Protein AF-A0A9Q8SRH5-F1 (afdb_monomer_lite)

InterPro domains:
  IPR001283 Cysteine-rich secretory protein-related [PR00837] (64-82)
  IPR001283 Cysteine-rich secretory protein-related [PR00837] (109-122)
  IPR001283 Cysteine-rich secretory protein-related [PR00837] (131-147)
  IPR001283 Cysteine-rich secretory protein-related [PR00837] (158-171)
  IPR001283 Cysteine-rich secretory protein-related [PTHR10334] (46-178)
  IPR014044 CAP domain [PF00188] (49-163)
  IPR014044 CAP domain [SM00198] (43-171)
  IPR018244 Allergen V5/Tpx-1-related, conserved site [PS01009] (132-142)
  IPR035940 CAP superfamily [G3DSA:3.40.33.10] (38-181)
  IPR035940 CAP superfamily [SSF55797] (42-172)

Sequence (448 aa):
MYLTKALALALLHTLVSAQTVVTTITEAPPSPTAEPQWTSDNTFTSAVLNSTNFYRGEHNASSVAWNETLADFATDYLDDMSGDSCDFEHSGGPYGENLAKGYPNTTASVEAWGEERDDYNFKKGEFDEETGHFTQLVWKDTTDVGCGRKLCGDGQWYLVCEYWPRGNVVGQFTEEVQSQESLDPRFYKFRGGRENRDKDGQAMVRVEELFTSMFRCEQSGITYAAGSWGYTVLRTAYSEESNTLWPIAMDKLNRWVTQYFIHANRLVMNKPDGEVNEELARRFILEVVEDKESEKLKVPDLSIASQETVQTLTQVFEEWRRGAIGDISSGLGESPRFCDFLVIDEASVRSLAALPDDLPSTELVPRAERRARNHIWAGVHVWLVDSLAVRRFSGTEDEDNYDGWMRLSPHDLADAWFEKVERSSSENWTFERVDIPEGSGEKWYTQR

Secondary structure (DSSP, 8-state):
----PPPPPPPPPPPPP--------PPPPPPGGG-HHHH-HHHHHHHHHHHHHHHHHTTTPPPPEE-HHHHHHHHHHHHHS-STT--------SSEEEEEES-SSHHHHHHHHHHGGGT--TTT----TTTHHHHHHT-TT--EEEEEEEE-TTS-EEEEEEEES----TTTHHHHS------S-S-------TT---HHHHHHHHHHHHHHHHHHHHHHT--TTTT-EEEEEEE---SHHHHHHHHHHHHHHHHHHHHHHHHHHHTSS----THHHHHHHHTEEEEEE--SS-GGG--S-STT--HHHHHHHHHHHHHHHHHHH----TT----GGGTEEEEE-HHHHHHHHTS-SSPP-SS---HHHHHHHHHHTTT--EEEEEHHHHHHTTT---TTB--SEEEE-GGGHHHHHHHHHHS---TT--PBP----TT------B--

Structure (mmCIF, N/CA/C/O backbone):
data_AF-A0A9Q8SRH5-F1
#
_entry.id   AF-A0A9Q8SRH5-F1
#
loop_
_atom_site.group_PDB
_atom_site.id
_atom_site.type_symbol
_atom_site.label_atom_id
_atom_site.label_alt_id
_atom_site.label_comp_id
_atom_site.label_asym_id
_atom_site.label_entity_id
_atom_site.label_seq_id
_atom_site.pdbx_PDB_ins_code
_atom_site.Cartn_x
_atom_site.Cartn_y
_atom_site.Cartn_z
_atom_site.occupancy
_atom_site.B_iso_or_equiv
_atom_site.auth_seq_id
_atom_site.auth_comp_id
_atom_site.auth_asym_id
_atom_site.auth_atom_id
_atom_site.pdbx_PDB_model_num
ATOM 1 N N . MET A 1 1 ? 29.645 70.908 50.706 1.00 42.78 1 MET A N 1
ATOM 2 C CA . MET A 1 1 ? 28.946 69.626 50.924 1.00 42.78 1 MET A CA 1
ATOM 3 C C . MET A 1 1 ? 28.305 69.217 49.603 1.00 42.78 1 MET A C 1
ATOM 5 O O . MET A 1 1 ? 27.217 69.679 49.314 1.00 42.78 1 MET A O 1
ATOM 9 N N . TYR A 1 2 ? 29.017 68.454 48.770 1.00 31.41 2 TYR A N 1
ATOM 10 C CA . TYR A 1 2 ? 28.480 67.799 47.570 1.00 31.41 2 TYR A CA 1
ATOM 11 C C . TYR A 1 2 ? 29.246 66.483 47.380 1.00 31.41 2 TYR A C 1
ATOM 13 O O . TYR A 1 2 ? 30.469 66.492 47.261 1.00 31.41 2 TYR A O 1
ATOM 21 N N . LEU A 1 3 ? 28.517 65.367 47.460 1.00 39.50 3 LEU A N 1
ATOM 22 C CA . LEU A 1 3 ? 28.977 64.011 47.156 1.00 39.50 3 LEU A CA 1
ATOM 23 C C . LEU A 1 3 ? 29.041 63.820 45.636 1.00 39.50 3 LEU A C 1
ATOM 25 O O . LEU A 1 3 ? 28.074 64.150 44.954 1.00 39.50 3 LEU A O 1
ATOM 29 N N . THR A 1 4 ? 30.068 63.132 45.135 1.00 38.59 4 THR A N 1
ATOM 30 C CA . THR A 1 4 ? 29.994 62.422 43.846 1.00 38.59 4 THR A CA 1
ATOM 31 C C . THR A 1 4 ? 30.608 61.030 43.960 1.00 38.59 4 THR A C 1
ATOM 33 O O . THR A 1 4 ? 31.703 60.853 44.490 1.00 38.59 4 THR A O 1
ATOM 36 N N . LYS A 1 5 ? 29.819 60.051 43.503 1.00 41.06 5 LYS A N 1
ATOM 37 C CA . LYS A 1 5 ? 29.994 58.595 43.567 1.00 41.06 5 LYS A CA 1
ATOM 38 C C . LYS A 1 5 ? 31.047 58.094 42.566 1.00 41.06 5 LYS A C 1
ATOM 40 O O . LYS A 1 5 ? 31.138 58.621 41.463 1.00 41.06 5 LYS A O 1
ATOM 45 N N . ALA A 1 6 ? 31.758 57.026 42.929 1.00 39.56 6 ALA A N 1
ATOM 46 C CA . ALA A 1 6 ? 32.606 56.241 42.032 1.00 39.56 6 ALA A CA 1
ATOM 47 C C . ALA A 1 6 ? 31.776 55.179 41.277 1.00 39.56 6 ALA A C 1
ATOM 49 O O . ALA A 1 6 ? 30.932 54.516 41.881 1.00 39.56 6 ALA A O 1
ATOM 50 N N . LEU A 1 7 ? 32.015 55.033 39.967 1.00 35.78 7 LEU A N 1
ATOM 51 C CA . LEU A 1 7 ? 31.472 53.968 39.112 1.00 35.78 7 LEU A CA 1
ATOM 52 C C . LEU A 1 7 ? 32.347 52.707 39.201 1.00 35.78 7 LEU A C 1
ATOM 54 O O . LEU A 1 7 ? 33.570 52.801 39.124 1.00 35.78 7 LEU A O 1
ATOM 58 N N . ALA A 1 8 ? 31.712 51.535 39.282 1.00 37.56 8 ALA A N 1
ATOM 59 C CA . ALA A 1 8 ? 32.344 50.230 39.095 1.00 37.56 8 ALA A CA 1
ATOM 60 C C . ALA A 1 8 ? 32.084 49.721 37.665 1.00 37.56 8 ALA A C 1
ATOM 62 O O . ALA A 1 8 ? 30.958 49.795 37.173 1.00 37.56 8 ALA A O 1
ATOM 63 N N . LEU A 1 9 ? 33.133 49.220 37.010 1.00 32.47 9 LEU A N 1
ATOM 64 C CA . L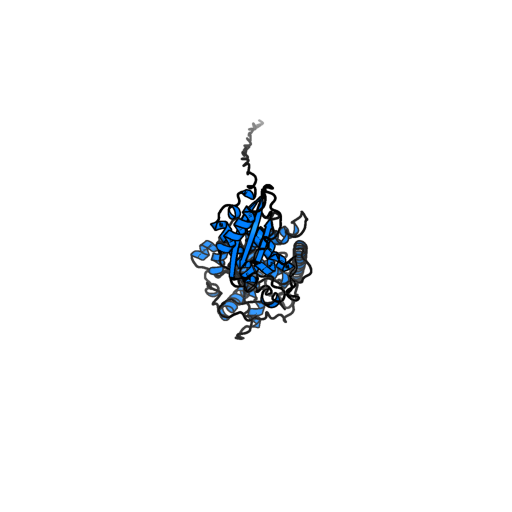EU A 1 9 ? 33.134 48.686 35.647 1.00 32.47 9 LEU A CA 1
ATOM 65 C C . LEU A 1 9 ? 33.028 47.150 35.718 1.00 32.47 9 LEU A C 1
ATOM 67 O O . LEU A 1 9 ? 33.870 46.517 36.351 1.00 32.47 9 LEU A O 1
ATOM 71 N N . ALA A 1 10 ? 32.015 46.547 35.090 1.00 40.72 10 ALA A N 1
ATOM 72 C CA . ALA A 1 10 ? 31.871 45.092 34.987 1.00 40.72 10 ALA A CA 1
ATOM 73 C C . ALA A 1 10 ? 32.310 44.612 33.591 1.00 40.72 10 ALA A C 1
ATOM 75 O O . ALA A 1 10 ? 31.791 45.087 32.583 1.00 40.72 10 ALA A O 1
ATOM 76 N N . LEU A 1 11 ? 33.269 43.682 33.536 1.00 38.81 11 LEU A N 1
ATOM 77 C CA . LEU A 1 11 ? 33.739 43.014 32.315 1.00 38.81 11 LEU A CA 1
ATOM 78 C C . LEU A 1 11 ? 32.911 41.744 32.053 1.00 38.81 11 LEU A C 1
ATOM 80 O O . LEU A 1 11 ? 32.975 40.801 32.842 1.00 38.81 11 LEU A O 1
ATOM 84 N N . LEU A 1 12 ? 32.183 41.692 30.932 1.00 36.84 12 LEU A N 1
ATOM 85 C CA . LEU A 1 12 ? 31.609 40.453 30.391 1.00 36.84 12 LEU A CA 1
ATOM 86 C C . LEU A 1 12 ? 32.680 39.693 29.590 1.00 36.84 12 LEU A C 1
ATOM 88 O O . LEU A 1 12 ? 33.263 40.254 28.666 1.00 36.84 12 LEU A O 1
ATOM 92 N N . HIS A 1 13 ? 32.900 38.416 29.910 1.00 38.00 13 HIS A N 1
ATOM 93 C CA . HIS A 1 13 ? 33.661 37.485 29.071 1.00 38.00 13 HIS A CA 1
ATOM 94 C C . HIS A 1 13 ? 32.686 36.638 28.245 1.00 38.00 13 HIS A C 1
ATOM 96 O O . HIS A 1 13 ? 31.801 35.993 28.805 1.00 38.00 13 HIS A O 1
ATOM 102 N N . THR A 1 14 ? 32.851 36.628 26.924 1.00 37.84 14 THR A N 1
ATOM 103 C CA . THR A 1 14 ? 32.147 35.723 26.008 1.00 37.84 14 THR A CA 1
ATOM 104 C C . THR A 1 14 ? 32.954 34.434 25.833 1.00 37.84 14 THR A C 1
ATOM 106 O O . THR A 1 14 ? 34.143 34.471 25.523 1.00 37.84 14 THR A O 1
ATOM 109 N N . LEU A 1 15 ? 32.314 33.282 26.044 1.00 43.84 15 LEU A N 1
ATOM 110 C CA . LEU A 1 15 ? 32.884 31.959 25.769 1.00 43.84 15 LEU A CA 1
ATOM 111 C C . LEU A 1 15 ? 32.513 31.541 24.340 1.00 43.84 15 LEU A C 1
ATOM 113 O O . LEU A 1 15 ? 31.333 31.464 24.007 1.00 43.84 15 LEU A O 1
ATOM 117 N N . VAL A 1 16 ? 33.518 31.265 23.508 1.00 37.03 16 VAL A N 1
ATOM 118 C CA . VAL A 1 16 ? 33.356 30.682 22.167 1.00 37.03 16 VAL A CA 1
ATOM 119 C C . VAL A 1 16 ? 33.608 29.178 22.272 1.00 37.03 16 VAL A C 1
ATOM 121 O O . VAL A 1 16 ? 34.681 28.765 22.707 1.00 37.03 16 VAL A O 1
ATOM 124 N N . SER A 1 17 ? 32.622 28.363 21.890 1.00 45.66 17 SER A N 1
ATOM 125 C CA . SER A 1 17 ? 32.752 26.903 21.793 1.00 45.66 17 SER A CA 1
ATOM 126 C C . SER A 1 17 ? 33.163 26.524 20.370 1.00 45.66 17 SER A C 1
ATOM 128 O O . SER A 1 17 ? 32.468 26.871 19.417 1.00 45.66 17 SER A O 1
ATOM 130 N N . ALA A 1 18 ? 34.299 25.842 20.218 1.00 42.09 18 ALA A N 1
ATOM 131 C CA . ALA A 1 18 ? 34.768 25.326 18.935 1.00 42.09 18 ALA A CA 1
ATOM 132 C C . ALA A 1 18 ? 34.256 23.890 18.737 1.00 42.09 18 ALA A C 1
ATOM 134 O O . ALA A 1 18 ? 34.630 22.992 19.490 1.00 42.09 18 ALA A O 1
ATOM 135 N N . GLN A 1 19 ? 33.411 23.665 17.726 1.00 38.25 19 GLN A N 1
ATOM 136 C CA . GLN A 1 19 ? 32.994 22.322 17.311 1.00 38.25 19 GLN A CA 1
ATOM 137 C C . GLN A 1 19 ? 34.000 21.732 16.317 1.00 38.25 19 GLN A C 1
ATOM 139 O O . GLN A 1 19 ? 34.409 22.384 15.357 1.00 38.25 19 GLN A O 1
ATOM 144 N N . THR A 1 20 ? 34.404 20.488 16.560 1.00 36.38 20 THR A N 1
ATOM 145 C CA . THR A 1 20 ? 35.293 19.707 15.693 1.00 36.38 20 THR A CA 1
ATOM 146 C C . THR A 1 20 ? 34.445 18.936 14.682 1.00 36.38 20 THR A C 1
ATOM 148 O O . THR A 1 20 ? 33.595 18.141 15.075 1.00 36.38 20 THR A O 1
ATOM 151 N N . VAL A 1 21 ? 34.658 19.168 13.385 1.00 35.50 21 VAL A N 1
ATOM 152 C CA . VAL A 1 21 ? 33.982 18.435 12.302 1.00 35.50 21 VAL A CA 1
ATOM 153 C C . VAL A 1 21 ? 34.790 17.176 11.989 1.00 35.50 21 VAL A C 1
ATOM 155 O O . VAL A 1 21 ? 35.919 17.265 11.508 1.00 35.50 21 VAL A O 1
ATOM 158 N N . VAL A 1 22 ? 34.227 16.002 12.273 1.00 37.75 22 VAL A N 1
ATOM 159 C CA . VAL A 1 22 ? 34.786 14.709 11.849 1.00 37.75 22 VAL A CA 1
ATOM 160 C C . VAL A 1 22 ? 34.276 14.429 10.438 1.00 37.75 22 VAL A C 1
ATOM 162 O O . VAL A 1 22 ? 33.074 14.318 10.226 1.00 37.75 22 VAL A O 1
ATOM 165 N N . THR A 1 23 ? 35.187 14.360 9.466 1.00 26.42 23 THR A N 1
ATOM 166 C CA . THR A 1 23 ? 34.861 14.019 8.072 1.00 26.42 23 THR A CA 1
ATOM 167 C C . THR A 1 23 ? 35.094 12.525 7.876 1.00 26.42 23 THR A C 1
ATOM 169 O O . THR A 1 23 ? 36.238 12.080 7.805 1.00 26.42 23 THR A O 1
ATOM 172 N N . THR A 1 24 ? 34.025 11.737 7.835 1.00 31.31 24 THR A N 1
ATOM 173 C CA . THR A 1 24 ? 34.069 10.324 7.441 1.00 31.31 24 THR A CA 1
ATOM 174 C C . THR A 1 24 ? 34.113 10.244 5.917 1.00 31.31 24 THR A C 1
ATOM 176 O O . THR A 1 24 ? 33.169 10.647 5.240 1.00 31.31 24 THR A O 1
ATOM 179 N N . ILE A 1 25 ? 35.222 9.749 5.363 1.00 30.30 25 ILE A N 1
ATOM 180 C CA . ILE A 1 25 ? 35.342 9.451 3.932 1.00 30.30 25 ILE A CA 1
ATOM 181 C C . ILE A 1 25 ? 34.614 8.122 3.705 1.00 30.30 25 ILE A C 1
ATOM 183 O O . ILE A 1 25 ? 35.079 7.083 4.165 1.00 30.30 25 ILE A O 1
ATOM 187 N N . THR A 1 26 ? 33.450 8.170 3.059 1.00 30.59 26 THR A N 1
ATOM 188 C CA . THR A 1 26 ? 32.709 6.969 2.645 1.00 30.59 26 THR A CA 1
ATOM 189 C C . THR A 1 26 ? 33.308 6.493 1.325 1.00 30.59 26 THR A C 1
ATOM 191 O O . THR A 1 26 ? 33.350 7.259 0.362 1.00 30.59 26 THR A O 1
ATOM 194 N N . GLU A 1 27 ? 33.842 5.272 1.299 1.00 28.08 27 GLU A N 1
ATOM 195 C CA . GLU A 1 27 ? 34.335 4.635 0.074 1.00 28.08 27 GLU A CA 1
ATOM 196 C C . GLU A 1 27 ? 33.179 4.419 -0.915 1.00 28.08 27 GLU A C 1
ATOM 198 O O . GLU A 1 27 ? 32.042 4.174 -0.510 1.00 28.08 27 GLU A O 1
ATOM 203 N N . ALA A 1 28 ? 33.464 4.545 -2.214 1.00 26.17 28 ALA A N 1
ATOM 204 C CA . ALA A 1 28 ? 32.481 4.305 -3.266 1.00 26.17 28 ALA A CA 1
ATOM 205 C C . ALA A 1 28 ? 31.938 2.862 -3.182 1.00 26.17 28 ALA A C 1
ATOM 207 O O . ALA A 1 28 ? 32.700 1.958 -2.828 1.00 26.17 28 ALA A O 1
ATOM 208 N N . PRO A 1 29 ? 30.651 2.627 -3.509 1.00 39.91 29 PRO A N 1
ATOM 209 C CA . PRO A 1 29 ? 30.081 1.285 -3.501 1.00 39.91 29 PRO A CA 1
ATOM 210 C C . PRO A 1 29 ? 30.919 0.338 -4.377 1.00 39.91 29 PRO A C 1
ATOM 212 O O . PRO A 1 29 ? 31.427 0.767 -5.421 1.00 39.91 29 PRO A O 1
ATOM 215 N N . PRO A 1 30 ? 31.098 -0.933 -3.967 1.00 41.53 30 PRO A N 1
ATOM 216 C CA . PRO A 1 30 ? 31.862 -1.892 -4.751 1.00 41.53 30 PRO A CA 1
ATOM 217 C C . PRO A 1 30 ? 31.260 -2.016 -6.155 1.00 41.53 30 PRO A C 1
ATOM 219 O O . PRO A 1 30 ? 30.043 -1.966 -6.333 1.00 41.53 30 PRO A O 1
ATOM 222 N N . SER A 1 31 ? 32.121 -2.169 -7.164 1.00 50.31 31 SER A N 1
ATOM 223 C CA . SER A 1 31 ? 31.678 -2.516 -8.519 1.00 50.31 31 SER A CA 1
ATOM 224 C C . SER A 1 31 ? 30.793 -3.778 -8.477 1.00 50.31 31 SER A C 1
ATOM 226 O O . SER A 1 31 ? 31.054 -4.652 -7.644 1.00 50.31 31 SER A O 1
ATOM 228 N N . PRO A 1 32 ? 29.789 -3.925 -9.370 1.00 59.56 32 PRO A N 1
ATOM 229 C CA . PRO A 1 32 ? 28.832 -5.051 -9.363 1.00 59.56 32 PRO A CA 1
ATOM 230 C C . PRO A 1 32 ? 29.498 -6.439 -9.453 1.00 59.56 32 PRO A C 1
ATOM 232 O O . PRO A 1 32 ? 28.884 -7.472 -9.208 1.00 59.56 32 PRO A O 1
ATOM 235 N N . THR A 1 33 ? 30.790 -6.468 -9.758 1.00 62.97 33 THR A N 1
ATOM 236 C CA . THR A 1 33 ? 31.689 -7.618 -9.808 1.00 62.97 33 THR A CA 1
ATOM 237 C C . THR A 1 33 ? 31.716 -8.473 -8.533 1.00 62.97 33 THR A C 1
ATOM 239 O O . THR A 1 33 ? 31.900 -9.680 -8.636 1.00 62.97 33 THR A O 1
ATOM 242 N N . ALA A 1 34 ? 31.546 -7.881 -7.343 1.00 70.56 34 ALA A N 1
ATOM 243 C CA . ALA A 1 34 ? 31.665 -8.587 -6.056 1.00 70.56 34 ALA A CA 1
ATOM 244 C C . ALA A 1 34 ? 30.318 -8.907 -5.382 1.00 70.56 34 ALA A C 1
ATOM 246 O O . ALA A 1 34 ? 30.295 -9.354 -4.236 1.00 70.56 34 ALA A O 1
ATOM 247 N N . GLU A 1 35 ? 29.199 -8.657 -6.062 1.00 74.31 35 GLU A N 1
ATOM 248 C CA . GLU A 1 35 ? 27.880 -8.785 -5.450 1.00 74.31 35 GLU A CA 1
ATOM 249 C C . GLU A 1 35 ? 27.579 -10.246 -5.050 1.00 74.31 35 GLU A C 1
ATOM 251 O O . GLU A 1 35 ? 27.802 -11.161 -5.855 1.00 74.31 35 GLU A O 1
ATOM 256 N N . PRO A 1 36 ? 27.072 -10.525 -3.829 1.00 68.38 36 PRO A N 1
ATOM 257 C CA . PRO A 1 36 ? 26.853 -11.893 -3.360 1.00 68.38 36 PRO A CA 1
ATOM 258 C C . PRO A 1 36 ? 25.921 -12.722 -4.243 1.00 68.38 36 PRO A C 1
ATOM 260 O O . PRO A 1 36 ? 26.124 -13.928 -4.357 1.00 68.38 36 PRO A O 1
ATOM 263 N N . GLN A 1 37 ? 24.938 -12.102 -4.905 1.00 74.94 37 GLN A N 1
ATOM 264 C CA . GLN A 1 37 ? 24.061 -12.809 -5.846 1.00 74.94 37 GLN A CA 1
ATOM 265 C C . GLN A 1 37 ? 24.801 -13.345 -7.081 1.00 74.94 37 GLN A C 1
ATOM 267 O O . GLN A 1 37 ? 24.303 -14.268 -7.718 1.00 74.94 37 GLN A O 1
ATOM 272 N N . TRP A 1 38 ? 25.977 -12.798 -7.402 1.00 86.62 38 TRP A N 1
ATOM 273 C CA . TRP A 1 38 ? 26.833 -13.274 -8.486 1.00 86.62 38 TRP A CA 1
ATOM 274 C C . TRP A 1 38 ? 27.998 -14.145 -8.016 1.00 86.62 38 TRP A C 1
ATOM 276 O O . TRP A 1 38 ? 28.565 -14.898 -8.799 1.00 86.62 38 TRP A O 1
ATOM 286 N N . THR A 1 39 ? 28.392 -14.069 -6.749 1.00 87.69 39 THR A N 1
ATOM 287 C CA . THR A 1 39 ? 29.620 -14.729 -6.267 1.00 87.69 39 THR A CA 1
ATOM 288 C C . THR A 1 39 ? 29.361 -15.931 -5.359 1.00 87.69 39 THR A C 1
ATOM 290 O O . THR A 1 39 ? 30.250 -16.761 -5.196 1.00 87.69 39 THR A O 1
ATOM 293 N N . SER A 1 40 ? 28.151 -16.075 -4.810 1.00 87.31 40 SER A N 1
ATOM 294 C CA . SER A 1 40 ? 27.741 -17.195 -3.951 1.00 87.31 40 SER A CA 1
ATOM 295 C C . SER A 1 40 ? 26.682 -18.050 -4.642 1.00 87.31 40 SER A C 1
ATOM 297 O O . SER A 1 40 ? 25.615 -17.542 -4.978 1.00 87.31 40 SER A O 1
ATOM 299 N N . ASP A 1 41 ? 26.936 -19.353 -4.791 1.00 85.56 41 ASP A N 1
ATOM 300 C CA . ASP A 1 41 ? 26.020 -20.275 -5.483 1.00 85.56 41 ASP A CA 1
ATOM 301 C C . ASP A 1 41 ? 24.648 -20.350 -4.816 1.00 85.56 41 ASP A C 1
ATOM 303 O O . ASP A 1 41 ? 23.630 -20.202 -5.479 1.00 85.56 41 ASP A O 1
ATOM 307 N N . ASN A 1 42 ? 24.598 -20.472 -3.488 1.00 74.12 42 ASN A N 1
ATOM 308 C CA . ASN A 1 42 ? 23.325 -20.523 -2.766 1.00 74.12 42 ASN A CA 1
ATOM 309 C C . ASN A 1 42 ? 22.528 -19.216 -2.936 1.00 74.12 42 ASN A C 1
ATOM 311 O O . ASN A 1 42 ? 21.322 -19.232 -3.191 1.00 74.12 42 ASN A O 1
ATOM 315 N N . THR A 1 43 ? 23.213 -18.072 -2.842 1.00 64.81 43 THR A N 1
ATOM 316 C CA . THR A 1 43 ? 22.577 -16.758 -2.998 1.00 64.81 43 THR A CA 1
ATOM 317 C C . THR A 1 43 ? 22.084 -16.553 -4.429 1.00 64.81 43 THR A C 1
ATOM 319 O O . THR A 1 43 ? 20.990 -16.032 -4.623 1.00 64.81 43 THR A O 1
ATOM 322 N N . PHE A 1 44 ? 22.856 -16.998 -5.420 1.00 85.00 44 PHE A N 1
ATOM 323 C CA . PHE A 1 44 ? 22.480 -16.983 -6.827 1.00 85.00 44 PHE A CA 1
ATOM 324 C C . PHE A 1 44 ? 21.247 -17.843 -7.105 1.00 85.00 44 PHE A C 1
ATOM 326 O O . PHE A 1 44 ? 20.246 -17.328 -7.600 1.00 85.00 44 PHE A O 1
ATOM 333 N N . THR A 1 45 ? 21.293 -19.126 -6.739 1.00 82.50 45 THR A N 1
ATOM 334 C CA . THR A 1 45 ? 20.193 -20.076 -6.944 1.00 82.50 45 THR A CA 1
ATOM 335 C C . THR A 1 45 ? 18.919 -19.579 -6.269 1.00 82.50 45 THR A C 1
ATOM 337 O O . THR A 1 45 ? 17.857 -19.550 -6.888 1.00 82.50 45 THR A O 1
ATOM 340 N N . SER A 1 46 ? 19.025 -19.099 -5.025 1.00 57.75 46 SER A N 1
ATOM 341 C CA . SER A 1 46 ? 17.892 -18.512 -4.306 1.00 57.75 46 SER A CA 1
ATOM 342 C C . SER A 1 46 ? 17.353 -17.260 -5.004 1.00 57.75 46 SER A C 1
ATOM 344 O O . SER A 1 46 ? 16.141 -17.098 -5.101 1.00 57.75 46 SER A O 1
ATOM 346 N N . ALA A 1 47 ? 18.219 -16.379 -5.519 1.00 56.06 47 ALA A N 1
ATOM 347 C CA . ALA A 1 47 ? 17.800 -15.172 -6.233 1.00 56.06 47 ALA A CA 1
ATOM 348 C C . ALA A 1 47 ? 17.055 -15.500 -7.536 1.00 56.06 47 ALA A C 1
ATOM 350 O O . ALA A 1 47 ? 16.007 -14.903 -7.790 1.00 56.06 47 ALA A O 1
ATOM 351 N N . VAL A 1 48 ? 17.539 -16.470 -8.322 1.00 77.31 48 VAL A N 1
ATOM 352 C CA . VAL A 1 48 ? 16.850 -16.947 -9.532 1.00 77.31 48 VAL A CA 1
ATOM 353 C C . VAL A 1 48 ? 15.487 -17.529 -9.179 1.00 77.31 48 VAL A C 1
ATOM 355 O O . VAL A 1 48 ? 14.481 -17.086 -9.733 1.00 77.31 48 VAL A O 1
ATOM 358 N N . LEU A 1 49 ? 15.441 -18.503 -8.263 1.00 71.38 49 LEU A N 1
ATOM 359 C CA . LEU A 1 49 ? 14.204 -19.199 -7.907 1.00 71.38 49 LEU A CA 1
ATOM 360 C C . LEU A 1 49 ? 13.172 -18.243 -7.320 1.00 71.38 49 LEU A C 1
ATOM 362 O O . LEU A 1 49 ? 12.020 -18.272 -7.738 1.00 71.38 49 LEU A O 1
ATOM 366 N N . ASN A 1 50 ? 13.571 -17.383 -6.380 1.00 52.47 50 ASN A N 1
ATOM 367 C CA . ASN A 1 50 ? 12.648 -16.452 -5.733 1.00 52.47 50 ASN A CA 1
ATOM 368 C C . ASN A 1 50 ? 12.084 -15.445 -6.738 1.00 52.47 50 ASN A C 1
ATOM 370 O O . ASN A 1 50 ? 10.874 -15.238 -6.767 1.00 52.47 50 ASN A O 1
ATOM 374 N N . SER A 1 51 ? 12.935 -14.854 -7.584 1.00 56.53 51 SER A N 1
ATOM 375 C CA . SER A 1 51 ? 12.494 -13.858 -8.570 1.00 56.53 51 SER A CA 1
ATOM 376 C C . SER A 1 51 ? 11.627 -14.504 -9.654 1.00 56.53 51 SER A C 1
ATOM 378 O O . SER A 1 51 ? 10.571 -13.983 -9.989 1.00 56.53 51 SER A O 1
ATOM 380 N N . THR A 1 52 ? 12.015 -15.682 -10.151 1.00 75.31 52 THR A N 1
ATOM 381 C CA . THR A 1 52 ? 11.233 -16.436 -11.142 1.00 75.31 52 THR A CA 1
ATOM 382 C C . THR A 1 52 ? 9.876 -16.842 -10.573 1.00 75.31 52 THR A C 1
ATOM 384 O O . THR A 1 52 ? 8.845 -16.570 -11.181 1.00 75.31 52 THR A O 1
ATOM 387 N N . ASN A 1 53 ? 9.851 -17.442 -9.380 1.00 73.69 53 ASN A N 1
ATOM 388 C CA . ASN A 1 53 ? 8.616 -17.921 -8.759 1.00 73.69 53 ASN A CA 1
ATOM 389 C C . ASN A 1 53 ? 7.692 -16.785 -8.305 1.00 73.69 53 ASN A C 1
ATOM 391 O O . ASN A 1 53 ? 6.482 -16.989 -8.267 1.00 73.69 53 ASN A O 1
ATOM 395 N N . PHE A 1 54 ? 8.228 -15.591 -8.032 1.00 70.50 54 PHE A N 1
ATOM 396 C CA . PHE A 1 54 ? 7.427 -14.384 -7.837 1.00 70.50 54 PHE A CA 1
ATOM 397 C C . PHE A 1 54 ? 6.590 -14.068 -9.088 1.00 70.50 54 PHE A C 1
ATOM 399 O O . PHE A 1 54 ? 5.363 -14.065 -9.007 1.00 70.50 54 PHE A O 1
ATOM 406 N N . TYR A 1 55 ? 7.225 -13.907 -10.258 1.00 71.44 55 TYR A N 1
ATOM 407 C CA . TYR A 1 55 ? 6.503 -13.627 -11.508 1.00 71.44 55 TYR A CA 1
ATOM 408 C C . TYR A 1 55 ? 5.603 -14.792 -11.931 1.00 71.44 55 TYR A C 1
ATOM 410 O O . TYR A 1 55 ? 4.489 -14.574 -12.392 1.00 71.44 55 TYR A O 1
ATOM 418 N N . ARG A 1 56 ? 6.037 -16.043 -11.754 1.00 84.25 56 ARG A N 1
ATOM 419 C CA . ARG A 1 56 ? 5.197 -17.211 -12.066 1.00 84.25 56 ARG A CA 1
ATOM 420 C C . ARG A 1 56 ? 3.934 -17.246 -11.221 1.00 84.25 56 ARG A C 1
ATOM 422 O O . ARG A 1 56 ? 2.845 -17.437 -11.759 1.00 84.25 56 ARG A O 1
ATOM 429 N N . GLY A 1 57 ? 4.073 -16.994 -9.922 1.00 61.34 57 GLY A N 1
ATOM 430 C CA . GLY A 1 57 ? 2.938 -16.901 -9.022 1.00 61.34 57 GLY A CA 1
ATOM 431 C C . GLY A 1 57 ? 1.961 -15.812 -9.467 1.00 61.34 57 GLY A C 1
ATOM 432 O O . GLY A 1 57 ? 0.766 -16.077 -9.564 1.00 61.34 57 GLY A O 1
ATOM 433 N N . GLU A 1 58 ? 2.466 -14.619 -9.798 1.00 67.75 58 GLU A N 1
ATOM 434 C CA . GLU A 1 58 ? 1.658 -13.508 -10.316 1.00 67.75 58 GLU A CA 1
ATOM 435 C C . GLU A 1 58 ? 0.918 -13.845 -11.618 1.00 67.75 58 GLU A C 1
ATOM 437 O O . GLU A 1 58 ? 0.081 -13.070 -12.044 1.00 67.75 58 GLU A O 1
ATOM 442 N N . HIS A 1 59 ? 1.203 -14.962 -12.281 1.00 79.31 59 HIS A N 1
ATOM 443 C CA . HIS A 1 59 ? 0.614 -15.339 -13.565 1.00 79.31 59 HIS A CA 1
ATOM 444 C C . HIS A 1 59 ? 0.013 -16.755 -13.538 1.00 79.31 59 HIS A C 1
ATOM 446 O O . HIS A 1 59 ? -0.089 -17.410 -14.574 1.00 79.31 59 HIS A O 1
ATOM 452 N N . ASN A 1 60 ? -0.396 -17.231 -12.351 1.00 79.75 60 ASN A N 1
ATOM 453 C CA . ASN A 1 60 ? -1.021 -18.546 -12.139 1.00 79.75 60 ASN A CA 1
ATOM 454 C C . ASN A 1 60 ? -0.201 -19.731 -12.689 1.00 79.75 60 ASN A C 1
ATOM 456 O O . ASN A 1 60 ? -0.734 -20.774 -13.089 1.00 79.75 60 ASN A O 1
ATOM 460 N N . ALA A 1 61 ? 1.116 -19.560 -12.735 1.00 85.12 61 ALA A N 1
ATOM 461 C CA . ALA A 1 61 ? 2.059 -20.598 -13.087 1.00 85.12 61 ALA A CA 1
ATOM 462 C C . ALA A 1 61 ? 2.635 -21.197 -11.798 1.00 85.12 61 ALA A C 1
ATOM 464 O O . ALA A 1 61 ? 2.988 -20.489 -10.854 1.00 85.12 61 ALA A O 1
ATOM 465 N N . SER A 1 62 ? 2.721 -22.527 -11.740 1.00 83.44 62 SER A N 1
ATOM 466 C CA . SER A 1 62 ? 3.274 -23.214 -10.565 1.00 83.44 62 SER A CA 1
ATOM 467 C C . SER A 1 62 ? 4.759 -22.901 -10.409 1.00 83.44 62 SER A C 1
ATOM 469 O O . SER A 1 62 ? 5.464 -22.764 -11.409 1.00 83.44 62 SER A O 1
ATOM 471 N N . SER A 1 63 ? 5.252 -22.818 -9.172 1.00 81.56 63 SER A N 1
ATOM 472 C CA . SER A 1 63 ? 6.677 -22.602 -8.908 1.00 81.56 63 SER A CA 1
ATOM 473 C C . SER A 1 63 ? 7.546 -23.649 -9.608 1.00 81.56 63 SER A C 1
ATOM 475 O O . SER A 1 63 ? 7.250 -24.842 -9.543 1.00 81.56 63 SER A O 1
ATOM 477 N N . VAL A 1 64 ? 8.635 -23.201 -10.230 1.00 86.00 64 VAL A N 1
ATOM 478 C CA . VAL A 1 64 ? 9.667 -24.082 -10.786 1.00 86.00 64 VAL A CA 1
ATOM 479 C C . VAL A 1 64 ? 10.635 -24.535 -9.699 1.00 86.00 64 VAL A C 1
ATOM 481 O O . VAL A 1 64 ? 10.890 -23.816 -8.723 1.00 86.00 64 VAL A O 1
ATOM 484 N N . ALA A 1 65 ? 11.190 -25.728 -9.886 1.00 88.81 65 ALA A N 1
ATOM 485 C CA . ALA A 1 65 ? 12.276 -26.264 -9.080 1.00 88.81 65 ALA A CA 1
ATOM 486 C C . ALA A 1 65 ? 13.634 -26.004 -9.744 1.00 88.81 65 ALA A C 1
ATOM 488 O O . ALA A 1 65 ? 13.735 -25.900 -10.966 1.00 88.81 65 ALA A O 1
ATOM 489 N N . TRP A 1 66 ? 14.689 -25.920 -8.929 1.00 96.25 66 TRP A N 1
ATOM 490 C CA . TRP A 1 66 ? 16.050 -25.886 -9.456 1.00 96.25 66 TRP A CA 1
ATOM 491 C C . TRP A 1 66 ? 16.437 -27.250 -10.011 1.00 96.25 66 TRP A C 1
ATOM 493 O O . TRP A 1 66 ? 16.225 -28.270 -9.349 1.00 96.25 66 TRP A O 1
ATOM 503 N N . ASN A 1 67 ? 17.045 -27.256 -11.190 1.00 98.31 67 ASN A N 1
ATOM 504 C CA . ASN A 1 67 ? 17.487 -28.464 -11.858 1.00 98.31 67 ASN A CA 1
ATOM 505 C C . ASN A 1 67 ? 18.968 -28.360 -12.230 1.00 98.31 67 ASN A C 1
ATOM 507 O O . ASN A 1 67 ? 19.351 -27.567 -13.089 1.00 98.31 67 ASN A O 1
ATOM 511 N N . GLU A 1 68 ? 19.795 -29.196 -11.601 1.00 97.94 68 GLU A N 1
ATOM 512 C CA . GLU A 1 68 ? 21.247 -29.161 -11.811 1.00 97.94 68 GLU A CA 1
ATOM 513 C C . GLU A 1 68 ? 21.639 -29.514 -13.248 1.00 97.94 68 GLU A C 1
ATOM 515 O O . GLU A 1 68 ? 22.577 -28.942 -13.775 1.00 97.94 68 GLU A O 1
ATOM 520 N N . THR A 1 69 ? 20.887 -30.378 -13.943 1.00 98.38 69 THR A N 1
ATOM 521 C CA . THR A 1 69 ? 21.186 -30.703 -15.350 1.00 98.38 69 THR A CA 1
ATOM 522 C C . THR A 1 69 ? 20.998 -29.497 -16.274 1.00 98.38 69 THR A C 1
ATOM 524 O O . THR A 1 69 ? 21.741 -29.345 -17.241 1.00 98.38 69 THR A O 1
ATOM 527 N N . LEU A 1 70 ? 20.023 -28.632 -15.981 1.00 98.69 70 LEU A N 1
ATOM 528 C CA . LEU A 1 70 ? 19.824 -27.375 -16.707 1.00 98.69 70 LEU A CA 1
ATOM 529 C C . LEU A 1 70 ? 20.910 -26.346 -16.352 1.00 98.69 70 LEU A C 1
ATOM 531 O O . LEU A 1 70 ? 21.413 -25.655 -17.233 1.00 98.69 70 LEU A O 1
ATOM 535 N N . ALA A 1 71 ? 21.305 -26.273 -15.078 1.00 98.50 71 ALA A N 1
ATOM 536 C CA . ALA A 1 71 ? 22.356 -25.368 -14.614 1.00 98.50 71 ALA A CA 1
ATOM 537 C C . ALA A 1 71 ? 23.741 -25.736 -15.172 1.00 98.50 71 ALA A C 1
ATOM 539 O O . ALA A 1 71 ? 24.487 -24.848 -15.591 1.00 98.50 71 ALA A O 1
ATOM 540 N N . ASP A 1 72 ? 24.055 -27.033 -15.227 1.00 98.19 72 ASP A N 1
ATOM 541 C CA . ASP A 1 72 ? 25.272 -27.562 -15.844 1.00 98.19 72 ASP A CA 1
ATOM 542 C C . ASP A 1 72 ? 25.312 -27.189 -17.331 1.00 98.19 72 ASP A C 1
ATOM 544 O O . ASP A 1 72 ? 26.305 -26.641 -17.794 1.00 98.19 72 ASP A O 1
ATOM 548 N N . PHE A 1 73 ? 24.205 -27.372 -18.063 1.00 98.31 73 PHE A N 1
ATOM 549 C CA . PHE A 1 73 ? 24.129 -26.990 -19.477 1.00 98.31 73 PHE A CA 1
ATOM 550 C C . PHE A 1 73 ? 24.346 -25.483 -19.695 1.00 98.31 73 PHE A C 1
ATOM 552 O O . PHE A 1 73 ? 25.129 -25.092 -20.559 1.00 98.31 73 PHE A O 1
ATOM 559 N N . ALA A 1 74 ? 23.696 -24.635 -18.892 1.00 97.94 74 ALA A N 1
ATOM 560 C CA . ALA A 1 74 ? 23.871 -23.183 -18.962 1.00 97.94 74 ALA A CA 1
ATOM 561 C C . ALA A 1 74 ? 25.318 -22.755 -18.652 1.00 97.94 74 ALA A C 1
ATOM 563 O O . ALA A 1 74 ? 25.833 -21.795 -19.228 1.00 97.94 74 ALA A O 1
ATOM 564 N N . THR A 1 75 ? 25.978 -23.461 -17.730 1.00 96.56 75 THR A N 1
ATOM 565 C CA . THR A 1 75 ? 27.379 -23.219 -17.360 1.00 96.56 75 THR A CA 1
ATOM 566 C C . THR A 1 75 ? 28.328 -23.671 -18.465 1.00 96.56 75 THR A C 1
ATOM 568 O O . THR A 1 75 ? 29.181 -22.885 -18.869 1.00 96.56 75 THR A O 1
ATOM 571 N N . ASP A 1 76 ? 28.129 -24.870 -19.017 1.00 95.69 76 ASP A N 1
ATOM 572 C CA . ASP A 1 76 ? 28.898 -25.388 -20.153 1.00 95.69 76 ASP A CA 1
ATOM 573 C C . ASP A 1 76 ? 28.802 -24.433 -21.353 1.00 95.69 76 ASP A C 1
ATOM 575 O O . ASP A 1 76 ? 29.811 -24.104 -21.976 1.00 95.69 76 ASP A O 1
ATOM 579 N N . TYR A 1 77 ? 27.605 -23.902 -21.630 1.00 94.88 77 TYR A N 1
ATOM 580 C CA . TYR A 1 77 ? 27.407 -22.908 -22.683 1.00 94.88 77 TYR A CA 1
ATOM 581 C C . TYR A 1 77 ? 28.241 -21.635 -22.459 1.00 94.88 77 TYR A C 1
ATOM 583 O O . TYR A 1 77 ? 28.884 -21.131 -23.383 1.00 94.88 77 TYR A O 1
ATOM 591 N N . LEU A 1 78 ? 28.274 -21.123 -21.226 1.00 93.75 78 LEU A N 1
ATOM 592 C CA . LEU A 1 78 ? 29.068 -19.947 -20.857 1.00 93.75 78 LEU A CA 1
ATOM 593 C C . LEU A 1 78 ? 30.583 -20.209 -20.885 1.00 93.75 78 LEU A C 1
ATOM 595 O O . LEU A 1 78 ? 31.362 -19.299 -21.204 1.00 93.75 78 LEU A O 1
ATOM 599 N N . ASP A 1 79 ? 31.009 -21.425 -20.554 1.00 90.50 79 ASP A N 1
ATOM 600 C CA . ASP A 1 79 ? 32.411 -21.844 -20.582 1.00 90.50 79 ASP A CA 1
ATOM 601 C C . ASP A 1 79 ? 32.922 -22.037 -22.019 1.00 90.50 79 ASP A C 1
ATOM 603 O O . ASP A 1 79 ? 34.064 -21.668 -22.315 1.00 90.50 79 ASP A O 1
ATOM 607 N N . ASP A 1 80 ? 32.061 -22.505 -22.928 1.00 86.50 80 ASP A N 1
ATOM 608 C CA . ASP A 1 80 ? 32.363 -22.691 -24.352 1.00 86.50 80 ASP A CA 1
ATOM 609 C C . ASP A 1 80 ? 32.404 -21.374 -25.154 1.00 86.50 80 ASP A C 1
ATOM 611 O O . ASP A 1 80 ? 32.981 -21.331 -26.249 1.00 86.50 80 ASP A O 1
ATOM 615 N N . MET A 1 81 ? 31.855 -20.271 -24.622 1.00 82.75 81 MET A N 1
ATOM 616 C CA . MET A 1 81 ? 31.975 -18.950 -25.253 1.00 82.75 81 MET A CA 1
ATOM 617 C C . MET A 1 81 ? 33.449 -18.556 -25.409 1.00 82.75 81 MET A C 1
ATOM 619 O O . MET A 1 81 ? 34.201 -18.441 -24.434 1.00 82.75 81 MET A O 1
ATOM 623 N N . SER A 1 82 ? 33.866 -18.312 -26.656 1.00 60.97 82 SER A N 1
ATOM 624 C CA . SER A 1 82 ? 35.260 -18.038 -27.000 1.00 60.97 82 SER A CA 1
ATOM 625 C C . SER A 1 82 ? 35.734 -16.690 -26.448 1.00 60.97 82 SER A C 1
ATOM 627 O O . SER A 1 82 ? 35.618 -15.653 -27.100 1.00 60.97 82 SER A O 1
ATOM 629 N N . GLY A 1 83 ? 36.335 -16.721 -25.261 1.00 61.00 83 GLY A N 1
ATOM 630 C CA . GLY A 1 83 ? 36.922 -15.555 -24.610 1.00 61.00 83 GLY A CA 1
ATOM 631 C C . GLY A 1 83 ? 35.918 -14.701 -23.834 1.00 61.00 83 GLY A C 1
ATOM 632 O O . GLY A 1 83 ? 34.819 -15.121 -23.485 1.00 61.00 83 GLY A O 1
ATOM 633 N N . ASP A 1 84 ? 36.351 -13.485 -23.529 1.00 65.44 84 ASP A N 1
ATOM 634 C CA . ASP A 1 84 ? 35.680 -12.545 -22.632 1.00 65.44 84 ASP A CA 1
ATOM 635 C C . ASP A 1 84 ? 34.546 -11.727 -23.294 1.00 65.44 84 ASP A C 1
ATOM 637 O O . ASP A 1 84 ? 34.020 -10.806 -22.662 1.00 65.44 84 ASP A O 1
ATOM 641 N N . SER A 1 85 ? 34.196 -12.006 -24.562 1.00 71.25 85 SER A N 1
ATOM 642 C CA . SER A 1 85 ? 33.254 -11.189 -25.350 1.00 71.25 85 SER A CA 1
ATOM 643 C C . SER A 1 85 ? 31.821 -11.263 -24.829 1.00 71.25 85 SER A C 1
ATOM 645 O O . SER A 1 85 ? 31.134 -10.237 -24.812 1.00 71.25 85 SER A O 1
ATOM 647 N N . CYS A 1 86 ? 31.401 -12.436 -24.329 1.00 84.88 86 CYS A N 1
ATOM 648 C CA . CYS A 1 86 ? 30.040 -12.674 -23.846 1.00 84.88 86 CYS A CA 1
ATOM 649 C C . CYS A 1 86 ? 29.003 -12.140 -24.840 1.00 84.88 86 CYS A C 1
ATOM 651 O O . CYS A 1 86 ? 28.249 -11.207 -24.534 1.00 84.88 86 CYS A O 1
ATOM 653 N N . ASP A 1 87 ? 29.064 -12.665 -26.062 1.00 87.62 87 ASP A N 1
ATOM 654 C CA . ASP A 1 87 ? 28.162 -12.272 -27.133 1.00 87.62 87 ASP A CA 1
ATOM 655 C C . ASP A 1 87 ? 26.730 -12.703 -26.782 1.00 87.62 87 ASP A C 1
ATOM 657 O O . ASP A 1 87 ? 26.494 -13.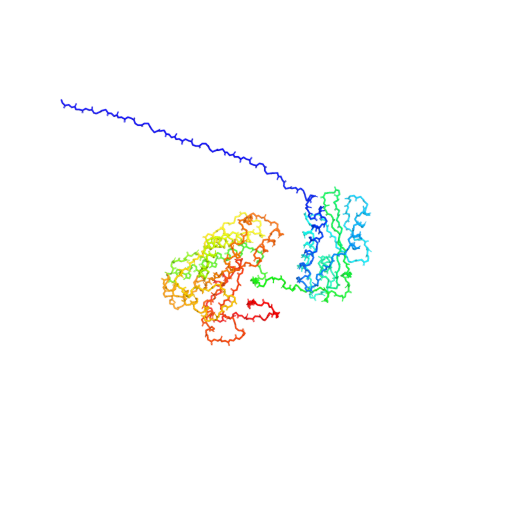783 -26.236 1.00 87.62 87 ASP A O 1
ATOM 661 N N . PHE A 1 88 ? 25.773 -11.809 -27.034 1.00 89.31 88 PHE A N 1
ATOM 662 C CA . PHE A 1 88 ? 24.377 -12.003 -26.652 1.00 89.31 88 PHE A CA 1
ATOM 663 C C . PHE A 1 88 ? 23.657 -12.866 -27.696 1.00 89.31 88 PHE A C 1
ATOM 665 O O . PHE A 1 88 ? 22.973 -12.353 -28.580 1.00 89.31 88 PHE A O 1
ATOM 672 N N . GLU A 1 89 ? 23.895 -14.173 -27.635 1.00 91.88 89 GLU A N 1
ATOM 673 C CA . GLU A 1 89 ? 23.365 -15.181 -28.554 1.00 91.88 89 GLU A CA 1
ATOM 674 C C . GLU A 1 89 ? 22.793 -16.363 -27.763 1.00 91.88 89 GLU A C 1
ATOM 676 O O . GLU A 1 89 ? 23.238 -16.637 -26.653 1.00 91.88 89 GLU A O 1
ATOM 681 N N . HIS A 1 90 ? 21.785 -17.032 -28.325 1.00 94.31 90 HIS A N 1
ATOM 682 C CA . HIS A 1 90 ? 21.179 -18.224 -27.736 1.00 94.31 90 HIS A CA 1
ATOM 683 C C . HIS A 1 90 ? 22.029 -19.479 -27.987 1.00 94.31 90 HIS A C 1
ATOM 685 O O . HIS A 1 90 ? 22.624 -19.620 -29.057 1.00 94.31 90 HIS A O 1
ATOM 691 N N . SER A 1 91 ? 22.031 -20.444 -27.061 1.00 93.88 91 SER A N 1
ATOM 692 C CA . SER A 1 91 ? 22.824 -21.681 -27.187 1.00 93.88 91 SER A CA 1
ATOM 693 C C . SER A 1 91 ? 22.377 -22.603 -28.324 1.00 93.88 91 SER A C 1
ATOM 695 O O . SER A 1 91 ? 23.132 -23.468 -28.777 1.00 93.88 91 SER A O 1
ATOM 697 N N . GLY A 1 92 ? 21.129 -22.457 -28.783 1.00 94.06 92 GLY A N 1
ATOM 698 C CA . GLY A 1 92 ? 20.498 -23.388 -29.723 1.00 94.06 92 GLY A CA 1
ATOM 699 C C . GLY A 1 92 ? 20.187 -24.758 -29.105 1.00 94.06 92 GLY A C 1
ATOM 700 O O . GLY A 1 92 ? 19.874 -25.703 -29.836 1.00 94.06 92 GLY A O 1
ATOM 701 N N . GLY A 1 93 ? 20.274 -24.869 -27.775 1.00 93.69 93 GLY A N 1
ATOM 702 C CA . GLY A 1 93 ? 19.988 -26.074 -27.012 1.00 93.69 93 GLY A CA 1
ATOM 703 C C . GLY A 1 93 ? 18.525 -26.543 -27.079 1.00 93.69 93 GLY A C 1
ATOM 704 O O . GLY A 1 93 ? 17.642 -25.879 -27.642 1.00 93.69 93 GLY A O 1
ATOM 705 N N . PRO A 1 94 ? 18.235 -27.731 -26.513 1.00 95.88 94 PRO A N 1
ATOM 706 C CA . PRO A 1 94 ? 16.890 -28.305 -26.523 1.00 95.88 94 PRO A CA 1
ATOM 707 C C . PRO A 1 94 ? 15.926 -27.653 -25.512 1.00 95.88 94 PRO A C 1
ATOM 709 O O . PRO A 1 94 ? 14.723 -27.919 -25.581 1.00 95.88 94 PRO A O 1
ATOM 712 N N . TYR A 1 95 ? 16.428 -26.834 -24.587 1.00 98.19 95 TYR A N 1
ATOM 713 C CA . TYR A 1 95 ? 15.674 -26.218 -23.491 1.00 98.19 95 TYR A CA 1
ATOM 714 C C . TYR A 1 95 ? 15.122 -24.836 -23.875 1.00 98.19 95 TYR A C 1
ATOM 716 O O . TYR A 1 95 ? 15.429 -24.296 -24.938 1.00 98.19 95 TYR A O 1
ATOM 724 N N . GLY A 1 96 ? 14.213 -24.287 -23.074 1.00 98.12 96 GLY A N 1
ATOM 725 C CA . GLY A 1 96 ? 13.844 -22.871 -23.183 1.00 98.12 96 GLY A CA 1
ATOM 726 C C . GLY A 1 96 ? 14.950 -22.013 -22.585 1.00 98.12 96 GLY A C 1
ATOM 727 O O . GLY A 1 96 ? 15.548 -22.466 -21.624 1.00 98.12 96 GLY A O 1
ATOM 728 N N . GLU A 1 97 ? 15.214 -20.810 -23.094 1.00 98.44 97 GLU A N 1
ATOM 729 C CA . GLU A 1 97 ? 16.414 -20.060 -22.695 1.00 98.44 97 GLU A CA 1
ATOM 730 C C . GLU A 1 97 ? 16.142 -18.558 -22.560 1.00 98.44 97 GLU A C 1
ATOM 732 O O . GLU A 1 97 ? 15.553 -17.955 -23.457 1.00 98.44 97 GLU A O 1
ATOM 737 N N . ASN A 1 98 ? 16.623 -17.958 -21.467 1.00 98.44 98 ASN A N 1
ATOM 738 C CA . ASN A 1 98 ? 16.683 -16.509 -21.278 1.00 98.44 98 ASN A CA 1
ATOM 739 C C . ASN A 1 98 ? 18.124 -16.046 -21.022 1.00 98.44 98 ASN A C 1
ATOM 741 O O . ASN A 1 98 ? 18.883 -16.707 -20.308 1.00 98.44 98 ASN A O 1
ATOM 745 N N . LEU A 1 99 ? 18.466 -14.868 -21.550 1.00 97.56 99 LEU A N 1
ATOM 746 C CA . LEU A 1 99 ? 19.805 -14.277 -21.514 1.00 97.56 99 LEU A CA 1
ATOM 747 C C . LEU A 1 99 ? 19.753 -12.868 -20.906 1.00 97.56 99 LEU A C 1
ATOM 749 O O . LEU A 1 99 ? 18.833 -12.099 -21.178 1.00 97.56 99 LEU A O 1
ATOM 753 N N . ALA A 1 100 ? 20.725 -12.498 -20.071 1.00 92.06 100 ALA A N 1
ATOM 754 C CA . ALA A 1 100 ? 20.809 -11.150 -19.498 1.00 92.06 100 ALA A CA 1
ATOM 755 C C . ALA A 1 100 ? 22.257 -10.732 -19.249 1.00 92.06 100 ALA A C 1
ATOM 757 O O . ALA A 1 100 ? 23.013 -11.466 -18.621 1.00 92.06 100 ALA A O 1
ATOM 758 N N . LYS A 1 101 ? 22.643 -9.523 -19.672 1.00 91.06 101 LYS A N 1
ATOM 759 C CA . LYS A 1 101 ? 24.002 -8.995 -19.480 1.00 91.06 101 LYS A CA 1
ATOM 760 C C . LYS A 1 101 ? 23.982 -7.586 -18.897 1.00 91.06 101 LYS A C 1
ATOM 762 O O . LYS A 1 101 ? 23.201 -6.740 -19.321 1.00 91.06 101 LYS A O 1
ATOM 767 N N . GLY A 1 102 ? 24.877 -7.314 -17.948 1.00 79.56 102 GLY A N 1
ATOM 768 C CA . GLY A 1 102 ? 25.132 -5.952 -17.459 1.00 79.56 102 GLY A CA 1
ATOM 769 C C . GLY A 1 102 ? 24.230 -5.463 -16.329 1.00 79.56 102 GLY A C 1
ATOM 770 O O . GLY A 1 102 ? 24.302 -4.288 -15.966 1.00 79.56 102 GLY A O 1
ATOM 771 N N . TYR A 1 103 ? 23.425 -6.343 -15.738 1.00 75.44 103 TYR A N 1
ATOM 772 C CA . TYR A 1 103 ? 22.606 -6.017 -14.574 1.00 75.44 103 TYR A CA 1
ATOM 773 C C . TYR A 1 103 ? 23.426 -6.047 -13.275 1.00 75.44 103 TYR A C 1
ATOM 775 O O . TYR A 1 103 ? 24.384 -6.815 -13.153 1.00 75.44 103 TYR A O 1
ATOM 783 N N . PRO A 1 104 ? 23.060 -5.224 -12.274 1.00 62.69 104 PRO A N 1
ATOM 784 C CA . PRO A 1 104 ? 23.825 -5.113 -11.034 1.00 62.69 104 PRO A CA 1
ATOM 785 C C . PRO A 1 104 ? 23.798 -6.393 -10.189 1.00 62.69 104 PRO A C 1
ATOM 787 O O . PRO A 1 104 ? 24.749 -6.644 -9.457 1.00 62.69 104 PRO A O 1
ATOM 790 N N . ASN A 1 105 ? 22.739 -7.202 -10.294 1.00 71.00 105 ASN A N 1
ATOM 791 C CA . ASN A 1 105 ? 22.563 -8.462 -9.574 1.00 71.00 105 ASN A CA 1
ATOM 792 C C . ASN A 1 105 ? 21.616 -9.419 -10.329 1.00 71.00 105 ASN A C 1
ATOM 794 O O . ASN A 1 105 ? 20.961 -9.036 -11.306 1.00 71.00 105 ASN A O 1
ATOM 798 N N . THR A 1 106 ? 21.565 -10.672 -9.878 1.00 75.88 106 THR A N 1
ATOM 799 C CA . THR A 1 106 ? 20.748 -11.745 -10.462 1.00 75.88 106 THR A CA 1
ATOM 800 C C . THR A 1 106 ? 19.263 -11.403 -10.439 1.00 75.88 106 THR A C 1
ATOM 802 O O . THR A 1 106 ? 18.583 -11.560 -11.450 1.00 75.88 106 THR A O 1
ATOM 805 N N . THR A 1 107 ? 18.764 -10.863 -9.322 1.00 62.41 107 THR A N 1
ATOM 806 C CA . THR A 1 107 ? 17.369 -10.422 -9.187 1.00 62.41 107 THR A CA 1
ATOM 807 C C . THR A 1 107 ? 17.004 -9.391 -10.253 1.00 62.41 107 THR A C 1
ATOM 809 O O . THR A 1 107 ? 16.013 -9.575 -10.948 1.00 62.41 107 THR A O 1
ATOM 812 N N . ALA A 1 108 ? 17.825 -8.358 -10.461 1.00 53.38 108 ALA A N 1
ATOM 813 C CA . ALA A 1 108 ? 17.578 -7.317 -11.459 1.00 53.38 108 ALA A CA 1
ATOM 814 C C . ALA A 1 108 ? 17.553 -7.861 -12.898 1.00 53.38 108 ALA A C 1
ATOM 816 O O . ALA A 1 108 ? 16.859 -7.304 -13.745 1.00 53.38 108 ALA A O 1
ATOM 817 N N . SER A 1 109 ? 18.285 -8.946 -13.165 1.00 75.25 109 SER A N 1
ATOM 818 C CA . SER A 1 109 ? 18.276 -9.626 -14.467 1.00 75.25 109 SER A CA 1
ATOM 819 C C . SER A 1 109 ? 16.938 -10.325 -14.713 1.00 75.25 109 SER A C 1
ATOM 821 O O . SER A 1 109 ? 16.291 -10.088 -15.728 1.00 75.25 109 SER A O 1
ATOM 823 N N . VAL A 1 110 ? 16.484 -11.128 -13.745 1.00 70.38 110 VAL A N 1
ATOM 824 C CA . VAL A 1 110 ? 15.197 -11.840 -13.828 1.00 70.38 110 VAL A CA 1
ATOM 825 C C . VAL A 1 110 ? 14.018 -10.865 -13.794 1.00 70.38 110 VAL A C 1
ATOM 827 O O . VAL A 1 110 ? 13.020 -11.073 -14.479 1.00 70.38 110 VAL A O 1
ATOM 830 N N . GLU A 1 111 ? 14.130 -9.768 -13.041 1.00 63.72 111 GLU A N 1
ATOM 831 C CA . GLU A 1 111 ? 13.143 -8.690 -13.058 1.00 63.72 111 GLU A CA 1
ATOM 832 C C . GLU A 1 111 ? 13.049 -8.026 -14.427 1.00 63.72 111 GLU A C 1
ATOM 834 O O . GLU A 1 111 ? 11.940 -7.759 -14.870 1.00 63.72 111 GLU A O 1
ATOM 839 N N . ALA A 1 112 ? 14.167 -7.774 -15.110 1.00 60.19 112 ALA A N 1
ATOM 840 C CA . ALA A 1 112 ? 14.123 -7.185 -16.443 1.00 60.19 112 ALA A CA 1
ATOM 841 C C . ALA A 1 112 ? 13.346 -8.065 -17.432 1.00 60.19 112 ALA A C 1
ATOM 843 O O . ALA A 1 112 ? 12.522 -7.534 -18.168 1.00 60.19 112 ALA A O 1
ATOM 844 N N . TRP A 1 113 ? 13.533 -9.389 -17.376 1.00 88.19 113 TRP A N 1
ATOM 845 C CA . TRP A 1 113 ? 12.724 -10.339 -18.144 1.00 88.19 113 TRP A CA 1
ATOM 846 C C . TRP A 1 113 ? 11.249 -10.293 -17.748 1.00 88.19 113 TRP A C 1
ATOM 848 O O . TRP A 1 113 ? 10.383 -10.195 -18.605 1.00 88.19 113 TRP A O 1
ATOM 858 N N . GLY A 1 114 ? 10.942 -10.343 -16.448 1.00 65.31 114 GLY A N 1
ATOM 859 C CA . GLY A 1 114 ? 9.559 -10.333 -15.963 1.00 65.31 114 GLY A CA 1
ATOM 860 C C . GLY A 1 114 ? 8.801 -9.037 -16.277 1.00 65.31 114 GLY A C 1
ATOM 861 O O . GLY A 1 114 ? 7.577 -9.044 -16.395 1.00 65.31 114 GLY A O 1
ATOM 862 N N . GLU A 1 115 ? 9.512 -7.922 -16.439 1.00 68.25 115 GLU A N 1
ATOM 863 C CA . GLU A 1 115 ? 8.934 -6.610 -16.731 1.00 68.25 115 GLU A CA 1
ATOM 864 C C . GLU A 1 115 ? 8.468 -6.419 -18.170 1.00 68.25 115 GLU A C 1
ATOM 866 O O . GLU A 1 115 ? 7.638 -5.541 -18.405 1.00 68.25 115 GLU A O 1
ATOM 871 N N . GLU A 1 116 ? 8.880 -7.278 -19.103 1.00 76.31 116 GLU A N 1
ATOM 872 C CA . GLU A 1 116 ? 8.342 -7.277 -20.471 1.00 76.31 116 GLU A CA 1
ATOM 873 C C . GLU A 1 116 ? 6.826 -7.571 -20.504 1.00 76.31 116 GLU A C 1
ATOM 875 O O . GLU A 1 116 ? 6.149 -7.323 -21.503 1.00 76.31 116 GLU A O 1
ATOM 880 N N . ARG A 1 117 ? 6.240 -8.028 -19.386 1.00 79.62 117 ARG A N 1
ATOM 881 C CA . ARG A 1 117 ? 4.782 -8.125 -19.199 1.00 79.62 117 ARG A CA 1
ATOM 882 C C . ARG A 1 117 ? 4.033 -6.823 -19.486 1.00 79.62 117 ARG A C 1
ATOM 884 O O . ARG A 1 117 ? 2.858 -6.884 -19.844 1.00 79.62 117 ARG A O 1
ATOM 891 N N . ASP A 1 118 ? 4.679 -5.669 -19.279 1.00 68.75 118 ASP A N 1
ATOM 892 C CA . ASP A 1 118 ? 4.078 -4.349 -19.503 1.00 68.75 118 ASP A CA 1
ATOM 893 C C . ASP A 1 118 ? 3.796 -4.124 -21.005 1.00 68.75 118 ASP A C 1
ATOM 895 O O . ASP A 1 118 ? 2.858 -3.398 -21.353 1.00 68.75 118 ASP A O 1
ATOM 899 N N . ASP A 1 119 ? 4.547 -4.808 -21.875 1.00 73.75 119 ASP A N 1
ATOM 900 C CA . ASP A 1 119 ? 4.449 -4.735 -23.334 1.00 73.75 119 ASP A CA 1
ATOM 901 C C . ASP A 1 119 ? 3.712 -5.951 -23.943 1.00 73.75 119 ASP A C 1
ATOM 903 O O . ASP A 1 119 ? 3.228 -5.896 -25.079 1.00 73.75 119 ASP A O 1
ATOM 907 N N . TYR A 1 120 ? 3.519 -7.034 -23.176 1.00 80.75 120 TYR A N 1
ATOM 908 C CA . TYR A 1 120 ? 2.836 -8.241 -23.649 1.00 80.75 120 TYR A CA 1
ATOM 909 C C . TYR A 1 120 ? 1.332 -8.047 -23.889 1.00 80.75 120 TYR A C 1
ATOM 911 O O . TYR A 1 120 ? 0.543 -7.689 -23.008 1.00 80.75 120 TYR A O 1
ATOM 919 N N . ASN A 1 121 ? 0.877 -8.387 -25.097 1.00 84.00 121 ASN A N 1
ATOM 920 C CA . ASN A 1 121 ? -0.539 -8.346 -25.443 1.00 84.00 121 ASN A CA 1
ATOM 921 C C . ASN A 1 121 ? -1.242 -9.679 -25.140 1.00 84.00 121 ASN A C 1
ATOM 923 O O . ASN A 1 121 ? -1.460 -10.504 -26.031 1.00 84.00 121 ASN A O 1
ATOM 927 N N . PHE A 1 122 ? -1.711 -9.832 -23.899 1.00 84.69 122 PHE A N 1
ATOM 928 C CA . PHE A 1 122 ? -2.454 -11.013 -23.425 1.00 84.69 122 PHE A CA 1
ATOM 929 C C . PHE A 1 122 ? -3.697 -11.368 -24.256 1.00 84.69 122 PHE A C 1
ATOM 931 O O . PHE A 1 122 ? -4.123 -12.518 -24.273 1.00 84.69 122 PHE A O 1
ATOM 938 N N . LYS A 1 123 ? -4.304 -10.399 -24.957 1.00 83.94 123 LYS A N 1
ATOM 939 C CA . LYS A 1 123 ? -5.456 -10.676 -25.834 1.00 83.94 123 LYS A CA 1
ATOM 940 C C . LYS A 1 123 ? -5.042 -11.311 -27.156 1.00 83.94 123 LYS A C 1
ATOM 942 O O . LYS A 1 123 ? -5.855 -11.999 -27.765 1.00 83.94 123 LYS A O 1
ATOM 947 N N . LYS A 1 124 ? -3.832 -11.003 -27.627 1.00 88.62 124 LYS A N 1
ATOM 948 C CA . LYS A 1 124 ? -3.287 -11.521 -28.883 1.00 88.62 124 LYS A CA 1
ATOM 949 C C . LYS A 1 124 ? -2.674 -12.902 -28.671 1.00 88.62 124 LYS A C 1
ATOM 951 O O . LYS A 1 124 ? -2.916 -13.773 -29.495 1.00 88.62 124 LYS A O 1
ATOM 956 N N . GLY A 1 125 ? -1.973 -13.098 -27.550 1.00 89.12 125 GLY A N 1
ATOM 957 C CA . GLY A 1 125 ? -1.472 -14.408 -27.133 1.00 89.12 125 GLY A CA 1
ATOM 958 C C . GLY A 1 125 ? -0.515 -15.014 -28.157 1.00 89.12 125 GLY A C 1
ATOM 959 O O . GLY A 1 125 ? -0.773 -16.093 -28.680 1.00 89.12 125 GLY A O 1
ATOM 960 N N . GLU A 1 126 ? 0.559 -14.306 -28.489 1.00 90.81 126 GLU A N 1
ATOM 961 C CA . GLU A 1 126 ? 1.539 -14.731 -29.492 1.00 90.81 126 GLU A CA 1
ATOM 962 C C . GLU A 1 126 ? 2.963 -14.392 -29.052 1.00 90.81 126 GLU A C 1
ATOM 964 O O . GLU A 1 126 ? 3.152 -13.702 -28.054 1.00 90.81 126 GLU A O 1
ATOM 969 N N . PHE A 1 127 ? 3.947 -14.886 -29.800 1.00 93.56 127 PHE A N 1
ATOM 970 C CA . PHE A 1 127 ? 5.349 -14.553 -29.587 1.00 93.56 127 PHE A CA 1
ATOM 971 C C . PHE A 1 127 ? 5.673 -13.148 -30.108 1.00 93.56 127 PHE A C 1
ATOM 973 O O . PHE A 1 127 ? 5.261 -12.797 -31.215 1.00 93.56 127 PHE A O 1
ATOM 980 N N . ASP A 1 128 ? 6.483 -12.414 -29.351 1.00 90.12 128 ASP A N 1
ATOM 981 C CA . ASP A 1 128 ? 7.162 -11.193 -29.781 1.00 90.12 128 ASP A CA 1
ATOM 982 C C . ASP A 1 128 ? 8.584 -11.198 -29.196 1.00 90.12 128 ASP A C 1
ATOM 984 O O . ASP A 1 128 ? 8.768 -11.611 -28.049 1.00 90.12 128 ASP A O 1
ATOM 988 N N . GLU A 1 129 ? 9.579 -10.759 -29.971 1.00 88.62 129 GLU A N 1
ATOM 989 C CA . GLU A 1 129 ? 10.979 -10.704 -29.525 1.00 88.62 129 GLU A CA 1
ATOM 990 C C . GLU A 1 129 ? 11.158 -9.785 -28.305 1.00 88.62 129 GLU A C 1
ATOM 992 O O . GLU A 1 129 ? 12.017 -10.054 -27.471 1.00 88.62 129 GLU A O 1
ATOM 997 N N . GLU A 1 130 ? 10.317 -8.756 -28.151 1.00 83.44 130 GLU A N 1
ATOM 998 C CA . GLU A 1 130 ? 10.350 -7.824 -27.015 1.00 83.44 130 GLU A CA 1
ATOM 999 C C . GLU A 1 130 ? 9.763 -8.420 -25.722 1.00 83.44 130 GLU A C 1
ATOM 1001 O O . GLU A 1 130 ? 9.925 -7.835 -24.655 1.00 83.44 130 GLU A O 1
ATOM 1006 N N . THR A 1 131 ? 9.068 -9.563 -25.799 1.00 90.19 131 THR A N 1
ATOM 1007 C CA . THR A 1 131 ? 8.358 -10.180 -24.654 1.00 90.19 131 THR A CA 1
ATOM 1008 C C . THR A 1 131 ? 8.662 -11.666 -24.462 1.00 90.19 131 THR A C 1
ATOM 1010 O O . THR A 1 131 ? 8.030 -12.366 -23.656 1.00 90.19 131 THR A O 1
ATOM 1013 N N . GLY A 1 132 ? 9.627 -12.170 -25.233 1.00 91.62 132 GLY A N 1
ATOM 1014 C CA . GLY A 1 132 ? 10.034 -13.568 -25.241 1.00 91.62 132 GLY A CA 1
ATOM 1015 C C . GLY A 1 132 ? 10.577 -14.031 -23.892 1.00 91.62 132 GLY A C 1
ATOM 1016 O O . GLY A 1 132 ? 10.331 -15.177 -23.504 1.00 91.62 132 GLY A O 1
ATOM 1017 N N . HIS A 1 133 ? 11.249 -13.153 -23.141 1.00 97.06 133 HIS A N 1
ATOM 1018 C CA . HIS A 1 133 ? 11.807 -13.535 -21.852 1.00 97.06 133 HIS A CA 1
ATOM 1019 C C . HIS A 1 133 ? 10.722 -13.651 -20.787 1.00 97.06 133 HIS A C 1
ATOM 1021 O O . HIS A 1 133 ? 10.711 -14.633 -20.037 1.00 97.06 133 HIS A O 1
ATOM 1027 N N . PHE A 1 134 ? 9.784 -12.697 -20.743 1.00 95.62 134 PHE A N 1
ATOM 1028 C CA . PHE A 1 134 ? 8.625 -12.764 -19.848 1.00 95.62 134 PHE A CA 1
ATOM 1029 C C . PHE A 1 134 ? 7.803 -14.029 -20.096 1.00 95.62 134 PHE A C 1
ATOM 1031 O O . PHE A 1 134 ? 7.519 -14.780 -19.163 1.00 95.62 134 PHE A O 1
ATOM 1038 N N . THR A 1 135 ? 7.447 -14.287 -21.355 1.00 97.25 135 THR A N 1
ATOM 1039 C CA . THR A 1 135 ? 6.596 -15.426 -21.726 1.00 97.25 135 THR A CA 1
ATOM 1040 C C . THR A 1 135 ? 7.237 -16.770 -21.379 1.00 97.25 135 THR A C 1
ATOM 1042 O O . THR A 1 135 ? 6.546 -17.641 -20.853 1.00 97.25 135 THR A O 1
ATOM 1045 N N . GLN A 1 136 ? 8.556 -16.923 -21.544 1.00 98.44 136 GLN A N 1
ATOM 1046 C CA . GLN A 1 136 ? 9.287 -18.102 -21.066 1.00 98.44 136 GLN A CA 1
ATOM 1047 C C . GLN A 1 136 ? 9.281 -18.202 -19.532 1.00 98.44 136 GLN A C 1
ATOM 1049 O O . GLN A 1 136 ? 9.076 -19.288 -18.981 1.00 98.44 136 GLN A O 1
ATOM 1054 N N . LEU A 1 137 ? 9.491 -17.082 -18.834 1.00 94.44 137 LEU A N 1
ATOM 1055 C CA . LEU A 1 137 ? 9.565 -17.038 -17.372 1.00 94.44 137 LEU A CA 1
ATOM 1056 C C . LEU A 1 137 ? 8.263 -17.539 -16.726 1.00 94.44 137 LEU A C 1
ATOM 1058 O O . LEU A 1 137 ? 8.301 -18.354 -15.799 1.00 94.44 137 LEU A O 1
ATOM 1062 N N . VAL A 1 138 ? 7.114 -17.089 -17.244 1.00 96.31 138 VAL A N 1
ATOM 1063 C CA . VAL A 1 138 ? 5.781 -17.417 -16.706 1.00 96.31 138 VAL A CA 1
ATOM 1064 C C . VAL A 1 138 ? 5.077 -18.574 -17.413 1.00 96.31 138 VAL A C 1
ATOM 1066 O O . VAL A 1 138 ? 3.920 -18.848 -17.112 1.00 96.31 138 VAL A O 1
ATOM 1069 N N . TRP A 1 139 ? 5.766 -19.281 -18.310 1.00 98.31 139 TRP A N 1
ATOM 1070 C CA . TRP A 1 139 ? 5.190 -20.393 -19.065 1.00 98.31 139 TRP A CA 1
ATOM 1071 C C . TRP A 1 139 ? 4.675 -21.496 -18.134 1.00 98.31 139 TRP A C 1
ATOM 1073 O O . TRP A 1 139 ? 5.453 -22.084 -17.372 1.00 98.31 139 TRP A O 1
ATOM 1083 N N . LYS A 1 140 ? 3.368 -21.756 -18.156 1.00 95.94 140 LYS A N 1
ATOM 1084 C CA . LYS A 1 140 ? 2.677 -22.554 -17.137 1.00 95.94 140 LYS A CA 1
ATOM 1085 C C . LYS A 1 140 ? 3.213 -23.977 -17.014 1.00 95.94 140 LYS A C 1
ATOM 1087 O O . LYS A 1 140 ? 3.468 -24.417 -15.892 1.00 95.94 140 LYS A O 1
ATOM 1092 N N . ASP A 1 141 ? 3.443 -24.642 -18.138 1.00 96.81 141 ASP A N 1
ATOM 1093 C CA . ASP A 1 141 ? 3.903 -26.030 -18.180 1.00 96.81 141 ASP A CA 1
ATOM 1094 C C . ASP A 1 141 ? 5.389 -26.211 -17.839 1.00 96.81 141 ASP A C 1
ATOM 1096 O O . ASP A 1 141 ? 5.815 -27.334 -17.572 1.00 96.81 141 ASP A O 1
ATOM 1100 N N . THR A 1 142 ? 6.188 -25.139 -17.799 1.00 98.38 142 THR A N 1
ATOM 1101 C CA . THR A 1 142 ? 7.589 -25.206 -17.354 1.00 98.38 142 THR A CA 1
ATOM 1102 C C . THR A 1 142 ? 7.647 -25.597 -15.876 1.00 98.38 142 THR A C 1
ATOM 1104 O O . THR A 1 142 ? 7.037 -24.934 -15.039 1.00 98.38 142 THR A O 1
ATOM 1107 N N . THR A 1 143 ? 8.411 -26.630 -15.526 1.00 96.38 143 THR A N 1
ATOM 1108 C CA . THR A 1 143 ? 8.520 -27.151 -14.149 1.00 96.38 143 THR A CA 1
ATOM 1109 C C . THR A 1 143 ? 9.893 -26.952 -13.524 1.00 96.38 143 THR A C 1
ATOM 1111 O O . THR A 1 143 ? 10.016 -26.918 -12.299 1.00 96.38 143 THR A O 1
ATOM 1114 N N . ASP A 1 144 ? 10.919 -26.781 -14.346 1.00 97.81 144 ASP A N 1
ATOM 1115 C CA . ASP A 1 144 ? 12.313 -26.780 -13.934 1.00 97.81 144 ASP A CA 1
ATOM 1116 C C . ASP A 1 144 ? 13.048 -25.576 -14.525 1.00 97.81 144 ASP A C 1
ATOM 1118 O O . ASP A 1 144 ? 12.822 -25.200 -15.679 1.00 97.81 144 ASP A O 1
ATOM 1122 N N . VAL A 1 145 ? 13.955 -25.000 -13.737 1.00 98.69 145 VAL A N 1
ATOM 1123 C CA . VAL A 1 145 ? 14.904 -23.975 -14.182 1.00 98.69 145 VAL A CA 1
ATOM 1124 C C . VAL A 1 145 ? 16.305 -24.294 -13.666 1.00 98.69 145 VAL A C 1
ATOM 1126 O O . VAL A 1 145 ? 16.470 -24.757 -12.538 1.00 98.69 145 VAL A O 1
ATOM 1129 N N . GLY A 1 146 ? 17.329 -24.024 -14.464 1.00 98.44 146 GLY A N 1
ATOM 1130 C CA . GLY A 1 146 ? 18.721 -24.031 -14.019 1.00 98.44 146 GLY A CA 1
ATOM 1131 C C . GLY A 1 146 ? 19.505 -22.968 -14.771 1.00 98.44 146 GLY A C 1
ATOM 1132 O O . GLY A 1 146 ? 19.265 -22.749 -15.951 1.00 98.44 146 GLY A O 1
ATOM 1133 N N . CYS A 1 147 ? 20.398 -22.262 -14.083 1.00 98.62 147 CYS A N 1
ATOM 1134 C CA . CYS A 1 147 ? 21.079 -21.104 -14.655 1.00 98.62 147 CYS A CA 1
ATOM 1135 C C . CYS A 1 147 ? 22.587 -21.145 -14.427 1.00 98.62 147 CYS A C 1
ATOM 1137 O O . CYS A 1 147 ? 23.051 -21.617 -13.390 1.00 98.62 147 CYS A O 1
ATOM 1139 N N . GLY A 1 148 ? 23.325 -20.558 -15.364 1.00 97.75 148 GLY A N 1
ATOM 1140 C CA . GLY A 1 148 ? 24.756 -20.298 -15.296 1.00 97.75 148 GLY A CA 1
ATOM 1141 C C . GLY A 1 148 ? 25.036 -18.796 -15.287 1.00 97.75 148 GLY A C 1
ATOM 1142 O O . GLY A 1 148 ? 24.213 -17.983 -15.715 1.00 97.75 148 GLY A O 1
ATOM 1143 N N . ARG A 1 149 ? 26.209 -18.404 -14.782 1.00 95.81 149 ARG A N 1
ATOM 1144 C CA . ARG A 1 149 ? 26.646 -17.002 -14.762 1.00 95.81 149 ARG A CA 1
ATOM 1145 C C . ARG A 1 149 ? 28.145 -16.871 -15.002 1.00 95.81 149 ARG A C 1
ATOM 1147 O O . ARG A 1 149 ? 28.922 -17.655 -14.466 1.00 95.81 149 ARG A O 1
ATOM 1154 N N . LYS A 1 150 ? 28.558 -15.841 -15.738 1.00 93.31 150 LYS A N 1
ATOM 1155 C CA . LYS A 1 150 ? 29.970 -15.545 -16.024 1.00 93.31 150 LYS A CA 1
ATOM 1156 C C . LYS A 1 150 ? 30.236 -14.052 -15.928 1.00 93.31 150 LYS A C 1
ATOM 1158 O O . LYS A 1 150 ? 29.423 -13.244 -16.370 1.00 93.31 150 LYS A O 1
ATOM 1163 N N . LEU A 1 151 ? 31.382 -13.682 -15.366 1.00 91.81 151 LEU A N 1
ATOM 1164 C CA . LEU A 1 151 ? 31.882 -12.315 -15.446 1.00 91.81 151 LEU A CA 1
ATOM 1165 C C . LEU A 1 151 ? 32.661 -12.149 -16.753 1.00 91.81 151 LEU A C 1
ATOM 1167 O O . LEU A 1 151 ? 33.662 -12.828 -16.970 1.00 91.81 151 LEU A O 1
ATOM 1171 N N . CYS A 1 152 ? 32.203 -11.242 -17.602 1.00 90.12 152 CYS A N 1
ATOM 1172 C CA . CYS A 1 152 ? 32.795 -10.952 -18.901 1.00 90.12 152 CYS A CA 1
ATOM 1173 C C . CYS A 1 152 ? 33.987 -9.999 -18.762 1.00 90.12 152 CYS A C 1
ATOM 1175 O O . CYS A 1 152 ? 34.123 -9.299 -17.754 1.00 90.12 152 CYS A O 1
ATOM 1177 N N . GLY A 1 153 ? 34.858 -9.918 -19.771 1.00 86.56 153 GLY A N 1
ATOM 1178 C CA . GLY A 1 153 ? 36.064 -9.075 -19.675 1.00 86.56 153 GLY A CA 1
ATOM 1179 C C . GLY A 1 153 ? 35.791 -7.574 -19.749 1.00 86.56 153 GLY A C 1
ATOM 1180 O O . GLY A 1 153 ? 36.671 -6.779 -19.428 1.00 86.56 153 GLY A O 1
ATOM 1181 N N . ASP A 1 154 ? 34.571 -7.174 -20.113 1.00 85.69 154 ASP A N 1
ATOM 1182 C CA . ASP A 1 154 ? 34.067 -5.804 -19.953 1.00 85.69 154 ASP A CA 1
ATOM 1183 C C . ASP A 1 154 ? 33.602 -5.494 -18.512 1.00 85.69 154 ASP A C 1
ATOM 1185 O O . ASP A 1 154 ? 33.183 -4.374 -18.219 1.00 85.69 154 ASP A O 1
ATOM 1189 N N . GLY A 1 155 ? 33.715 -6.462 -17.595 1.00 85.56 155 GLY A N 1
ATOM 1190 C CA . GLY A 1 155 ? 33.348 -6.332 -16.187 1.00 85.56 155 GLY A CA 1
ATOM 1191 C C . GLY A 1 155 ? 31.851 -6.478 -15.915 1.00 85.56 155 GLY A C 1
ATOM 1192 O O . GLY A 1 155 ? 31.418 -6.218 -14.789 1.00 85.56 155 GLY A O 1
ATOM 1193 N N . GLN A 1 156 ? 31.062 -6.878 -16.915 1.00 86.94 156 GLN A N 1
ATOM 1194 C CA . GLN A 1 156 ? 29.631 -7.124 -16.779 1.00 86.94 156 GLN A CA 1
ATOM 1195 C C . GLN A 1 156 ? 29.349 -8.604 -16.522 1.00 86.94 156 GLN A C 1
ATOM 1197 O O . GLN A 1 156 ? 29.985 -9.484 -17.095 1.00 86.94 156 GLN A O 1
ATOM 1202 N N . TRP A 1 157 ? 28.368 -8.885 -15.668 1.00 90.50 157 TRP A N 1
ATOM 1203 C CA . TRP A 1 157 ? 27.870 -10.244 -15.486 1.00 90.50 157 TRP A CA 1
ATOM 1204 C C . TRP A 1 157 ? 26.933 -10.629 -16.625 1.00 90.50 157 TRP A C 1
ATOM 1206 O O . TRP A 1 157 ? 26.096 -9.820 -17.033 1.00 90.50 157 TRP A O 1
ATOM 1216 N N . TYR A 1 158 ? 27.083 -11.861 -17.103 1.00 94.94 158 TYR A N 1
ATOM 1217 C CA . TYR A 1 158 ? 26.210 -12.523 -18.062 1.00 94.94 158 TYR A CA 1
ATOM 1218 C C . TYR A 1 158 ? 25.521 -13.701 -17.370 1.00 94.94 158 TYR A C 1
ATOM 1220 O O . TYR A 1 158 ? 26.192 -14.563 -16.806 1.00 94.94 158 TYR A O 1
ATOM 1228 N N . LEU A 1 159 ? 24.191 -13.696 -17.382 1.00 96.56 159 LEU A N 1
ATOM 1229 C CA . LEU A 1 159 ? 23.298 -14.723 -16.867 1.00 96.56 159 LEU A CA 1
ATOM 1230 C C . LEU A 1 159 ? 22.622 -15.460 -18.028 1.00 96.56 159 LEU A C 1
ATOM 1232 O O . LEU A 1 159 ? 22.051 -14.817 -18.911 1.00 96.56 159 LEU A O 1
ATOM 1236 N N . VAL A 1 160 ? 22.640 -16.790 -17.965 1.00 98.31 160 VAL A N 1
ATOM 1237 C CA . VAL A 1 160 ? 21.904 -17.693 -18.861 1.00 98.31 160 VAL A CA 1
ATOM 1238 C C . VAL A 1 160 ? 21.024 -18.583 -18.000 1.00 98.31 160 VAL A C 1
ATOM 1240 O O . VAL A 1 160 ? 21.520 -19.182 -17.048 1.00 98.31 160 VAL A O 1
ATOM 1243 N N . CYS A 1 161 ? 19.733 -18.662 -18.307 1.00 98.62 161 CYS A N 1
ATOM 1244 C CA . CYS A 1 161 ? 18.784 -19.528 -17.614 1.00 98.62 161 CYS A CA 1
ATOM 1245 C C . CYS A 1 161 ? 18.081 -20.455 -18.596 1.00 98.62 161 CYS A C 1
ATOM 1247 O O . CYS A 1 161 ? 17.500 -19.986 -19.570 1.00 98.62 161 CYS A O 1
ATOM 1249 N N . GLU A 1 162 ? 18.090 -21.745 -18.278 1.00 98.75 162 GLU A N 1
ATOM 1250 C CA . GLU A 1 162 ? 17.497 -22.825 -19.056 1.00 98.75 162 GLU A CA 1
ATOM 1251 C C . GLU A 1 162 ? 16.233 -23.345 -18.369 1.00 98.75 162 GLU A C 1
ATOM 1253 O O . GLU A 1 162 ? 16.196 -23.496 -17.146 1.00 98.75 162 GLU A O 1
ATOM 1258 N N . TYR A 1 163 ? 15.205 -23.650 -19.157 1.00 98.69 163 TYR A N 1
ATOM 1259 C CA . TYR A 1 163 ? 13.858 -23.985 -18.700 1.00 98.69 163 TYR A CA 1
ATOM 1260 C C . TYR A 1 163 ? 13.364 -25.294 -19.318 1.00 98.69 163 TYR A C 1
ATOM 1262 O O . TYR A 1 163 ? 13.503 -25.524 -20.527 1.00 98.69 163 TYR A O 1
ATOM 1270 N N . TRP A 1 164 ? 12.730 -26.139 -18.502 1.00 97.81 164 TRP A N 1
ATOM 1271 C CA . TRP A 1 164 ? 12.138 -27.392 -18.965 1.00 97.81 164 TRP A CA 1
ATOM 1272 C C . TRP A 1 164 ? 10.763 -27.681 -18.341 1.00 97.81 164 TRP A C 1
ATOM 1274 O O . TRP A 1 164 ? 10.608 -27.523 -17.130 1.00 97.81 164 TRP A O 1
ATOM 1284 N N . PRO A 1 165 ? 9.783 -28.185 -19.119 1.00 98.25 165 PRO A N 1
ATOM 1285 C CA . PRO A 1 165 ? 9.689 -28.130 -20.584 1.00 98.25 165 PRO A CA 1
ATOM 1286 C C . PRO A 1 165 ? 9.901 -26.717 -21.148 1.00 98.25 165 PRO A C 1
ATOM 1288 O O . PRO A 1 165 ? 9.735 -25.732 -20.436 1.00 98.25 165 PRO A O 1
ATOM 1291 N N . ARG A 1 166 ? 10.326 -26.605 -22.414 1.00 97.81 166 ARG A N 1
ATOM 1292 C CA . ARG A 1 166 ? 10.598 -25.290 -23.012 1.00 97.81 166 ARG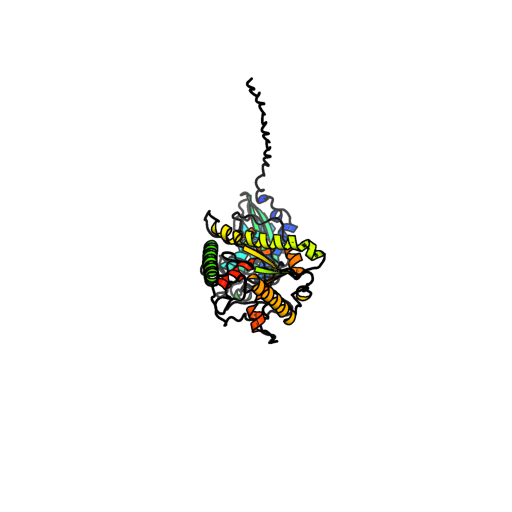 A CA 1
ATOM 1293 C C . ARG A 1 166 ? 9.309 -24.505 -23.245 1.00 97.81 166 ARG A C 1
ATOM 1295 O O . ARG A 1 166 ? 8.313 -25.081 -23.681 1.00 97.81 166 ARG A O 1
ATOM 1302 N N . GLY A 1 167 ? 9.371 -23.198 -23.020 1.00 97.62 167 GLY A N 1
ATOM 1303 C CA . GLY A 1 167 ? 8.282 -22.281 -23.314 1.00 97.62 167 GLY A CA 1
ATOM 1304 C C . GLY A 1 167 ? 8.318 -21.763 -24.748 1.00 97.62 167 GLY A C 1
ATOM 1305 O O . GLY A 1 167 ? 9.025 -22.288 -25.613 1.00 97.62 167 GLY A O 1
ATOM 1306 N N . ASN A 1 168 ? 7.535 -20.716 -24.999 1.00 97.56 168 ASN A N 1
ATOM 1307 C CA . ASN A 1 168 ? 7.457 -19.999 -26.275 1.00 97.56 168 ASN A CA 1
ATOM 1308 C C . ASN A 1 168 ? 7.108 -20.889 -27.478 1.00 97.56 168 ASN A C 1
ATOM 1310 O O . ASN A 1 168 ? 7.496 -20.627 -28.619 1.00 97.56 168 ASN A O 1
ATOM 1314 N N . VAL A 1 169 ? 6.325 -21.943 -27.237 1.00 96.31 169 VAL A N 1
ATOM 1315 C CA . VAL A 1 169 ? 5.829 -22.826 -28.292 1.00 96.31 169 VAL A CA 1
ATOM 1316 C C . VAL A 1 169 ? 4.712 -22.119 -29.058 1.00 96.31 169 VAL A C 1
ATOM 1318 O O . VAL A 1 169 ? 3.636 -21.824 -28.529 1.00 96.31 169 VAL A O 1
ATOM 1321 N N . VAL A 1 170 ? 4.964 -21.851 -30.341 1.00 94.38 170 VAL A N 1
ATOM 1322 C CA . VAL A 1 170 ? 4.004 -21.193 -31.238 1.00 94.38 170 VAL A CA 1
ATOM 1323 C C . VAL A 1 170 ? 2.664 -21.931 -31.225 1.00 94.38 170 VAL A C 1
ATOM 1325 O O . VAL A 1 170 ? 2.589 -23.120 -31.531 1.00 94.38 170 VAL A O 1
ATOM 1328 N N . GLY A 1 171 ? 1.601 -21.194 -30.896 1.00 92.38 171 GLY A N 1
ATOM 1329 C CA . GLY A 1 171 ? 0.231 -21.704 -30.811 1.00 92.38 171 GLY A CA 1
ATOM 1330 C C . GLY A 1 171 ? -0.250 -22.081 -29.406 1.00 92.38 171 GLY A C 1
ATOM 1331 O O . GLY A 1 171 ? -1.422 -22.415 -29.282 1.00 92.38 171 GLY A O 1
ATOM 1332 N N . GLN A 1 172 ? 0.596 -22.005 -28.371 1.00 95.50 172 GLN A N 1
ATOM 1333 C CA . GLN A 1 172 ? 0.226 -22.375 -26.989 1.00 95.50 172 GLN A CA 1
ATOM 1334 C C . GLN A 1 172 ? 0.149 -21.188 -26.010 1.00 95.50 172 GLN A C 1
ATOM 1336 O O . GLN A 1 172 ? -0.385 -21.317 -24.916 1.00 95.50 172 GLN A O 1
ATOM 1341 N N . PHE A 1 173 ? 0.606 -20.000 -26.413 1.00 95.94 173 PHE A N 1
ATOM 1342 C CA . PHE A 1 173 ? 0.712 -18.810 -25.554 1.00 95.94 173 PHE A CA 1
ATOM 1343 C C . PHE A 1 173 ? -0.559 -18.455 -24.768 1.00 95.94 173 PHE A C 1
ATOM 1345 O O . PHE A 1 173 ? -0.463 -18.087 -23.606 1.00 95.94 173 PHE A O 1
ATOM 1352 N N . THR A 1 174 ? -1.752 -18.561 -25.362 1.00 91.31 174 THR A N 1
ATOM 1353 C CA . THR A 1 174 ? -3.007 -18.216 -24.665 1.00 91.31 174 THR A CA 1
ATOM 1354 C C . THR A 1 174 ? -3.298 -19.123 -23.464 1.00 91.31 174 THR A C 1
ATOM 1356 O O . THR A 1 174 ? -3.926 -18.680 -22.505 1.00 91.31 174 THR A O 1
ATOM 1359 N N . GLU A 1 175 ? -2.870 -20.385 -23.511 1.00 91.62 175 GLU A N 1
ATOM 1360 C CA . GLU A 1 175 ? -3.073 -21.356 -22.427 1.00 91.62 175 GLU A CA 1
ATOM 1361 C C . GLU A 1 175 ? -1.942 -21.277 -21.388 1.00 91.62 175 GLU A C 1
ATOM 1363 O O . GLU A 1 175 ? -2.180 -21.453 -20.189 1.00 91.62 175 GLU A O 1
ATOM 1368 N N . GLU A 1 176 ? -0.741 -20.936 -21.858 1.00 95.75 176 GLU A N 1
ATOM 1369 C CA . GLU A 1 176 ? 0.517 -21.019 -21.115 1.00 95.75 176 GLU A CA 1
ATOM 1370 C C . GLU A 1 176 ? 0.953 -19.706 -20.458 1.00 95.75 176 GLU A C 1
ATOM 1372 O O . GLU A 1 176 ? 1.690 -19.731 -19.476 1.00 95.75 176 GLU A O 1
ATOM 1377 N N . VAL A 1 177 ? 0.499 -18.561 -20.973 1.00 94.75 177 VAL A N 1
ATOM 1378 C CA . VAL A 1 177 ? 0.842 -17.222 -20.475 1.00 94.75 177 VAL A CA 1
ATOM 1379 C C . VAL A 1 177 ? -0.440 -16.522 -20.053 1.00 94.75 177 VAL A C 1
ATOM 1381 O O . VAL A 1 177 ? -1.129 -15.873 -20.845 1.00 94.75 177 VAL A O 1
ATOM 1384 N N . GLN A 1 178 ? -0.777 -16.660 -18.775 1.00 84.25 178 GLN A N 1
ATOM 1385 C CA . GLN A 1 178 ? -1.980 -16.038 -18.235 1.00 84.25 178 GLN A CA 1
ATOM 1386 C C . GLN A 1 178 ? -1.723 -14.563 -17.922 1.00 84.25 178 GLN A C 1
ATOM 1388 O O . GLN A 1 178 ? -0.606 -14.155 -17.601 1.00 84.25 178 GLN A O 1
ATOM 1393 N N . SER A 1 179 ? -2.764 -13.734 -18.024 1.00 78.56 179 SER A N 1
ATOM 1394 C CA . SER A 1 179 ? -2.705 -12.376 -17.477 1.00 78.56 179 SER A CA 1
ATOM 1395 C C . SER A 1 179 ? -2.401 -12.431 -15.990 1.00 78.56 179 SER A C 1
ATOM 1397 O O . SER A 1 179 ? -2.785 -13.401 -15.343 1.00 78.56 179 SER A O 1
ATOM 1399 N N . GLN A 1 180 ? -1.775 -11.379 -15.466 1.00 61.34 180 GLN A N 1
ATOM 1400 C CA . GLN A 1 180 ? -1.419 -11.304 -14.056 1.00 61.34 180 GLN A CA 1
ATOM 1401 C C . GLN A 1 180 ? -2.631 -11.657 -13.171 1.00 61.34 180 GLN A C 1
ATOM 1403 O O . GLN A 1 180 ? -3.615 -10.913 -13.141 1.00 61.34 180 GLN A O 1
ATOM 1408 N N . GLU A 1 181 ? -2.575 -12.796 -12.484 1.00 50.81 181 GLU A N 1
ATOM 1409 C CA . GLU A 1 181 ? -3.390 -13.033 -11.305 1.00 50.81 181 GLU A CA 1
ATOM 1410 C C . GLU A 1 181 ? -2.770 -12.201 -10.192 1.00 50.81 181 GLU A C 1
ATOM 1412 O O . GLU A 1 181 ? -1.576 -12.284 -9.917 1.00 50.81 181 GLU A O 1
ATOM 1417 N N . SER A 1 182 ? -3.557 -11.327 -9.576 1.00 39.59 182 SER A N 1
ATOM 1418 C CA . SER A 1 182 ? -3.053 -10.477 -8.507 1.00 39.59 182 SER A CA 1
ATOM 1419 C C . SER A 1 182 ? -2.595 -11.340 -7.321 1.00 39.59 182 SER A C 1
ATOM 1421 O O . SER A 1 182 ? -3.387 -11.615 -6.422 1.00 39.59 182 SER A O 1
ATOM 1423 N N . LEU A 1 183 ? -1.316 -11.725 -7.276 1.00 36.72 183 LEU A N 1
ATOM 1424 C CA . LEU A 1 183 ? -0.636 -12.150 -6.049 1.00 36.72 183 LEU A CA 1
ATOM 1425 C C . LEU A 1 183 ? -0.189 -10.938 -5.225 1.00 36.72 183 LEU A C 1
ATOM 1427 O O . LEU A 1 183 ? 0.860 -10.944 -4.584 1.00 36.72 183 LEU A O 1
ATOM 1431 N N . ASP A 1 184 ? -1.017 -9.897 -5.219 1.00 32.81 184 ASP A N 1
ATOM 1432 C CA . ASP A 1 184 ? -0.966 -8.916 -4.154 1.00 32.81 184 ASP A CA 1
ATOM 1433 C C . ASP A 1 184 ? -1.418 -9.652 -2.878 1.00 32.81 184 ASP A C 1
ATOM 1435 O O . ASP A 1 184 ? -2.517 -10.231 -2.868 1.00 32.81 184 ASP A O 1
ATOM 1439 N N . PRO A 1 185 ? -0.637 -9.659 -1.776 1.00 29.53 185 PRO A N 1
ATOM 1440 C CA . PRO A 1 185 ? -1.266 -9.825 -0.481 1.00 29.53 185 PRO A CA 1
ATOM 1441 C C . PRO A 1 185 ? -2.383 -8.798 -0.416 1.00 29.53 185 PRO A C 1
ATOM 1443 O O . PRO A 1 185 ? -2.274 -7.682 -0.915 1.00 29.53 185 PRO A O 1
ATOM 1446 N N . ARG A 1 186 ? -3.487 -9.250 0.140 1.00 31.50 186 ARG A N 1
ATOM 1447 C CA . ARG A 1 186 ? -4.829 -8.793 -0.129 1.00 31.50 186 ARG A CA 1
ATOM 1448 C C . ARG A 1 186 ? -5.150 -7.406 0.462 1.00 31.50 186 ARG A C 1
ATOM 1450 O O . ARG A 1 186 ? -6.026 -7.259 1.305 1.00 31.50 186 ARG A O 1
ATOM 1457 N N . PHE A 1 187 ? -4.414 -6.400 -0.001 1.00 27.89 187 PHE A N 1
ATOM 1458 C CA . PHE A 1 187 ? -4.429 -5.000 0.401 1.00 27.89 187 PHE A CA 1
ATOM 1459 C C . PHE A 1 187 ? -4.614 -4.118 -0.840 1.00 27.89 187 PHE A C 1
ATOM 1461 O O . PHE A 1 187 ? -4.121 -4.412 -1.926 1.00 27.89 187 PHE A O 1
ATOM 1468 N N . TYR A 1 188 ? -5.409 -3.064 -0.688 1.00 32.31 188 TYR A N 1
ATOM 1469 C CA . TYR A 1 188 ? -5.985 -2.307 -1.794 1.00 32.31 188 TYR A CA 1
ATOM 1470 C C . TYR A 1 188 ? -4.979 -1.497 -2.606 1.00 32.31 188 TYR A C 1
ATOM 1472 O O . TYR A 1 188 ? -4.127 -0.819 -2.057 1.00 32.31 188 TYR A O 1
ATOM 1480 N N . LYS A 1 189 ? -5.186 -1.450 -3.925 1.00 29.70 189 LYS A N 1
ATOM 1481 C CA . LYS A 1 189 ? -4.593 -0.450 -4.816 1.00 29.70 189 LYS A CA 1
ATOM 1482 C C . LYS A 1 189 ? -5.704 0.368 -5.465 1.00 29.70 189 LYS A C 1
ATOM 1484 O O . LYS A 1 189 ? -6.551 -0.175 -6.175 1.00 29.70 189 LYS A O 1
ATOM 1489 N N . PHE A 1 190 ? -5.686 1.679 -5.246 1.00 34.41 190 PHE A N 1
ATOM 1490 C CA . PHE A 1 190 ? -6.551 2.632 -5.940 1.00 34.41 190 PHE A CA 1
ATOM 1491 C C . PHE A 1 190 ? -6.293 2.599 -7.460 1.00 34.41 190 PHE A C 1
ATOM 1493 O O . PHE A 1 190 ? -5.142 2.610 -7.908 1.00 34.41 190 PHE A O 1
ATOM 1500 N N . ARG A 1 191 ? -7.358 2.570 -8.278 1.00 32.12 191 ARG A N 1
ATOM 1501 C CA . ARG A 1 191 ? -7.283 2.605 -9.751 1.00 32.12 191 ARG A CA 1
ATOM 1502 C C . ARG A 1 191 ? -7.822 3.933 -10.296 1.00 32.12 191 ARG A C 1
ATOM 1504 O O . ARG A 1 191 ? -8.785 3.961 -11.052 1.00 32.12 191 ARG A O 1
ATOM 1511 N N . GLY A 1 192 ? -7.155 5.033 -9.950 1.00 36.16 192 GLY A N 1
ATOM 1512 C CA . GLY A 1 192 ? -7.350 6.331 -10.604 1.00 36.16 192 GLY A CA 1
ATOM 1513 C C . GLY A 1 192 ? -6.980 6.292 -12.092 1.00 36.16 192 GLY A C 1
ATOM 1514 O O . GLY A 1 192 ? -6.063 5.577 -12.500 1.00 36.16 192 GLY A O 1
ATOM 1515 N N . GLY A 1 193 ? -7.733 7.032 -12.909 1.00 34.09 193 GLY A N 1
ATOM 1516 C CA . GLY A 1 193 ? -7.735 6.987 -14.372 1.00 34.09 193 GLY A CA 1
ATOM 1517 C C . GLY A 1 193 ? -6.361 7.030 -15.054 1.00 34.09 193 GLY A C 1
ATOM 1518 O O . GLY A 1 193 ? -5.412 7.666 -14.605 1.00 34.09 193 GLY A O 1
ATOM 1519 N N . ARG A 1 194 ? -6.293 6.356 -16.205 1.00 34.16 194 ARG A N 1
ATOM 1520 C CA . ARG A 1 194 ? -5.129 6.110 -17.077 1.00 34.16 194 ARG A CA 1
ATOM 1521 C C . ARG A 1 194 ? -4.368 7.344 -17.612 1.00 34.16 194 ARG A C 1
ATOM 1523 O O . ARG A 1 194 ? -3.585 7.174 -18.542 1.00 34.16 194 ARG A O 1
ATOM 1530 N N . GLU A 1 195 ? -4.542 8.554 -17.084 1.00 39.69 195 GLU A N 1
ATOM 1531 C CA . GLU A 1 195 ? -4.092 9.767 -17.788 1.00 39.69 195 GLU A CA 1
ATOM 1532 C C . GLU A 1 195 ? -2.931 10.550 -17.162 1.00 39.69 195 GLU A C 1
ATOM 1534 O O . GLU A 1 195 ? -2.256 11.247 -17.910 1.00 39.69 195 GLU A O 1
ATOM 1539 N N . ASN A 1 196 ? -2.569 10.378 -15.884 1.00 40.56 196 ASN A N 1
ATOM 1540 C CA . ASN A 1 196 ? -1.394 11.073 -15.329 1.00 40.56 196 ASN A CA 1
ATOM 1541 C C . ASN A 1 196 ? -0.379 10.111 -14.713 1.00 40.56 196 ASN A C 1
ATOM 1543 O O . ASN A 1 196 ? -0.439 9.764 -13.534 1.00 40.56 196 ASN A O 1
ATOM 1547 N N . ARG A 1 197 ? 0.609 9.724 -15.532 1.00 45.22 197 ARG A N 1
ATOM 1548 C CA . ARG A 1 197 ? 1.823 9.033 -15.066 1.00 45.22 197 ARG A CA 1
ATOM 1549 C C . ARG A 1 197 ? 2.729 9.950 -14.230 1.00 45.22 197 ARG A C 1
ATOM 1551 O O . ARG A 1 197 ? 3.641 9.440 -13.597 1.00 45.22 197 ARG A O 1
ATOM 1558 N N . ASP A 1 198 ? 2.487 11.263 -14.207 1.00 53.50 198 ASP A N 1
ATOM 1559 C CA . ASP A 1 198 ? 3.227 12.229 -13.388 1.00 53.50 198 ASP A CA 1
ATOM 1560 C C . ASP A 1 198 ? 2.637 12.324 -11.972 1.00 53.50 198 ASP A C 1
ATOM 1562 O O . ASP A 1 198 ? 1.499 12.759 -11.781 1.00 53.50 198 ASP A O 1
ATOM 1566 N N . LYS A 1 199 ? 3.424 11.925 -10.972 1.00 51.28 199 LYS A N 1
ATOM 1567 C CA . LYS A 1 199 ? 3.013 11.954 -9.570 1.00 51.28 199 LYS A CA 1
ATOM 1568 C C . LYS A 1 199 ? 3.169 13.329 -8.899 1.00 51.28 199 LYS A C 1
ATOM 1570 O O . LYS A 1 199 ? 2.502 13.570 -7.896 1.00 51.28 199 LYS A O 1
ATOM 1575 N N . ASP A 1 200 ? 3.936 14.259 -9.471 1.00 49.12 200 ASP A N 1
ATOM 1576 C CA . ASP A 1 200 ? 3.905 15.669 -9.049 1.00 49.12 200 ASP A CA 1
ATOM 1577 C C . ASP A 1 200 ? 2.638 16.359 -9.564 1.00 49.12 200 ASP A C 1
ATOM 1579 O O . ASP A 1 200 ? 2.023 17.145 -8.845 1.00 49.12 200 ASP A O 1
ATOM 1583 N N . GLY A 1 201 ? 2.178 16.002 -10.768 1.00 51.78 201 GLY A N 1
ATOM 1584 C CA . GLY A 1 201 ? 0.840 16.353 -11.246 1.00 51.78 201 GLY A CA 1
ATOM 1585 C C . GLY A 1 201 ? -0.253 15.885 -10.278 1.00 51.78 201 GLY A C 1
ATOM 1586 O O . GLY A 1 201 ? -1.148 16.656 -9.945 1.00 51.78 201 GLY A O 1
ATOM 1587 N N . GLN A 1 202 ? -0.134 14.666 -9.741 1.00 59.56 202 GLN A N 1
ATOM 1588 C CA . GLN A 1 202 ? -1.040 14.165 -8.698 1.00 59.56 202 GLN A CA 1
ATOM 1589 C C . GLN A 1 202 ? -0.898 14.939 -7.380 1.00 59.56 202 GLN A C 1
ATOM 1591 O O . GLN A 1 202 ? -1.902 15.247 -6.750 1.00 59.56 202 GLN A O 1
ATOM 1596 N N . ALA A 1 203 ? 0.319 15.297 -6.957 1.00 58.41 203 ALA A N 1
ATOM 1597 C CA . ALA A 1 203 ? 0.523 16.125 -5.767 1.00 58.41 203 ALA A CA 1
ATOM 1598 C C . ALA A 1 203 ? -0.104 17.523 -5.920 1.00 58.41 203 ALA A C 1
ATOM 1600 O O . ALA A 1 203 ? -0.747 18.010 -4.995 1.00 58.41 203 ALA A O 1
ATOM 1601 N N . MET A 1 204 ? 0.014 18.149 -7.093 1.00 56.00 204 MET A N 1
ATOM 1602 C CA . MET A 1 204 ? -0.637 19.428 -7.390 1.00 56.00 204 MET A CA 1
ATOM 1603 C C . MET A 1 204 ? -2.164 19.322 -7.368 1.00 56.00 204 MET A C 1
ATOM 1605 O O . MET A 1 204 ? -2.811 20.181 -6.773 1.00 56.00 204 MET A O 1
ATOM 1609 N N . VAL A 1 205 ? -2.726 18.255 -7.945 1.00 61.34 205 VAL A N 1
ATOM 1610 C CA . VAL A 1 205 ? -4.168 17.959 -7.866 1.00 61.34 205 VAL A CA 1
ATOM 1611 C C . VAL A 1 205 ? -4.600 17.782 -6.410 1.00 61.34 205 VAL A C 1
ATOM 1613 O O . VAL A 1 205 ? -5.549 18.423 -5.979 1.00 61.34 205 VAL A O 1
ATOM 1616 N N . ARG A 1 206 ? -3.845 17.031 -5.601 1.00 66.81 206 ARG A N 1
ATOM 1617 C CA . ARG A 1 206 ? -4.124 16.863 -4.164 1.00 66.81 206 ARG A CA 1
ATOM 1618 C C . ARG A 1 206 ? -4.025 18.174 -3.378 1.00 66.81 206 ARG A C 1
ATOM 1620 O O . ARG A 1 206 ? -4.785 18.391 -2.437 1.00 66.81 206 ARG A O 1
ATOM 1627 N N . VAL A 1 207 ? -3.116 19.082 -3.747 1.00 62.34 207 VAL A N 1
ATOM 1628 C CA . VAL A 1 207 ? -3.065 20.438 -3.170 1.00 62.34 207 VAL A CA 1
ATOM 1629 C C . VAL A 1 207 ? -4.304 21.248 -3.560 1.00 62.34 207 VAL A C 1
ATOM 1631 O O . VAL A 1 207 ? -4.872 21.930 -2.708 1.00 62.34 207 VAL A O 1
ATOM 1634 N N . GLU A 1 208 ? -4.761 21.161 -4.807 1.00 61.47 208 GLU A N 1
ATOM 1635 C CA . GLU A 1 208 ? -5.999 21.799 -5.277 1.00 61.47 208 GLU A CA 1
ATOM 1636 C C . GLU A 1 208 ? -7.254 21.225 -4.589 1.00 61.47 208 GLU A C 1
ATOM 1638 O O . GLU A 1 208 ? -8.138 21.970 -4.151 1.00 61.47 208 GLU A O 1
ATOM 1643 N N . GLU A 1 209 ? -7.307 19.911 -4.391 1.00 66.94 209 GLU A N 1
ATOM 1644 C CA . GLU A 1 209 ? -8.327 19.240 -3.587 1.00 66.94 209 GLU A CA 1
ATOM 1645 C C . GLU A 1 209 ? -8.276 19.731 -2.137 1.00 66.94 209 GLU A C 1
ATOM 1647 O O . GLU A 1 209 ? -9.300 20.129 -1.579 1.00 66.94 209 GLU A O 1
ATOM 1652 N N . LEU A 1 210 ? -7.091 19.823 -1.527 1.00 64.81 210 LEU A N 1
ATOM 1653 C CA . LEU A 1 210 ? -6.939 20.372 -0.179 1.00 64.81 210 LEU A CA 1
ATOM 1654 C C . LEU A 1 210 ? -7.472 21.808 -0.084 1.00 64.81 210 LEU A C 1
ATOM 1656 O O . LEU A 1 210 ? -8.174 22.125 0.875 1.00 64.81 210 LEU A O 1
ATOM 1660 N N . PHE A 1 211 ? -7.215 22.655 -1.085 1.00 61.50 211 PHE A N 1
ATOM 1661 C CA . PHE A 1 211 ? -7.819 23.989 -1.175 1.00 61.50 211 PHE A CA 1
ATOM 1662 C C . PHE A 1 211 ? -9.348 23.933 -1.271 1.00 61.50 211 PHE A C 1
ATOM 1664 O O . PHE A 1 211 ? -10.036 24.733 -0.635 1.00 61.50 211 PHE A O 1
ATOM 1671 N N . THR A 1 212 ? -9.897 22.968 -2.006 1.00 63.50 212 THR A N 1
ATOM 1672 C CA . THR A 1 212 ? -11.347 22.742 -2.081 1.00 63.50 212 THR A CA 1
ATOM 1673 C C . THR A 1 212 ? -11.920 22.353 -0.714 1.00 63.50 212 THR A C 1
ATOM 1675 O O . THR A 1 212 ? -12.932 22.910 -0.287 1.00 63.50 212 THR A O 1
ATOM 1678 N N . SER A 1 213 ? -11.247 21.461 0.018 1.00 63.34 213 SER A N 1
ATOM 1679 C CA . SER A 1 213 ? -11.605 21.089 1.395 1.00 63.34 213 SER A CA 1
ATOM 1680 C C . SER A 1 213 ? -11.531 22.292 2.349 1.00 63.34 213 SER A C 1
ATOM 1682 O O . SER A 1 213 ? -12.463 22.536 3.116 1.00 63.34 213 SER A O 1
ATOM 1684 N N . MET A 1 214 ? -10.476 23.112 2.246 1.00 63.03 214 MET A N 1
ATOM 1685 C CA . MET A 1 214 ? -10.324 24.361 3.007 1.00 63.03 214 MET A CA 1
ATOM 1686 C C . MET A 1 214 ? -11.483 25.323 2.771 1.00 63.03 214 MET A C 1
ATOM 1688 O O . MET A 1 214 ? -12.063 25.829 3.728 1.00 63.03 214 MET A O 1
ATOM 1692 N N . PHE A 1 215 ? -11.843 25.545 1.509 1.00 62.09 215 PHE A N 1
ATOM 1693 C CA . PHE A 1 215 ? -12.937 26.434 1.142 1.00 62.09 215 PHE A CA 1
ATOM 1694 C C . PHE A 1 215 ? -14.276 25.960 1.726 1.00 62.09 215 PHE A C 1
ATOM 1696 O O . PHE A 1 215 ? -15.048 26.773 2.238 1.00 62.09 215 PHE A O 1
ATOM 1703 N N . ARG A 1 216 ? -14.534 24.643 1.735 1.00 61.22 216 ARG A N 1
ATOM 1704 C CA . ARG A 1 216 ? -15.718 24.061 2.397 1.00 61.22 216 ARG A CA 1
ATOM 1705 C C . ARG A 1 216 ? -15.693 24.290 3.917 1.00 61.22 216 ARG A C 1
ATOM 1707 O O . ARG A 1 216 ? -16.719 24.661 4.486 1.00 61.22 216 ARG A O 1
ATOM 1714 N N . CYS A 1 217 ? -14.538 24.126 4.569 1.00 57.91 217 CYS A N 1
ATOM 1715 C CA . CYS A 1 217 ? -14.364 24.403 6.004 1.00 57.91 217 CYS A CA 1
ATOM 1716 C C . CYS A 1 217 ? -14.560 25.889 6.358 1.00 57.91 217 CYS A C 1
ATOM 1718 O O . CYS A 1 217 ? -15.180 26.216 7.369 1.00 57.91 217 CYS A O 1
ATOM 1720 N N . GLU A 1 218 ? -14.076 26.810 5.523 1.00 62.47 218 GLU A N 1
ATOM 1721 C CA . GLU A 1 218 ? -14.278 28.249 5.728 1.00 62.47 218 GLU A CA 1
ATOM 1722 C C . GLU A 1 218 ? -15.757 28.636 5.615 1.00 62.47 218 GLU A C 1
ATOM 1724 O O . GLU A 1 218 ? -16.260 29.396 6.444 1.00 62.47 218 GLU A O 1
ATOM 1729 N N . GLN A 1 219 ? -16.481 28.075 4.640 1.00 61.72 219 GLN A N 1
ATOM 1730 C CA . GLN A 1 219 ? -17.921 28.307 4.492 1.00 61.72 219 GLN A CA 1
ATOM 1731 C C . GLN A 1 219 ? -18.754 27.726 5.641 1.00 61.72 219 GLN A C 1
ATOM 1733 O O . GLN A 1 219 ? -19.819 28.264 5.945 1.00 61.72 219 GLN A O 1
ATOM 1738 N N . SER A 1 220 ? -18.281 26.660 6.295 1.00 57.88 220 SER A N 1
ATOM 1739 C CA . SER A 1 220 ? -18.950 26.065 7.458 1.00 57.88 220 SER A CA 1
ATOM 1740 C C . SER A 1 220 ? -18.625 26.760 8.782 1.00 57.88 220 SER A C 1
ATOM 1742 O O . SER A 1 220 ? -19.291 26.504 9.784 1.00 57.88 220 SER A O 1
ATOM 1744 N N . GLY A 1 221 ? -17.620 27.643 8.806 1.00 59.31 221 GLY A N 1
ATOM 1745 C CA . GLY A 1 221 ? -17.132 28.284 10.027 1.00 59.31 221 GLY A CA 1
ATOM 1746 C C . GLY A 1 221 ? -16.259 27.377 10.906 1.00 59.31 221 GLY A C 1
ATOM 1747 O O . GLY A 1 221 ? -15.959 27.749 12.042 1.00 59.31 221 GLY A O 1
ATOM 1748 N N . ILE A 1 222 ? -15.834 26.210 10.402 1.00 59.91 222 ILE A N 1
ATOM 1749 C CA . ILE A 1 222 ? -14.989 25.250 11.124 1.00 59.91 222 ILE A CA 1
ATOM 1750 C C . ILE A 1 222 ? -13.516 25.576 10.858 1.00 59.91 222 ILE A C 1
ATOM 1752 O O . ILE A 1 222 ? -12.984 25.313 9.783 1.00 59.91 222 ILE A O 1
ATOM 1756 N N . THR A 1 223 ? -12.821 26.118 11.858 1.00 57.50 223 THR A N 1
ATOM 1757 C CA . THR A 1 223 ? -11.396 26.492 11.751 1.00 57.50 223 THR A CA 1
ATOM 1758 C C . THR A 1 223 ? -10.437 25.441 12.310 1.00 57.50 223 THR A C 1
ATOM 1760 O O . THR A 1 223 ? -9.240 25.508 12.042 1.00 57.50 223 THR A O 1
ATOM 1763 N N . TYR A 1 224 ? -10.957 24.455 13.051 1.00 56.22 224 TYR A N 1
ATOM 1764 C CA . TYR A 1 224 ? -10.190 23.462 13.818 1.00 56.22 224 TYR A CA 1
ATOM 1765 C C . TYR A 1 224 ? -9.185 22.648 12.977 1.00 56.22 224 TYR A C 1
ATOM 1767 O O . TYR A 1 224 ? -8.167 22.204 13.495 1.00 56.22 224 TYR A O 1
ATOM 1775 N N . ALA A 1 225 ? -9.434 22.498 11.673 1.00 53.62 225 ALA A N 1
ATOM 1776 C CA . ALA A 1 225 ? -8.587 21.741 10.747 1.00 53.62 225 ALA A CA 1
ATOM 1777 C C . ALA A 1 225 ? -8.438 22.425 9.375 1.00 53.62 225 ALA A C 1
ATOM 1779 O O . ALA A 1 225 ? -8.260 21.767 8.350 1.00 53.62 225 ALA A O 1
ATOM 1780 N N . ALA A 1 226 ? -8.561 23.754 9.320 1.00 57.88 226 ALA A N 1
ATOM 1781 C CA . ALA A 1 226 ? -8.442 24.475 8.057 1.00 57.88 226 ALA A CA 1
ATOM 1782 C C . ALA A 1 226 ? -7.037 24.277 7.456 1.00 57.88 226 ALA A C 1
ATOM 1784 O O . ALA A 1 226 ? -6.038 24.742 7.999 1.00 57.88 226 ALA A O 1
ATOM 1785 N N . GLY A 1 227 ? -6.971 23.578 6.323 1.00 61.12 227 GLY A N 1
ATOM 1786 C CA . GLY A 1 227 ? -5.736 23.363 5.568 1.00 61.12 227 GLY A CA 1
ATOM 1787 C C . GLY A 1 227 ? -4.920 22.155 5.988 1.00 61.12 227 GLY A C 1
ATOM 1788 O O . GLY A 1 227 ? -3.786 22.047 5.526 1.00 61.12 227 GLY A O 1
ATOM 1789 N N . SER A 1 228 ? -5.482 21.257 6.800 1.00 73.06 228 SER A N 1
ATOM 1790 C CA . SER A 1 228 ? -4.889 19.960 7.117 1.00 73.06 228 SER A CA 1
ATOM 1791 C C . SER A 1 228 ? -5.626 18.796 6.453 1.00 73.06 228 SER A C 1
ATOM 1793 O O . SER A 1 228 ? -6.798 18.893 6.084 1.00 73.06 228 SER A O 1
ATOM 1795 N N . TRP A 1 229 ? -4.920 17.677 6.312 1.00 78.50 229 TRP A N 1
ATOM 1796 C CA . TRP A 1 229 ? -5.472 16.394 5.880 1.00 78.50 229 TRP A CA 1
ATOM 1797 C C . TRP A 1 229 ? -4.995 15.274 6.807 1.00 78.50 229 TRP A C 1
ATOM 1799 O O . TRP A 1 229 ? -4.102 15.477 7.629 1.00 78.50 229 TRP A O 1
ATOM 1809 N N . GLY A 1 230 ? -5.612 14.099 6.724 1.00 84.44 230 GLY A N 1
ATOM 1810 C CA . GLY A 1 230 ? -5.296 12.954 7.581 1.00 84.44 230 GLY A CA 1
ATOM 1811 C C . GLY A 1 230 ? -6.516 12.443 8.336 1.00 84.44 230 GLY A C 1
ATOM 1812 O O . GLY A 1 230 ? -7.643 12.614 7.877 1.00 84.44 230 GLY A O 1
ATOM 1813 N N . TYR A 1 231 ? -6.302 11.808 9.487 1.00 89.19 231 TYR A N 1
ATOM 1814 C CA . TYR A 1 231 ? -7.345 11.013 10.138 1.00 89.19 231 TYR A CA 1
ATOM 1815 C C . TYR A 1 231 ? -7.374 11.158 11.652 1.00 89.19 231 TYR A C 1
ATOM 1817 O O . TYR A 1 231 ? -6.350 11.334 12.318 1.00 89.19 231 TYR A O 1
ATOM 1825 N N . THR A 1 232 ? -8.579 11.050 12.205 1.00 90.00 232 THR A N 1
ATOM 1826 C CA . THR A 1 232 ? -8.772 10.854 13.637 1.00 90.00 232 THR A CA 1
ATOM 1827 C C . THR A 1 232 ? -8.550 9.380 13.907 1.00 90.00 232 THR A C 1
ATOM 1829 O O . THR A 1 232 ? -9.064 8.538 13.182 1.00 90.00 232 THR A O 1
ATOM 1832 N N . VAL A 1 233 ? -7.759 9.067 14.918 1.00 93.75 233 VAL A N 1
ATOM 1833 C CA . VAL A 1 233 ? -7.373 7.714 15.287 1.00 93.75 233 VAL A CA 1
ATOM 1834 C C . VAL A 1 233 ? -8.049 7.390 16.607 1.00 93.75 233 VAL A C 1
ATOM 1836 O O . VAL A 1 233 ? -7.682 7.945 17.641 1.00 93.75 233 VAL A O 1
ATOM 1839 N N . LEU A 1 234 ? -9.020 6.483 16.593 1.00 93.06 234 LEU A N 1
ATOM 1840 C CA . LEU A 1 234 ? -9.523 5.894 17.824 1.00 93.06 234 LEU A CA 1
ATOM 1841 C C . LEU A 1 234 ? -8.544 4.819 18.278 1.00 93.06 234 LEU A C 1
ATOM 1843 O O . LEU A 1 234 ? -8.348 3.795 17.616 1.00 93.06 234 LEU A O 1
ATOM 1847 N N . ARG A 1 235 ? -7.920 5.053 19.428 1.00 91.56 235 ARG A N 1
ATOM 1848 C CA . ARG A 1 235 ? -7.052 4.059 20.039 1.00 91.56 235 ARG A CA 1
ATOM 1849 C C . ARG A 1 235 ? -7.894 2.946 20.650 1.00 91.56 235 ARG A C 1
ATOM 1851 O O . ARG A 1 235 ? -8.654 3.217 21.582 1.00 91.56 235 ARG A O 1
ATOM 1858 N N . THR A 1 236 ? -7.693 1.711 20.183 1.00 92.81 236 THR A N 1
ATOM 1859 C CA . THR A 1 236 ? -8.376 0.531 20.737 1.00 92.81 236 THR A CA 1
ATOM 1860 C C . THR A 1 236 ? -7.466 -0.507 21.392 1.00 92.81 236 THR A C 1
ATOM 1862 O O . THR A 1 236 ? -7.938 -1.400 22.099 1.00 92.81 236 THR A O 1
ATOM 1865 N N . ALA A 1 237 ? -6.152 -0.357 21.219 1.00 91.88 237 ALA A N 1
ATOM 1866 C CA . ALA A 1 237 ? -5.128 -1.204 21.816 1.00 91.88 237 ALA A CA 1
ATOM 1867 C C . ALA A 1 237 ? -4.608 -0.623 23.149 1.00 91.88 237 ALA A C 1
ATOM 1869 O O . ALA A 1 237 ? -4.043 0.481 23.194 1.00 91.88 237 ALA A O 1
ATOM 1870 N N . TYR A 1 238 ? -4.793 -1.381 24.235 1.00 92.50 238 TYR A N 1
ATOM 1871 C CA . TYR A 1 238 ? -4.463 -0.977 25.612 1.00 92.50 238 TYR A CA 1
ATOM 1872 C C . TYR A 1 238 ? -3.752 -2.064 26.439 1.00 92.50 238 TYR A C 1
ATOM 1874 O O . TYR A 1 238 ? -3.616 -1.907 27.656 1.00 92.50 238 TYR A O 1
ATOM 1882 N N . SER A 1 239 ? -3.281 -3.152 25.821 1.00 92.94 239 SER A N 1
ATOM 1883 C CA . SER A 1 239 ? -2.386 -4.113 26.477 1.00 92.94 239 SER A CA 1
ATOM 1884 C C . SER A 1 239 ? -1.094 -3.449 26.994 1.00 92.94 239 SER A C 1
ATOM 1886 O O . SER A 1 239 ? -0.724 -2.345 26.594 1.00 92.94 239 SER A O 1
ATOM 1888 N N . GLU A 1 240 ? -0.379 -4.093 27.921 1.00 94.62 240 GLU A N 1
ATOM 1889 C CA . GLU A 1 240 ? 0.924 -3.590 28.397 1.00 94.62 240 GLU A CA 1
ATOM 1890 C C . GLU A 1 240 ? 1.937 -3.456 27.244 1.00 94.62 240 GLU A C 1
ATOM 1892 O O . GLU A 1 240 ? 2.671 -2.467 27.150 1.00 94.62 240 GLU A O 1
ATOM 1897 N N . GLU A 1 241 ? 1.901 -4.417 26.317 1.00 95.00 241 GLU A N 1
ATOM 1898 C CA . GLU A 1 241 ? 2.686 -4.409 25.086 1.00 95.00 241 GLU A CA 1
ATOM 1899 C C . GLU A 1 241 ? 2.309 -3.206 24.212 1.00 95.00 241 GLU A C 1
ATOM 1901 O O . GLU A 1 241 ? 3.173 -2.386 23.893 1.00 95.00 241 GLU A O 1
ATOM 1906 N N . SER A 1 242 ? 1.027 -3.033 23.873 1.00 93.44 242 SER A N 1
ATOM 1907 C CA . SER A 1 242 ? 0.607 -1.930 23.005 1.00 93.44 242 SER A CA 1
ATOM 1908 C C . SER A 1 242 ? 0.774 -0.571 23.661 1.00 93.44 242 SER A C 1
ATOM 1910 O O . SER A 1 242 ? 1.113 0.374 22.966 1.00 93.44 242 SER A O 1
ATOM 1912 N N . ASN A 1 243 ? 0.655 -0.441 24.983 1.00 94.25 243 ASN A N 1
ATOM 1913 C CA . ASN A 1 243 ? 1.005 0.798 25.684 1.00 94.25 243 ASN A CA 1
ATOM 1914 C C . ASN A 1 243 ? 2.472 1.195 25.483 1.00 94.25 243 ASN A C 1
ATOM 1916 O O . ASN A 1 243 ? 2.771 2.384 25.363 1.00 94.25 243 ASN A O 1
ATOM 1920 N N . THR A 1 244 ? 3.368 0.211 25.427 1.00 96.69 244 THR A N 1
ATOM 1921 C CA . THR A 1 244 ? 4.799 0.429 25.182 1.00 96.69 244 THR A CA 1
ATOM 1922 C C . THR A 1 244 ? 5.064 0.740 23.708 1.00 96.69 244 THR A C 1
ATOM 1924 O O . THR A 1 244 ? 5.838 1.644 23.393 1.00 96.69 244 THR A O 1
ATOM 1927 N N . LEU A 1 245 ? 4.400 0.022 22.798 1.00 96.50 245 LEU A N 1
ATOM 1928 C CA . LEU A 1 245 ? 4.607 0.151 21.354 1.00 96.50 245 LEU A CA 1
ATOM 1929 C C . LEU A 1 245 ? 3.862 1.335 20.725 1.00 96.50 245 LEU A C 1
ATOM 1931 O O . LEU A 1 245 ? 4.287 1.822 19.685 1.00 96.50 245 LEU A O 1
ATOM 1935 N N . TRP A 1 246 ? 2.785 1.829 21.338 1.00 95.06 246 TRP A N 1
ATOM 1936 C CA . TRP A 1 246 ? 1.928 2.889 20.798 1.00 95.06 246 TRP A CA 1
ATOM 1937 C C . TRP A 1 246 ? 2.685 4.139 20.325 1.00 95.06 246 TRP A C 1
ATOM 1939 O O . TRP A 1 246 ? 2.498 4.525 19.169 1.00 95.06 246 TRP A O 1
ATOM 1949 N N . PRO A 1 247 ? 3.556 4.778 21.138 1.00 94.62 247 PRO A N 1
ATOM 1950 C CA . PRO A 1 247 ? 4.295 5.952 20.675 1.00 94.62 247 PRO A CA 1
ATOM 1951 C C . PRO A 1 247 ? 5.207 5.639 19.480 1.00 94.62 247 PRO A C 1
ATOM 1953 O O . PRO A 1 247 ? 5.348 6.477 18.597 1.00 94.62 247 PRO A O 1
ATOM 1956 N N . ILE A 1 248 ? 5.772 4.428 19.417 1.00 94.69 248 ILE A N 1
ATOM 1957 C CA . ILE A 1 248 ? 6.626 3.975 18.310 1.00 94.69 248 ILE A CA 1
ATOM 1958 C C . ILE A 1 248 ? 5.781 3.764 17.051 1.00 94.69 248 ILE A C 1
ATOM 1960 O O . ILE A 1 248 ? 6.130 4.248 15.981 1.00 94.69 248 ILE A O 1
ATOM 1964 N N . ALA A 1 249 ? 4.647 3.076 17.179 1.00 94.00 249 ALA A N 1
ATOM 1965 C CA . ALA A 1 249 ? 3.732 2.801 16.080 1.00 94.00 249 ALA A CA 1
ATOM 1966 C C . ALA A 1 249 ? 3.172 4.090 15.461 1.00 94.00 249 ALA A C 1
ATOM 1968 O O . ALA A 1 249 ? 3.121 4.209 14.240 1.00 94.00 249 ALA A O 1
ATOM 1969 N N . MET A 1 250 ? 2.774 5.065 16.286 1.00 93.94 250 MET A N 1
ATOM 1970 C CA . MET A 1 250 ? 2.236 6.341 15.801 1.00 93.94 250 MET A CA 1
ATOM 1971 C C . MET A 1 250 ? 3.313 7.232 15.180 1.00 93.94 250 MET A C 1
ATOM 1973 O O . MET A 1 250 ? 3.042 7.867 14.159 1.00 93.94 250 MET A O 1
ATOM 1977 N N . ASP A 1 251 ? 4.527 7.250 15.743 1.00 90.94 251 ASP A N 1
ATOM 1978 C CA . ASP A 1 251 ? 5.669 7.922 15.115 1.00 90.94 251 ASP A CA 1
ATOM 1979 C C . ASP A 1 251 ? 5.967 7.304 13.749 1.00 90.94 251 ASP A C 1
ATOM 1981 O O . ASP A 1 251 ? 5.994 8.022 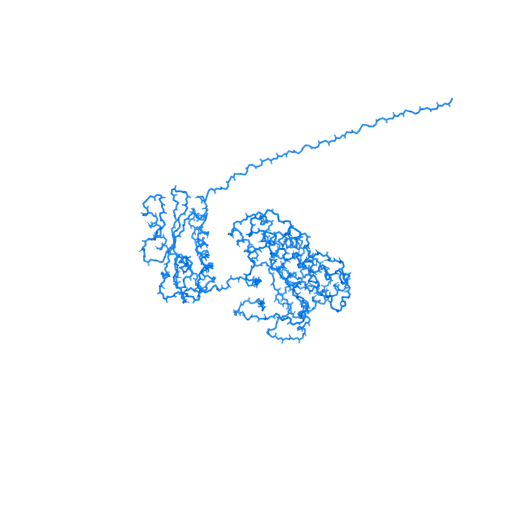12.754 1.00 90.94 251 ASP A O 1
ATOM 1985 N N . LYS A 1 252 ? 6.074 5.971 13.668 1.00 90.25 252 LYS A N 1
ATOM 1986 C CA . LYS A 1 252 ? 6.322 5.265 12.406 1.00 90.25 252 LYS A CA 1
ATOM 1987 C C . LYS A 1 252 ? 5.207 5.505 11.400 1.00 90.25 252 LYS A C 1
ATOM 1989 O O . LYS A 1 252 ? 5.516 5.862 10.272 1.00 90.25 252 LYS A O 1
ATOM 1994 N N . LEU A 1 253 ? 3.936 5.416 11.791 1.00 90.31 253 LEU A N 1
ATOM 1995 C CA . LEU A 1 253 ? 2.811 5.709 10.901 1.00 90.31 253 LEU A CA 1
ATOM 1996 C C . LEU A 1 253 ? 2.891 7.134 10.334 1.00 90.31 253 LEU A C 1
ATOM 1998 O O . LEU A 1 253 ? 2.825 7.316 9.122 1.00 90.31 253 LEU A O 1
ATOM 2002 N N . ASN A 1 254 ? 3.080 8.144 11.189 1.00 87.88 254 ASN A N 1
ATOM 2003 C CA . ASN A 1 254 ? 3.179 9.536 10.750 1.00 87.88 254 ASN A CA 1
ATOM 2004 C C . ASN A 1 254 ? 4.404 9.757 9.854 1.00 87.88 254 ASN A C 1
ATOM 2006 O O . ASN A 1 254 ? 4.292 10.247 8.729 1.00 87.88 254 ASN A O 1
ATOM 2010 N N . ARG A 1 255 ? 5.575 9.352 10.342 1.00 83.12 255 ARG A N 1
ATOM 2011 C CA . ARG A 1 255 ? 6.866 9.515 9.677 1.00 83.12 255 ARG A CA 1
ATOM 2012 C C . ARG A 1 255 ? 6.876 8.834 8.314 1.00 83.12 255 ARG A C 1
ATOM 2014 O O . ARG A 1 255 ? 7.364 9.411 7.348 1.00 83.12 255 ARG A O 1
ATOM 2021 N N . TRP A 1 256 ? 6.309 7.642 8.211 1.00 79.31 256 TRP A N 1
ATOM 2022 C CA . TRP A 1 256 ? 6.242 6.932 6.950 1.00 79.31 256 TRP A CA 1
ATOM 2023 C C . TRP A 1 256 ? 5.179 7.497 6.007 1.00 79.31 256 TRP A C 1
ATOM 2025 O O . TRP A 1 256 ? 5.499 7.689 4.841 1.00 79.31 256 TRP A O 1
ATOM 2035 N N . VAL A 1 257 ? 3.967 7.841 6.461 1.00 80.00 257 VAL A N 1
ATOM 2036 C CA . VAL A 1 257 ? 2.975 8.491 5.581 1.00 80.00 257 VAL A CA 1
ATOM 2037 C C . VAL A 1 257 ? 3.537 9.798 5.034 1.00 80.00 257 VAL A C 1
ATOM 2039 O O . VAL A 1 257 ? 3.508 10.018 3.832 1.00 80.00 257 VAL A O 1
ATOM 2042 N N . THR A 1 258 ? 4.126 10.638 5.883 1.00 76.62 258 THR A N 1
ATOM 2043 C CA . THR A 1 258 ? 4.674 11.929 5.453 1.00 76.62 258 THR A CA 1
ATOM 2044 C C . THR A 1 258 ? 5.898 11.780 4.560 1.00 76.62 258 THR A C 1
ATOM 2046 O O . THR A 1 258 ? 5.991 12.492 3.573 1.00 76.62 258 THR A O 1
ATOM 2049 N N . GLN A 1 259 ? 6.826 10.861 4.830 1.00 71.38 259 GLN A N 1
ATOM 2050 C CA . GLN A 1 259 ? 8.075 10.781 4.059 1.00 71.38 259 GLN A CA 1
ATOM 2051 C C . GLN A 1 259 ? 7.995 9.836 2.855 1.00 71.38 259 GLN A C 1
ATOM 2053 O O . GLN A 1 259 ? 8.567 10.134 1.806 1.00 71.38 259 GLN A O 1
ATOM 2058 N N . TYR A 1 260 ? 7.248 8.734 2.954 1.00 64.38 260 TYR A N 1
ATOM 2059 C CA . TYR A 1 260 ? 7.078 7.781 1.858 1.00 64.38 260 TYR A CA 1
ATOM 2060 C C . TYR A 1 260 ? 6.131 8.302 0.781 1.00 64.38 260 TYR A C 1
ATOM 2062 O O . TYR A 1 260 ? 6.419 8.124 -0.396 1.00 64.38 260 TYR A O 1
ATOM 2070 N N . PHE A 1 261 ? 5.063 9.016 1.146 1.00 63.47 261 PHE A N 1
ATOM 2071 C CA . PHE A 1 261 ? 4.209 9.704 0.176 1.00 63.47 261 PHE A CA 1
ATOM 2072 C C . PHE A 1 261 ? 4.991 10.762 -0.622 1.00 63.47 261 PHE A C 1
ATOM 2074 O O . PHE A 1 261 ? 4.915 10.787 -1.851 1.00 63.47 261 PHE A O 1
ATOM 2081 N N . ILE A 1 262 ? 5.813 11.581 0.055 1.00 54.81 262 ILE A N 1
ATOM 2082 C CA . ILE A 1 262 ? 6.719 12.545 -0.598 1.00 54.81 262 ILE A CA 1
ATOM 2083 C C . ILE A 1 262 ? 7.689 11.822 -1.538 1.00 54.81 262 ILE A C 1
ATOM 2085 O O . ILE A 1 262 ? 7.877 12.245 -2.678 1.00 54.81 262 ILE A O 1
ATOM 2089 N N . HIS A 1 263 ? 8.310 10.736 -1.072 1.00 55.25 263 HIS A N 1
ATOM 2090 C CA . HIS A 1 263 ? 9.242 9.944 -1.868 1.00 55.25 263 HIS A CA 1
ATOM 2091 C C . HIS A 1 263 ? 8.553 9.347 -3.100 1.00 55.25 263 HIS A C 1
ATOM 2093 O O . HIS A 1 263 ? 9.009 9.540 -4.224 1.00 55.25 263 HIS A O 1
ATOM 2099 N N . ALA A 1 264 ? 7.417 8.678 -2.903 1.00 53.53 264 ALA A N 1
ATOM 2100 C CA . ALA A 1 264 ? 6.653 8.042 -3.957 1.00 53.53 264 ALA A CA 1
ATOM 2101 C C . ALA A 1 264 ? 6.229 9.050 -5.029 1.00 53.53 264 ALA A C 1
ATOM 2103 O O . ALA A 1 264 ? 6.300 8.671 -6.197 1.00 53.53 264 ALA A O 1
ATOM 2104 N N . ASN A 1 265 ? 5.856 10.287 -4.666 1.00 52.50 265 ASN A N 1
ATOM 2105 C CA . ASN A 1 265 ? 5.437 11.331 -5.609 1.00 52.50 265 ASN A CA 1
ATOM 2106 C C . ASN A 1 265 ? 6.591 12.021 -6.360 1.00 52.50 265 ASN A C 1
ATOM 2108 O O . ASN A 1 265 ? 6.434 12.332 -7.536 1.00 52.50 265 ASN A O 1
ATOM 2112 N N . ARG A 1 266 ? 7.781 12.164 -5.760 1.00 51.88 266 ARG A N 1
ATOM 2113 C CA . ARG A 1 266 ? 8.957 12.785 -6.415 1.00 51.88 266 ARG A CA 1
ATOM 2114 C C . ARG A 1 266 ? 9.524 11.993 -7.609 1.00 51.88 266 ARG A C 1
ATOM 2116 O O . ARG A 1 266 ? 10.322 12.514 -8.380 1.00 51.88 266 ARG A O 1
ATOM 2123 N N . LEU A 1 267 ? 9.169 10.717 -7.767 1.00 47.53 267 LEU A N 1
ATOM 2124 C CA . LEU A 1 267 ? 9.936 9.752 -8.572 1.00 47.53 267 LEU A CA 1
ATOM 2125 C C . LEU A 1 267 ? 9.576 9.648 -10.067 1.00 47.53 267 LEU A C 1
ATOM 2127 O O . LEU A 1 267 ? 9.910 8.623 -10.667 1.00 47.53 267 LEU A O 1
ATOM 2131 N N . VAL A 1 268 ? 8.925 10.641 -10.699 1.00 42.72 268 VAL A N 1
ATOM 2132 C CA . VAL A 1 268 ? 8.548 10.495 -12.128 1.00 42.72 268 VAL A CA 1
ATOM 2133 C C . VAL A 1 268 ? 9.032 11.574 -13.103 1.00 42.72 268 VAL A C 1
ATOM 2135 O O . VAL A 1 268 ? 9.166 11.240 -14.274 1.00 42.72 268 VAL A O 1
ATOM 2138 N N . MET A 1 269 ? 9.429 12.791 -12.721 1.00 38.16 269 MET A N 1
ATOM 2139 C CA . MET A 1 269 ? 9.988 13.734 -13.710 1.00 38.16 269 MET A CA 1
ATOM 2140 C C . MET A 1 269 ? 11.115 14.595 -13.143 1.00 38.16 269 MET A C 1
ATOM 2142 O O . MET A 1 269 ? 11.157 14.901 -11.962 1.00 38.16 269 MET A O 1
ATOM 2146 N N . ASN A 1 270 ? 12.024 14.980 -14.036 1.00 41.88 270 ASN A N 1
ATOM 2147 C CA . ASN A 1 270 ? 13.274 15.725 -13.857 1.00 41.88 270 ASN A CA 1
ATOM 2148 C C . ASN A 1 270 ? 13.074 17.167 -13.305 1.00 41.88 270 ASN A C 1
ATOM 2150 O O . ASN A 1 270 ? 13.540 18.135 -13.911 1.00 41.88 270 ASN A O 1
ATOM 2154 N N . LYS A 1 271 ? 12.331 17.341 -12.203 1.00 39.88 271 LYS A N 1
ATOM 2155 C CA . LYS A 1 271 ? 12.082 18.624 -11.534 1.00 39.88 271 LYS A CA 1
ATOM 2156 C C . LYS A 1 271 ? 12.778 18.686 -10.164 1.00 39.88 271 LYS A C 1
ATOM 2158 O O . LYS A 1 271 ? 12.651 17.753 -9.378 1.00 39.88 271 LYS A O 1
ATOM 2163 N N . PRO A 1 272 ? 13.520 19.767 -9.871 1.00 41.94 272 PRO A N 1
ATOM 2164 C CA . PRO A 1 272 ? 14.301 19.883 -8.641 1.00 41.94 272 PRO A CA 1
ATOM 2165 C C . PRO A 1 272 ? 13.544 20.415 -7.404 1.00 41.94 272 PRO A C 1
ATOM 2167 O O . PRO A 1 272 ? 14.120 20.354 -6.320 1.00 41.94 272 PRO A O 1
ATOM 2170 N N . ASP A 1 273 ? 12.308 20.932 -7.499 1.00 53.34 273 ASP A N 1
ATOM 2171 C CA . ASP A 1 273 ? 11.608 21.577 -6.368 1.00 53.34 273 ASP A CA 1
ATOM 2172 C C . ASP A 1 273 ? 10.475 20.724 -5.758 1.00 53.34 273 ASP A C 1
ATOM 2174 O O . ASP A 1 273 ? 9.293 20.842 -6.057 1.00 53.34 273 ASP A O 1
ATOM 2178 N N . GLY A 1 274 ? 10.822 19.875 -4.791 1.00 52.03 274 GLY A N 1
ATOM 2179 C CA . GLY A 1 274 ? 9.858 19.061 -4.041 1.00 52.03 274 GLY A CA 1
ATOM 2180 C C . GLY A 1 274 ? 8.987 19.819 -3.021 1.00 52.03 274 GLY A C 1
ATOM 2181 O O . GLY A 1 274 ? 8.478 19.172 -2.103 1.00 52.03 274 GLY A O 1
ATOM 2182 N N . GLU A 1 275 ? 8.837 21.144 -3.138 1.00 59.16 275 GLU A N 1
ATOM 2183 C CA . GLU A 1 275 ? 8.195 22.028 -2.146 1.00 59.16 275 GLU A CA 1
ATOM 2184 C C . GLU A 1 275 ? 6.701 21.724 -1.944 1.00 59.16 275 GLU A C 1
ATOM 2186 O O . GLU A 1 275 ? 6.206 21.759 -0.820 1.00 59.16 275 GLU A O 1
ATOM 2191 N N . VAL A 1 276 ? 5.985 21.361 -3.013 1.00 57.44 276 VAL A N 1
ATOM 2192 C CA . VAL A 1 276 ? 4.547 21.021 -2.979 1.00 57.44 276 VAL A CA 1
ATOM 2193 C C . VAL A 1 276 ? 4.302 19.753 -2.161 1.00 57.44 276 VAL A C 1
ATOM 2195 O O . VAL A 1 276 ? 3.410 19.703 -1.316 1.00 57.44 276 VAL A O 1
ATOM 2198 N N . ASN A 1 277 ? 5.134 18.732 -2.373 1.00 60.62 277 ASN A N 1
ATOM 2199 C CA . ASN A 1 277 ? 5.074 17.486 -1.615 1.00 60.62 277 ASN A CA 1
ATOM 2200 C C . ASN A 1 277 ? 5.433 17.711 -0.138 1.00 60.62 277 ASN A C 1
ATOM 2202 O O . ASN A 1 277 ? 4.788 17.151 0.748 1.00 60.62 277 ASN A O 1
ATOM 2206 N N . GLU A 1 278 ? 6.429 18.558 0.141 1.00 65.94 278 GLU A N 1
ATOM 2207 C CA . GLU A 1 278 ? 6.767 18.953 1.513 1.00 65.94 278 GLU A CA 1
ATOM 2208 C C . GLU A 1 278 ? 5.620 19.696 2.196 1.00 65.94 278 GLU A C 1
ATOM 2210 O O . GLU A 1 278 ? 5.345 19.455 3.370 1.00 65.94 278 GLU A O 1
ATOM 2215 N N . GLU A 1 279 ? 4.924 20.569 1.471 1.00 64.62 279 GLU A N 1
ATOM 2216 C CA . GLU A 1 279 ? 3.780 21.304 1.997 1.00 64.62 279 GLU A CA 1
ATOM 2217 C C . GLU A 1 279 ? 2.580 20.392 2.274 1.00 64.62 279 GLU A C 1
ATOM 2219 O O . GLU A 1 279 ? 1.954 20.516 3.328 1.00 64.62 279 GLU A O 1
ATOM 2224 N N . LEU A 1 280 ? 2.300 19.422 1.396 1.00 66.94 280 LEU A N 1
ATOM 2225 C CA . LEU A 1 280 ? 1.315 18.372 1.672 1.00 66.94 280 LEU A CA 1
ATOM 2226 C C . LEU A 1 280 ? 1.675 17.618 2.952 1.00 66.94 280 LEU A C 1
ATOM 2228 O O . LEU A 1 280 ? 0.840 17.480 3.841 1.00 66.94 280 LEU A O 1
ATOM 2232 N N . ALA A 1 281 ? 2.919 17.173 3.096 1.00 73.12 281 ALA A N 1
ATOM 2233 C CA . ALA A 1 281 ? 3.334 16.422 4.272 1.00 73.12 281 ALA A CA 1
ATOM 2234 C C . ALA A 1 281 ? 3.279 17.235 5.572 1.00 73.12 281 ALA A C 1
ATOM 2236 O O . ALA A 1 281 ? 2.838 16.709 6.591 1.00 73.12 281 ALA A O 1
ATOM 2237 N N . ARG A 1 282 ? 3.646 18.526 5.549 1.00 71.06 282 ARG A N 1
ATOM 2238 C CA . ARG A 1 282 ? 3.513 19.421 6.719 1.00 71.06 282 ARG A CA 1
ATOM 2239 C C . ARG A 1 282 ? 2.071 19.560 7.205 1.00 71.06 282 ARG A C 1
ATOM 2241 O O . ARG A 1 282 ? 1.853 19.889 8.367 1.00 71.06 282 ARG A O 1
ATOM 2248 N N . ARG A 1 283 ? 1.101 19.341 6.318 1.00 72.81 283 ARG A N 1
ATOM 2249 C CA . ARG A 1 283 ? -0.334 19.474 6.588 1.00 72.81 283 ARG A CA 1
ATOM 2250 C C . ARG A 1 283 ? -0.998 18.163 7.005 1.00 72.81 283 ARG A C 1
ATOM 2252 O O . ARG A 1 283 ? -2.191 18.174 7.305 1.00 72.81 283 ARG A O 1
ATOM 2259 N N . PHE A 1 284 ? -0.255 17.057 7.034 1.00 83.50 284 PHE A N 1
ATOM 2260 C CA . PHE A 1 284 ? -0.763 15.775 7.505 1.00 83.50 284 PHE A CA 1
ATOM 2261 C C . PHE A 1 284 ? -0.889 15.753 9.032 1.00 83.50 284 PHE A C 1
ATOM 2263 O O . PHE A 1 284 ? 0.046 16.103 9.752 1.00 83.50 284 PHE A O 1
ATOM 2270 N N . ILE A 1 285 ? -2.043 15.312 9.535 1.00 83.50 285 ILE A N 1
ATOM 2271 C CA . ILE A 1 285 ? -2.340 15.235 10.966 1.00 83.50 285 ILE A CA 1
ATOM 2272 C C . ILE A 1 285 ? -3.005 13.902 11.298 1.00 83.50 285 ILE A C 1
ATOM 2274 O O . ILE A 1 285 ? -4.095 13.597 10.807 1.00 83.50 285 ILE A O 1
ATOM 2278 N N . LEU A 1 286 ? -2.404 13.178 12.243 1.00 88.69 286 LEU A N 1
ATOM 2279 C CA . LEU A 1 286 ? -3.057 12.104 12.987 1.00 88.69 286 LEU A CA 1
ATOM 2280 C C . LEU A 1 286 ? -3.482 12.630 14.348 1.00 88.69 286 LEU A C 1
ATOM 2282 O O . LEU A 1 286 ? -2.653 13.091 15.131 1.00 88.69 286 LEU A O 1
ATOM 2286 N N . GLU A 1 287 ? -4.776 12.561 14.622 1.00 88.06 287 GLU A N 1
ATOM 2287 C CA . GLU A 1 287 ? -5.327 13.008 15.896 1.00 88.06 287 GLU A CA 1
ATOM 2288 C C . GLU A 1 287 ? -5.789 11.807 16.703 1.00 88.06 287 GLU A C 1
ATOM 2290 O O . GLU A 1 287 ? -6.781 11.176 16.353 1.00 88.06 287 GLU A O 1
ATOM 2295 N N . VAL A 1 288 ? -5.061 11.478 17.766 1.00 91.75 288 VAL A N 1
ATOM 2296 C CA . VAL A 1 288 ? -5.381 10.319 18.598 1.00 91.75 288 VAL A CA 1
ATOM 2297 C C . VAL A 1 288 ? -6.437 10.689 19.631 1.00 91.75 288 VAL A C 1
ATOM 2299 O O . VAL A 1 288 ? -6.232 11.579 20.454 1.00 91.75 288 VAL A O 1
ATOM 2302 N N . VAL A 1 289 ? -7.537 9.945 19.618 1.00 89.06 289 VAL A N 1
ATOM 2303 C CA . VAL A 1 289 ? -8.568 9.954 20.652 1.00 89.06 289 VAL A CA 1
ATOM 2304 C C . VAL A 1 289 ? -8.371 8.706 21.500 1.00 89.06 289 VAL A C 1
ATOM 2306 O O . VAL A 1 289 ? -8.476 7.578 21.011 1.00 89.06 289 VAL A O 1
ATOM 2309 N N . GLU A 1 290 ? -8.068 8.916 22.777 1.00 88.56 290 GLU A N 1
ATOM 2310 C CA . GLU A 1 290 ? -7.894 7.848 23.753 1.00 88.56 290 GLU A CA 1
ATOM 2311 C C . GLU A 1 290 ? -8.792 8.060 24.971 1.00 88.56 290 GLU A C 1
ATOM 2313 O O . GLU A 1 290 ? -8.958 9.174 25.465 1.00 88.56 290 GLU A O 1
ATOM 2318 N N . ASP A 1 291 ? -9.346 6.959 25.465 1.00 84.56 291 ASP A N 1
ATOM 2319 C CA . ASP A 1 291 ? -10.036 6.888 26.745 1.00 84.56 291 ASP A CA 1
ATOM 2320 C C . ASP A 1 291 ? -9.765 5.502 27.336 1.00 84.56 291 ASP A C 1
ATOM 2322 O O . ASP A 1 291 ? -10.361 4.500 26.942 1.00 84.56 291 ASP A O 1
ATOM 2326 N N . LYS A 1 292 ? -8.804 5.453 28.264 1.00 81.88 292 LYS A N 1
ATOM 2327 C CA . LYS A 1 292 ? -8.322 4.211 28.891 1.00 81.88 292 LYS A CA 1
ATOM 2328 C C . LYS A 1 292 ? -9.378 3.548 29.777 1.00 81.88 292 LYS A C 1
ATOM 2330 O O . LYS A 1 292 ? -9.315 2.339 30.007 1.00 81.88 292 LYS A O 1
ATOM 2335 N N . GLU A 1 293 ? -10.335 4.332 30.264 1.00 83.81 293 GLU A N 1
ATOM 2336 C CA . GLU A 1 293 ? -11.399 3.867 31.152 1.00 83.81 293 GLU A CA 1
ATOM 2337 C C . GLU A 1 293 ? -12.640 3.424 30.364 1.00 83.81 293 GLU A C 1
ATOM 2339 O O . GLU A 1 293 ? -13.474 2.679 30.879 1.00 83.81 293 GLU A O 1
ATOM 2344 N N . SER A 1 294 ? -12.758 3.833 29.098 1.00 86.00 294 SER A N 1
ATOM 2345 C CA . SER A 1 294 ? -13.861 3.437 28.228 1.00 86.00 294 SER A CA 1
ATOM 2346 C C . SER A 1 294 ? -13.724 1.993 27.753 1.00 86.00 294 SER A C 1
ATOM 2348 O O . SER A 1 294 ? -12.916 1.664 26.885 1.00 86.00 294 SER A O 1
ATOM 2350 N N . GLU A 1 295 ? -14.605 1.125 28.248 1.00 86.44 295 GLU A N 1
ATOM 2351 C CA . GLU A 1 295 ? -14.754 -0.243 27.735 1.00 86.44 295 GLU A CA 1
ATOM 2352 C C . GLU A 1 295 ? -15.135 -0.271 26.246 1.00 86.44 295 GLU A C 1
ATOM 2354 O O . GLU A 1 295 ? -14.771 -1.203 25.535 1.00 86.44 295 GLU A O 1
ATOM 2359 N N . LYS A 1 296 ? -15.798 0.779 25.737 1.00 87.25 296 LYS A N 1
ATOM 2360 C CA . LYS A 1 296 ? -16.188 0.886 24.320 1.00 87.25 296 LYS A CA 1
ATOM 2361 C C . LYS A 1 296 ? -14.990 0.963 23.374 1.00 87.25 296 LYS A C 1
ATOM 2363 O O . LYS A 1 296 ? -15.125 0.629 22.203 1.00 87.25 296 LYS A O 1
ATOM 2368 N N . LEU A 1 297 ? -13.842 1.430 23.866 1.00 87.50 297 LEU A N 1
ATOM 2369 C CA . LEU A 1 297 ? -12.611 1.499 23.088 1.00 87.50 297 LEU A CA 1
ATOM 2370 C C . LEU A 1 297 ? -11.735 0.257 23.271 1.00 87.50 297 LEU A C 1
ATOM 2372 O O . LEU A 1 297 ? -10.742 0.131 22.574 1.00 87.50 297 LEU A O 1
ATOM 2376 N N . LYS A 1 298 ? -12.060 -0.698 24.148 1.00 88.56 298 LYS A N 1
ATOM 2377 C CA . LYS A 1 298 ? -11.214 -1.884 24.366 1.00 88.56 298 LYS A CA 1
ATOM 2378 C C . LYS A 1 298 ? -11.523 -2.979 23.348 1.00 88.56 298 LYS A C 1
ATOM 2380 O O . LYS A 1 298 ? -12.081 -4.021 23.680 1.00 88.56 298 LYS A O 1
ATOM 2385 N N . VAL A 1 299 ? -11.134 -2.733 22.098 1.00 87.88 299 VAL A N 1
ATOM 2386 C CA . VAL A 1 299 ? -11.314 -3.661 20.973 1.00 87.88 299 VAL A CA 1
ATOM 2387 C C . VAL A 1 299 ? -9.935 -4.098 20.457 1.00 87.88 299 VAL A C 1
ATOM 2389 O O . VAL A 1 299 ? -9.367 -3.441 19.580 1.00 87.88 299 VAL A O 1
ATOM 2392 N N . PRO A 1 300 ? -9.353 -5.173 21.024 1.00 83.06 300 PRO A N 1
ATOM 2393 C CA . PRO A 1 300 ? -7.966 -5.551 20.752 1.00 83.06 300 PRO A CA 1
ATOM 2394 C C . PRO A 1 300 ? -7.756 -6.205 19.381 1.00 83.06 300 PRO A C 1
A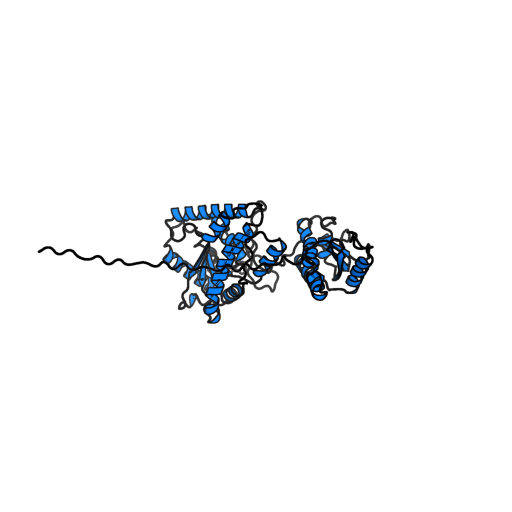TOM 2396 O O . PRO A 1 300 ? -6.620 -6.259 18.915 1.00 83.06 300 PRO A O 1
ATOM 2399 N N . ASP A 1 301 ? -8.820 -6.700 18.748 1.00 82.88 301 ASP A N 1
ATOM 2400 C CA . ASP A 1 301 ? -8.776 -7.359 17.443 1.00 82.88 301 ASP A CA 1
ATOM 2401 C C . ASP A 1 301 ? -10.011 -6.967 16.626 1.00 82.88 301 ASP A C 1
ATOM 2403 O O . ASP A 1 301 ? -11.131 -7.393 16.924 1.00 82.88 301 ASP A O 1
ATOM 2407 N N . LEU A 1 302 ? -9.811 -6.130 15.605 1.00 80.69 302 LEU A N 1
ATOM 2408 C CA . LEU A 1 302 ? -10.906 -5.690 14.739 1.00 80.69 302 LEU A CA 1
ATOM 2409 C C . LEU A 1 302 ? -11.273 -6.722 13.667 1.00 80.69 302 LEU A C 1
ATOM 2411 O O . LEU A 1 302 ? -12.322 -6.596 13.036 1.00 80.69 302 LEU A O 1
ATOM 2415 N N . SER A 1 303 ? -10.445 -7.748 13.454 1.00 74.75 303 SER A N 1
ATOM 2416 C CA . SER A 1 303 ? -10.681 -8.754 12.410 1.00 74.75 303 SER A CA 1
ATOM 2417 C C . SER A 1 303 ? -11.861 -9.669 12.711 1.00 74.75 303 SER A C 1
ATOM 2419 O O . SER A 1 303 ? -12.513 -10.161 11.794 1.00 74.75 303 SER A O 1
ATOM 2421 N N . ILE A 1 304 ? -12.167 -9.826 13.996 1.00 75.94 304 ILE A N 1
ATOM 2422 C CA . ILE A 1 304 ? -13.288 -10.613 14.511 1.00 75.94 304 ILE A CA 1
ATOM 2423 C C . ILE A 1 304 ? -14.381 -9.734 15.136 1.00 75.94 304 ILE A C 1
ATOM 2425 O O . ILE A 1 304 ? -15.288 -10.249 15.790 1.00 75.94 304 ILE A O 1
ATOM 2429 N N . ALA A 1 305 ? -14.291 -8.407 14.984 1.00 77.12 305 ALA A N 1
ATOM 2430 C CA . ALA A 1 305 ? -15.257 -7.479 15.558 1.00 77.12 305 ALA A CA 1
ATOM 2431 C C . ALA A 1 305 ? -16.634 -7.608 14.887 1.00 77.12 305 ALA A C 1
ATOM 2433 O O . ALA A 1 305 ? -16.747 -7.785 13.673 1.00 77.12 305 ALA A O 1
ATOM 2434 N N . SER A 1 306 ? -17.692 -7.481 15.692 1.00 82.25 306 SER A N 1
ATOM 2435 C CA . SER A 1 306 ? -19.075 -7.480 15.207 1.00 82.25 306 SER A CA 1
ATOM 2436 C C . SER A 1 306 ? -19.483 -6.120 14.631 1.00 82.25 306 SER A C 1
ATOM 2438 O O . SER A 1 306 ? -18.908 -5.086 14.981 1.00 82.25 306 SER A O 1
ATOM 2440 N N . GLN A 1 307 ? -20.553 -6.098 13.828 1.00 77.19 307 GLN A N 1
ATOM 2441 C CA . GLN A 1 307 ? -21.182 -4.857 13.353 1.00 77.19 307 GLN A CA 1
ATOM 2442 C C . GLN A 1 307 ? -21.526 -3.908 14.507 1.00 77.19 307 GLN A C 1
ATOM 2444 O O . GLN A 1 307 ? -21.280 -2.709 14.427 1.00 77.19 307 GLN A O 1
ATOM 2449 N N . GLU A 1 308 ? -22.040 -4.449 15.613 1.00 83.12 308 GLU A N 1
ATOM 2450 C CA . GLU A 1 308 ? -22.372 -3.689 16.823 1.00 83.12 308 GLU A CA 1
ATOM 2451 C C . GLU A 1 308 ? -21.134 -3.031 17.454 1.00 83.12 308 GLU A C 1
ATOM 2453 O O . GLU A 1 308 ? -21.187 -1.890 17.924 1.00 83.12 308 GLU A O 1
ATOM 2458 N N . THR A 1 309 ? -19.995 -3.727 17.428 1.00 87.06 309 THR A N 1
ATOM 2459 C CA . THR A 1 309 ? -18.727 -3.200 17.939 1.00 87.06 309 THR A CA 1
ATOM 2460 C C . THR A 1 309 ? -18.295 -1.994 17.112 1.00 87.06 309 THR A C 1
ATOM 2462 O O . THR A 1 309 ? -17.975 -0.942 17.666 1.00 87.06 309 THR A O 1
ATOM 2465 N N . VAL A 1 310 ? -18.351 -2.095 15.783 1.00 85.19 310 VAL A N 1
ATOM 2466 C CA . VAL A 1 310 ? -17.955 -0.981 14.915 1.00 85.19 310 VAL A CA 1
ATOM 2467 C C . VAL A 1 310 ? -18.958 0.167 14.963 1.00 85.19 310 VAL A C 1
ATOM 2469 O O . VAL A 1 310 ? -18.542 1.319 15.027 1.00 85.19 310 VAL A O 1
ATOM 2472 N N . GLN A 1 311 ? -20.258 -0.112 15.081 1.00 85.69 311 GLN A N 1
ATOM 2473 C CA . GLN A 1 311 ? -21.267 0.914 15.366 1.00 85.69 311 GLN A CA 1
ATOM 2474 C C . GLN A 1 311 ? -20.974 1.659 16.671 1.00 85.69 311 GLN A C 1
ATOM 2476 O O . GLN A 1 311 ? -21.115 2.881 16.729 1.00 85.69 311 GLN A O 1
ATOM 2481 N N . THR A 1 312 ? -20.540 0.944 17.710 1.00 90.69 312 THR A N 1
ATOM 2482 C CA . THR A 1 312 ? -20.151 1.540 18.992 1.00 90.69 312 THR A CA 1
ATOM 2483 C C . THR A 1 312 ? -18.941 2.459 18.822 1.00 90.69 312 THR A C 1
ATOM 2485 O O . THR A 1 312 ? -18.963 3.589 19.311 1.00 90.69 312 THR A O 1
ATOM 2488 N N . LEU A 1 313 ? -17.917 2.033 18.078 1.00 91.62 313 LEU A N 1
ATOM 2489 C CA . LEU A 1 313 ? -16.760 2.875 17.755 1.00 91.62 313 LEU A CA 1
ATOM 2490 C C . LEU A 1 313 ? -17.170 4.113 16.945 1.00 91.62 313 LEU A C 1
ATOM 2492 O O . LEU A 1 313 ? -16.734 5.221 17.253 1.00 91.62 313 LEU A O 1
ATOM 2496 N N . THR A 1 314 ? -18.066 3.957 15.968 1.00 90.50 314 THR A N 1
ATOM 2497 C CA . THR A 1 314 ? -18.618 5.081 15.204 1.00 90.50 314 THR A CA 1
ATOM 2498 C C . THR A 1 314 ? -19.367 6.059 16.104 1.00 90.50 314 THR A C 1
ATOM 2500 O O . THR A 1 314 ? -19.197 7.264 15.951 1.00 90.50 314 THR A O 1
ATOM 2503 N N . GLN A 1 315 ? -20.146 5.585 17.080 1.00 89.56 315 GLN A N 1
ATOM 2504 C CA . GLN A 1 315 ? -20.804 6.463 18.053 1.00 89.56 315 GLN A CA 1
ATOM 2505 C C . GLN A 1 315 ? -19.790 7.246 18.894 1.00 89.56 315 GLN A C 1
ATOM 2507 O O . GLN A 1 315 ? -19.967 8.448 19.072 1.00 89.56 315 GLN A O 1
ATOM 2512 N N . VAL A 1 316 ? -18.715 6.601 19.360 1.00 91.56 316 VAL A N 1
ATOM 2513 C CA . VAL A 1 316 ? -17.642 7.277 20.111 1.00 91.56 316 VAL A CA 1
ATOM 2514 C C . VAL A 1 316 ? -16.973 8.356 19.257 1.00 91.56 316 VAL A C 1
ATOM 2516 O O . VAL A 1 316 ? -16.793 9.483 19.720 1.00 91.56 316 VAL A O 1
ATOM 2519 N N . PHE A 1 317 ? -16.655 8.047 17.997 1.00 90.25 317 PHE A N 1
ATOM 2520 C CA . PHE A 1 317 ? -16.117 9.026 17.053 1.00 90.25 317 PHE A CA 1
ATOM 2521 C C . PHE A 1 317 ? -17.072 10.208 16.841 1.00 90.25 317 PHE A C 1
ATOM 2523 O O . PHE A 1 317 ? -16.646 11.356 16.857 1.00 90.25 317 PHE A O 1
ATOM 2530 N N . GLU A 1 318 ? -18.364 9.946 16.668 1.00 86.19 318 GLU A N 1
ATOM 2531 C CA . GLU A 1 318 ? -19.391 10.963 16.431 1.00 86.19 318 GLU A CA 1
ATOM 2532 C C . GLU A 1 318 ? -19.627 11.868 17.651 1.00 86.19 318 GLU A C 1
ATOM 2534 O O . GLU A 1 318 ? -19.793 13.082 17.504 1.00 86.19 318 GLU A O 1
ATOM 2539 N N . GLU A 1 319 ? -19.612 11.300 18.860 1.00 88.19 319 GLU A N 1
ATOM 2540 C CA . GLU A 1 319 ? -19.657 12.049 20.121 1.00 88.19 319 GLU A CA 1
ATOM 2541 C C . GLU A 1 319 ? -18.432 12.954 20.262 1.00 88.19 319 GLU A C 1
ATOM 2543 O O . GLU A 1 319 ? -18.577 14.154 20.522 1.00 88.19 319 GLU A O 1
ATOM 2548 N N . TRP A 1 320 ? -17.239 12.402 20.020 1.00 87.31 320 TRP A N 1
ATOM 2549 C CA . TRP A 1 320 ? -16.000 13.171 19.993 1.00 87.31 320 TRP A CA 1
ATOM 2550 C C . TRP A 1 320 ? -16.066 14.292 18.947 1.00 87.31 320 TRP A C 1
ATOM 2552 O O . TRP A 1 320 ? -15.819 15.449 19.282 1.00 87.31 320 TRP A O 1
ATOM 2562 N N . ARG A 1 321 ? -16.481 13.986 17.710 1.00 83.31 321 ARG A N 1
ATOM 2563 C CA . ARG A 1 321 ? -16.581 14.949 16.604 1.00 83.31 321 ARG A CA 1
ATOM 2564 C C . ARG A 1 321 ? -17.514 16.095 16.972 1.00 83.31 321 ARG A C 1
ATOM 2566 O O . ARG A 1 321 ? -17.149 17.257 16.819 1.00 83.31 321 ARG A O 1
ATOM 2573 N N . ARG A 1 322 ? -18.705 15.792 17.497 1.00 82.12 322 ARG A N 1
ATOM 2574 C CA . ARG A 1 322 ? -19.667 16.818 17.926 1.00 82.12 322 ARG A CA 1
ATOM 2575 C C . ARG A 1 322 ? -19.097 17.696 19.037 1.00 82.12 322 ARG A C 1
ATOM 2577 O O . ARG A 1 322 ? -19.330 18.901 19.033 1.00 82.12 322 ARG A O 1
ATOM 2584 N N . GLY A 1 323 ? -18.339 17.112 19.965 1.00 82.12 323 GLY A N 1
ATOM 2585 C CA . GLY A 1 323 ? -17.638 17.858 21.008 1.00 82.12 323 GLY A CA 1
ATOM 2586 C C . GLY A 1 323 ? -16.515 18.750 20.468 1.00 82.12 323 GLY A C 1
ATOM 2587 O O . GLY A 1 323 ? -16.361 19.877 20.932 1.00 82.12 323 GLY A O 1
ATOM 2588 N N . ALA A 1 324 ? -15.753 18.264 19.486 1.00 77.62 324 ALA A N 1
ATOM 2589 C CA . ALA A 1 324 ? -14.587 18.950 18.937 1.00 77.62 324 ALA A CA 1
ATOM 2590 C C . ALA A 1 324 ? -14.954 20.104 17.988 1.00 77.62 324 ALA A C 1
ATOM 2592 O O . ALA A 1 324 ? -14.346 21.171 18.062 1.00 77.62 324 ALA A O 1
ATOM 2593 N N . ILE A 1 325 ? -15.943 19.906 17.107 1.00 71.94 325 ILE A N 1
ATOM 2594 C CA . ILE A 1 325 ? -16.262 20.856 16.022 1.00 71.94 325 ILE A CA 1
ATOM 2595 C C . ILE A 1 325 ? -17.743 21.271 15.941 1.00 71.94 325 ILE A C 1
ATOM 2597 O O . ILE A 1 325 ? -18.099 22.067 15.075 1.00 71.94 325 ILE A O 1
ATOM 2601 N N . GLY A 1 326 ? -18.598 20.804 16.858 1.00 71.69 326 GLY A N 1
ATOM 2602 C CA . GLY A 1 326 ? -20.014 21.188 16.940 1.00 71.69 326 GLY A CA 1
ATOM 2603 C C . GLY A 1 326 ? -20.949 20.428 15.990 1.00 71.69 326 GLY A C 1
ATOM 2604 O O . GLY A 1 326 ? -20.544 19.509 15.277 1.00 71.69 326 GLY A O 1
ATOM 2605 N N . ASP A 1 327 ? -22.235 20.804 15.996 1.00 65.50 327 ASP A N 1
ATOM 2606 C CA . ASP A 1 327 ? -23.228 20.276 15.053 1.00 65.50 327 ASP A CA 1
ATOM 2607 C C . ASP A 1 327 ? -23.097 20.985 13.705 1.00 65.50 327 ASP A C 1
ATOM 2609 O O . ASP A 1 327 ? -23.454 22.153 13.537 1.00 65.50 327 ASP A O 1
ATOM 2613 N N . ILE A 1 328 ? -22.596 20.247 12.724 1.00 57.56 328 ILE A N 1
ATOM 2614 C CA . ILE A 1 328 ? -22.481 20.716 11.352 1.00 57.56 328 ILE A CA 1
ATOM 2615 C C . ILE A 1 328 ? -23.864 20.588 10.703 1.00 57.56 328 ILE A C 1
ATOM 2617 O O . ILE A 1 328 ? -24.301 19.486 10.370 1.00 57.56 328 ILE A O 1
ATOM 2621 N N . SER A 1 329 ? -24.599 21.694 10.560 1.00 50.56 329 SER A N 1
ATOM 2622 C CA . SER A 1 329 ? -25.922 21.666 9.925 1.00 50.56 329 SER A CA 1
ATOM 2623 C C . SER A 1 329 ? -25.846 21.186 8.467 1.00 50.56 329 SER A C 1
ATOM 2625 O O . SER A 1 329 ? -24.870 21.450 7.763 1.00 50.56 329 SER A O 1
ATOM 2627 N N . SER A 1 330 ? -26.900 20.487 8.032 1.00 49.56 330 SER A N 1
ATOM 2628 C CA . SER A 1 330 ? -27.081 19.837 6.724 1.00 49.56 330 SER A CA 1
ATOM 2629 C C . SER A 1 330 ? -26.506 20.623 5.538 1.00 49.56 330 SER A C 1
ATOM 2631 O O . SER A 1 330 ? -26.923 21.754 5.285 1.00 49.56 330 SER A O 1
ATOM 2633 N N . GLY A 1 331 ? -25.591 19.977 4.807 1.00 50.00 331 GLY A N 1
ATOM 2634 C CA . GLY A 1 331 ? -24.899 20.493 3.618 1.00 50.00 331 GLY A CA 1
ATOM 2635 C C . GLY A 1 331 ? -23.393 20.737 3.800 1.00 50.00 331 GLY A C 1
ATOM 2636 O O . GLY A 1 331 ? -22.715 21.030 2.826 1.00 50.00 331 GLY A O 1
ATOM 2637 N N . LEU A 1 332 ? -22.870 20.627 5.031 1.00 43.31 332 LEU A N 1
ATOM 2638 C CA . LEU A 1 332 ? -21.497 21.021 5.393 1.00 43.31 332 LEU A CA 1
ATOM 2639 C C . LEU A 1 332 ? -20.672 19.903 6.067 1.00 43.31 332 LEU A C 1
ATOM 2641 O O . LEU A 1 332 ? -19.531 20.135 6.461 1.00 43.31 332 LEU A O 1
ATOM 2645 N N . GLY A 1 333 ? -21.213 18.685 6.195 1.00 48.12 333 GLY A N 1
ATOM 2646 C CA . GLY A 1 333 ? -20.556 17.521 6.819 1.00 48.12 333 GLY A CA 1
ATOM 2647 C C . GLY A 1 333 ? -19.435 16.878 5.989 1.00 48.12 333 GLY A C 1
ATOM 2648 O O . GLY A 1 333 ? -19.136 15.710 6.189 1.00 48.12 333 GLY A O 1
ATOM 2649 N N . GLU A 1 334 ? -18.849 17.612 5.044 1.00 51.28 334 GLU A N 1
ATOM 2650 C CA . GLU A 1 334 ? -18.066 17.073 3.923 1.00 51.28 334 GLU A CA 1
ATOM 2651 C C . GLU A 1 334 ? -16.562 17.328 4.034 1.00 51.28 334 GLU A C 1
ATOM 2653 O O . GLU A 1 334 ? -15.851 17.199 3.040 1.00 51.28 334 GLU A O 1
ATOM 2658 N N . SER A 1 335 ? -16.056 17.731 5.204 1.00 63.22 335 SER A N 1
ATOM 2659 C CA . SER A 1 335 ? -14.607 17.716 5.411 1.00 63.22 335 SER A CA 1
ATOM 2660 C C . SER A 1 335 ? -14.173 16.260 5.569 1.00 63.22 335 SER A C 1
ATOM 2662 O O . SER A 1 335 ? -14.563 15.628 6.561 1.00 63.22 335 SER A O 1
ATOM 2664 N N . PRO A 1 336 ? -13.344 15.707 4.663 1.00 65.19 336 PRO A N 1
ATOM 2665 C CA . PRO A 1 336 ? -12.956 14.297 4.746 1.00 65.19 336 PRO A CA 1
ATOM 2666 C C . PRO A 1 336 ? -12.204 13.974 6.037 1.00 65.19 336 PRO A C 1
ATOM 2668 O O . PRO A 1 336 ? -12.244 12.846 6.517 1.00 65.19 336 PRO A O 1
ATOM 2671 N N . ARG A 1 337 ? -11.629 14.999 6.685 1.00 72.12 337 ARG A N 1
ATOM 2672 C CA . ARG A 1 337 ? -10.971 14.902 7.990 1.00 72.12 337 ARG A CA 1
ATOM 2673 C C . ARG A 1 337 ? -11.881 14.423 9.126 1.00 72.12 337 ARG A C 1
ATOM 2675 O O . ARG A 1 337 ? -11.356 13.916 10.115 1.00 72.12 337 ARG A O 1
ATOM 2682 N N . PHE A 1 338 ? -13.199 14.593 8.994 1.00 75.75 338 PHE A N 1
ATOM 2683 C CA . PHE A 1 338 ? -14.191 14.254 10.021 1.00 75.75 338 PHE A CA 1
ATOM 2684 C C . PHE A 1 338 ? -15.317 13.336 9.515 1.00 75.75 338 PHE A C 1
ATOM 2686 O O . PHE A 1 338 ? -16.338 13.167 10.194 1.00 75.75 338 PHE A O 1
ATOM 2693 N N . CYS A 1 339 ? -15.138 12.764 8.322 1.00 74.44 339 CYS A N 1
ATOM 2694 C CA . CYS A 1 339 ? -16.051 11.779 7.745 1.00 74.44 339 CYS A CA 1
ATOM 2695 C C . CYS A 1 339 ? -15.691 10.363 8.195 1.00 74.44 339 CYS A C 1
ATOM 2697 O O . CYS A 1 339 ? -16.580 9.595 8.555 1.00 74.44 339 CYS A O 1
ATOM 2699 N N . ASP A 1 340 ? -14.398 10.057 8.241 1.00 83.25 340 ASP A N 1
ATOM 2700 C CA . ASP A 1 340 ? -13.883 8.741 8.598 1.00 83.25 340 ASP A CA 1
ATOM 2701 C C . ASP A 1 340 ? -12.895 8.835 9.749 1.00 83.25 340 ASP A C 1
ATOM 2703 O O . ASP A 1 340 ? -12.375 9.905 10.085 1.00 83.25 340 ASP A O 1
ATOM 2707 N N . PHE A 1 341 ? -12.597 7.678 10.320 1.00 90.88 341 PHE A N 1
ATOM 2708 C CA . PHE A 1 341 ? -11.581 7.545 11.344 1.00 90.88 341 PHE A CA 1
ATOM 2709 C C . PHE A 1 341 ? -10.805 6.248 11.170 1.00 90.88 341 PHE A C 1
ATOM 2711 O O . PHE A 1 341 ? -11.276 5.283 10.566 1.00 90.88 341 PHE A O 1
ATOM 2718 N N . LEU A 1 342 ? -9.594 6.244 11.714 1.00 93.81 342 LEU A N 1
ATOM 2719 C CA . LEU A 1 342 ? -8.779 5.054 11.825 1.00 93.81 342 LEU A CA 1
ATOM 2720 C C . LEU A 1 342 ? -9.010 4.380 13.170 1.00 93.81 342 LEU A C 1
ATOM 2722 O O . LEU A 1 342 ? -9.207 5.041 14.190 1.00 93.81 342 LEU A O 1
ATOM 2726 N N . VAL A 1 343 ? -8.907 3.061 13.169 1.00 93.38 343 VAL A N 1
ATOM 2727 C CA . VAL A 1 343 ? -8.830 2.236 14.367 1.00 93.38 343 VAL A CA 1
ATOM 2728 C C . VAL A 1 343 ? -7.515 1.468 14.324 1.00 93.38 343 VAL A C 1
ATOM 2730 O O . VAL A 1 343 ? -7.106 0.957 13.281 1.00 93.38 343 VAL A O 1
ATOM 2733 N N . ILE A 1 344 ? -6.827 1.420 15.461 1.00 92.50 344 ILE A N 1
ATOM 2734 C CA . ILE A 1 344 ? -5.526 0.762 15.591 1.00 92.50 344 ILE A CA 1
ATOM 2735 C C . ILE A 1 344 ? -5.649 -0.277 16.701 1.00 92.50 344 ILE A C 1
ATOM 2737 O O . ILE A 1 344 ? -5.583 0.049 17.891 1.00 92.50 344 ILE A O 1
ATOM 2741 N N . ASP A 1 345 ? -5.856 -1.521 16.277 1.00 90.50 345 ASP A N 1
ATOM 2742 C CA . ASP A 1 345 ? -5.929 -2.695 17.142 1.00 90.50 345 ASP A CA 1
ATOM 2743 C C . ASP A 1 345 ? -4.528 -3.223 17.510 1.00 90.50 345 ASP A C 1
ATOM 2745 O O . ASP A 1 345 ? -3.501 -2.676 17.098 1.00 90.50 345 ASP A O 1
ATOM 2749 N N . GLU A 1 346 ? -4.455 -4.278 18.322 1.00 92.31 346 GLU A N 1
ATOM 2750 C CA . GLU A 1 346 ? -3.178 -4.786 18.843 1.00 92.31 346 GLU A CA 1
ATOM 2751 C C . GLU A 1 346 ? -2.246 -5.278 17.718 1.00 92.31 346 GLU A C 1
ATOM 2753 O O . GLU A 1 346 ? -1.031 -5.079 17.779 1.00 92.31 346 GLU A O 1
ATOM 2758 N N . ALA A 1 347 ? -2.796 -5.891 16.664 1.00 86.69 347 ALA A N 1
ATOM 2759 C CA . ALA A 1 347 ? -2.024 -6.343 15.506 1.00 86.69 347 ALA A CA 1
ATOM 2760 C C . ALA A 1 347 ? -1.487 -5.162 14.679 1.00 86.69 347 ALA A C 1
ATOM 2762 O O . ALA A 1 347 ? -0.315 -5.160 14.286 1.00 86.69 347 ALA A O 1
ATOM 2763 N N . SER A 1 348 ? -2.312 -4.133 14.483 1.00 90.56 348 SER A N 1
ATOM 2764 C CA . SER A 1 348 ? -1.927 -2.885 13.821 1.00 90.56 348 SER A CA 1
ATOM 2765 C C . SER A 1 348 ? -0.782 -2.205 14.579 1.00 90.56 348 SER A C 1
ATOM 2767 O O . SER A 1 348 ? 0.232 -1.868 13.973 1.00 90.56 348 SER A O 1
ATOM 2769 N N . VAL A 1 349 ? -0.864 -2.092 15.915 1.00 95.12 349 VAL A N 1
ATOM 2770 C CA . VAL A 1 349 ? 0.221 -1.511 16.735 1.00 95.12 349 VAL A CA 1
ATOM 2771 C C . VAL A 1 349 ? 1.536 -2.270 16.551 1.00 95.12 349 VAL A C 1
ATOM 2773 O O . VAL A 1 349 ? 2.570 -1.642 16.322 1.00 95.12 349 VAL A O 1
ATOM 2776 N N . ARG A 1 350 ? 1.520 -3.607 16.639 1.00 92.94 350 ARG A N 1
ATOM 2777 C CA . ARG A 1 350 ? 2.745 -4.413 16.490 1.00 92.94 350 ARG A CA 1
ATOM 2778 C C . ARG A 1 350 ? 3.355 -4.272 15.104 1.00 92.94 350 ARG A C 1
ATOM 2780 O O . ARG A 1 350 ? 4.558 -4.053 14.998 1.00 92.94 350 ARG A O 1
ATOM 2787 N N . SER A 1 351 ? 2.535 -4.382 14.059 1.00 88.69 351 SER A N 1
ATOM 2788 C CA . SER A 1 351 ? 3.013 -4.301 12.675 1.00 88.69 351 SER A CA 1
ATOM 2789 C C . SER A 1 351 ? 3.596 -2.920 12.355 1.00 88.69 351 SER A C 1
ATOM 2791 O O . SER A 1 351 ? 4.686 -2.834 11.798 1.00 88.69 351 SER A O 1
ATOM 2793 N N . LEU A 1 352 ? 2.951 -1.841 12.814 1.00 91.00 352 LEU A N 1
ATOM 2794 C CA . LEU A 1 352 ? 3.476 -0.479 12.690 1.00 91.00 352 LEU A CA 1
ATOM 2795 C C . LEU A 1 352 ? 4.779 -0.289 13.470 1.00 91.00 352 LEU A C 1
ATOM 2797 O O . LEU A 1 352 ? 5.721 0.308 12.957 1.00 91.00 352 LEU A O 1
ATOM 2801 N N . ALA A 1 353 ? 4.863 -0.799 14.701 1.00 92.75 353 ALA A N 1
ATOM 2802 C CA . ALA A 1 353 ? 6.074 -0.688 15.510 1.00 92.75 353 ALA A CA 1
ATOM 2803 C C . ALA A 1 353 ? 7.253 -1.499 14.938 1.00 92.75 353 ALA A C 1
ATOM 2805 O O . ALA A 1 353 ? 8.408 -1.129 15.162 1.00 92.75 353 ALA A O 1
ATOM 2806 N N . ALA A 1 354 ? 6.966 -2.567 14.189 1.00 89.88 354 ALA A N 1
ATOM 2807 C CA . ALA A 1 354 ? 7.950 -3.426 13.535 1.00 89.88 354 ALA A CA 1
ATOM 2808 C C . ALA A 1 354 ? 8.504 -2.858 12.217 1.00 89.88 354 ALA A C 1
ATOM 2810 O O . ALA A 1 354 ? 9.487 -3.395 11.707 1.00 89.88 354 ALA A O 1
ATOM 2811 N N . LEU A 1 355 ? 7.920 -1.779 11.677 1.00 84.56 355 LEU A N 1
ATOM 2812 C CA . LEU A 1 355 ? 8.470 -1.100 10.501 1.00 84.56 355 LEU A CA 1
ATOM 2813 C C . LEU A 1 355 ? 9.931 -0.681 10.746 1.00 84.56 355 LEU A C 1
ATOM 2815 O O . LEU A 1 355 ? 10.265 -0.312 11.872 1.00 84.56 355 LEU A O 1
ATOM 2819 N N . PRO A 1 356 ? 10.806 -0.681 9.732 1.00 83.94 356 PRO A N 1
ATOM 2820 C CA . PRO A 1 356 ? 12.187 -0.239 9.899 1.00 83.94 356 PRO A CA 1
ATOM 2821 C C . PRO A 1 356 ? 12.293 1.227 10.363 1.00 83.94 356 PRO A C 1
ATOM 2823 O O . PRO A 1 356 ? 11.444 2.067 10.042 1.00 83.94 356 PRO A O 1
ATOM 2826 N N . ASP A 1 357 ? 13.328 1.526 11.155 1.00 81.56 357 ASP A N 1
ATOM 2827 C CA . ASP A 1 357 ? 13.625 2.887 11.635 1.00 81.56 357 ASP A CA 1
ATOM 2828 C C . ASP A 1 357 ? 14.344 3.727 10.569 1.00 81.56 357 ASP A C 1
ATOM 2830 O O . ASP A 1 357 ? 14.244 4.966 10.558 1.00 81.56 357 ASP A O 1
ATOM 2834 N N . ASP A 1 358 ? 15.105 3.047 9.708 1.00 71.19 358 ASP A N 1
ATOM 2835 C CA . ASP A 1 358 ? 15.735 3.608 8.531 1.00 71.19 358 ASP A CA 1
ATOM 2836 C C . ASP A 1 358 ? 14.659 3.919 7.506 1.00 71.19 358 ASP A C 1
ATOM 2838 O O . ASP A 1 358 ? 13.852 3.081 7.103 1.00 71.19 358 ASP A O 1
ATOM 2842 N N . LEU A 1 359 ? 14.626 5.188 7.122 1.00 64.19 359 LEU A N 1
ATOM 2843 C CA . LEU A 1 359 ? 13.675 5.614 6.132 1.00 64.19 359 LEU A CA 1
ATOM 2844 C C . LEU A 1 359 ? 14.237 5.464 4.731 1.00 64.19 359 LEU A C 1
ATOM 2846 O O . LEU A 1 359 ? 15.433 5.682 4.509 1.00 64.19 359 LEU A O 1
ATOM 2850 N N . PRO A 1 360 ? 13.346 5.222 3.766 1.00 56.22 360 PRO A N 1
ATOM 2851 C CA . PRO A 1 360 ? 13.665 5.367 2.368 1.00 56.22 360 PRO A CA 1
ATOM 2852 C C . PRO A 1 360 ? 14.297 6.741 2.087 1.00 56.22 360 PRO A C 1
ATOM 2854 O O . PRO A 1 360 ? 13.693 7.768 2.392 1.00 56.22 360 PRO A O 1
ATOM 2857 N N . SER A 1 361 ? 15.496 6.764 1.483 1.00 58.97 361 SER A N 1
ATOM 2858 C CA . SER A 1 361 ? 16.123 8.002 0.982 1.00 58.97 361 SER A CA 1
ATOM 2859 C C . SER A 1 361 ? 15.103 8.835 0.204 1.00 58.97 361 SER A C 1
ATOM 2861 O O . SER A 1 361 ? 14.390 8.288 -0.640 1.00 58.97 361 SER A O 1
ATOM 2863 N N . THR A 1 362 ? 15.036 10.138 0.489 1.00 55.22 362 THR A N 1
ATOM 2864 C CA . THR A 1 362 ? 14.163 11.109 -0.194 1.00 55.22 362 THR A CA 1
ATOM 2865 C C . THR A 1 362 ? 14.712 11.545 -1.554 1.00 55.22 362 THR A C 1
ATOM 2867 O O . THR A 1 362 ? 14.051 12.307 -2.265 1.00 55.22 362 THR A O 1
ATOM 2870 N N . GLU A 1 363 ? 15.901 11.057 -1.912 1.00 57.53 363 GLU A N 1
ATOM 2871 C CA . GLU A 1 363 ? 16.524 11.234 -3.217 1.00 57.53 363 GLU A CA 1
ATOM 2872 C C . GLU A 1 363 ? 15.935 10.268 -4.257 1.00 57.53 363 GLU A C 1
ATOM 2874 O O . GLU A 1 363 ? 15.162 9.354 -3.948 1.00 57.53 363 GLU A O 1
ATOM 2879 N N . LEU A 1 364 ? 16.294 10.483 -5.525 1.00 54.53 364 LEU A N 1
ATOM 2880 C CA . LEU A 1 364 ? 15.911 9.586 -6.608 1.00 54.53 364 LEU A CA 1
ATOM 2881 C C . LEU A 1 364 ? 16.570 8.218 -6.399 1.00 54.53 364 LEU A C 1
ATOM 2883 O O . LEU A 1 364 ? 17.791 8.100 -6.457 1.00 54.53 364 LEU A O 1
ATOM 2887 N N . VAL A 1 365 ? 15.751 7.185 -6.201 1.00 56.16 365 VAL A N 1
ATOM 2888 C CA . VAL A 1 365 ? 16.211 5.797 -6.061 1.00 56.16 365 VAL A CA 1
ATOM 2889 C C . VAL A 1 365 ? 15.782 4.935 -7.258 1.00 56.16 365 VAL A C 1
ATOM 2891 O O . VAL A 1 365 ? 14.720 5.192 -7.853 1.00 56.16 365 VAL A O 1
ATOM 2894 N N . PRO A 1 366 ? 16.568 3.905 -7.632 1.00 58.84 366 PRO A N 1
ATOM 2895 C CA . PRO A 1 366 ? 16.232 2.978 -8.714 1.00 58.84 366 PRO A CA 1
ATOM 2896 C C . PRO A 1 366 ? 14.855 2.311 -8.550 1.00 58.84 366 PRO A C 1
ATOM 2898 O O . PRO A 1 366 ? 14.355 2.131 -7.441 1.00 58.84 366 PRO A O 1
ATOM 2901 N N . ARG A 1 367 ? 14.235 1.889 -9.665 1.00 55.22 367 ARG A N 1
ATOM 2902 C CA . ARG A 1 367 ? 12.902 1.240 -9.668 1.00 55.22 367 ARG A CA 1
ATOM 2903 C C . ARG A 1 367 ? 12.847 -0.006 -8.775 1.00 55.22 367 ARG A C 1
ATOM 2905 O O . ARG A 1 367 ? 11.849 -0.177 -8.081 1.00 55.22 367 ARG A O 1
ATOM 2912 N N . ALA A 1 368 ? 13.906 -0.814 -8.756 1.00 57.94 368 ALA A N 1
ATOM 2913 C CA . ALA A 1 368 ? 14.021 -1.992 -7.893 1.00 57.94 368 ALA A CA 1
ATOM 2914 C C . ALA A 1 368 ? 13.952 -1.619 -6.403 1.00 57.94 368 ALA A C 1
ATOM 2916 O O . ALA A 1 368 ? 13.198 -2.214 -5.638 1.00 57.94 368 ALA A O 1
ATOM 2917 N N . GLU A 1 369 ? 14.640 -0.548 -6.002 1.00 62.06 369 GLU A N 1
ATOM 2918 C CA . GLU A 1 369 ? 14.602 -0.054 -4.627 1.00 62.06 369 GLU A CA 1
ATOM 2919 C C . GLU A 1 369 ? 13.203 0.460 -4.248 1.00 62.06 369 GLU A C 1
ATOM 2921 O O . GLU A 1 369 ? 12.713 0.182 -3.156 1.00 62.06 369 GLU A O 1
ATOM 2926 N N . ARG A 1 370 ? 12.490 1.117 -5.177 1.00 58.31 370 ARG A N 1
ATOM 2927 C CA . ARG A 1 370 ? 11.077 1.500 -4.974 1.00 58.31 370 ARG A CA 1
ATOM 2928 C C . ARG A 1 370 ? 10.164 0.291 -4.757 1.00 58.31 370 ARG A C 1
ATOM 2930 O O . ARG A 1 370 ? 9.250 0.356 -3.942 1.00 58.31 370 ARG A O 1
ATOM 2937 N N . ARG A 1 371 ? 10.392 -0.806 -5.481 1.00 62.00 371 ARG A N 1
ATOM 2938 C CA . ARG A 1 371 ? 9.601 -2.039 -5.347 1.00 62.00 371 ARG A CA 1
ATOM 2939 C C . ARG A 1 371 ? 9.882 -2.759 -4.045 1.00 62.00 371 ARG A C 1
ATOM 2941 O O . ARG A 1 371 ? 8.935 -3.112 -3.351 1.00 62.00 371 ARG A O 1
ATOM 2948 N N . ALA A 1 372 ? 11.152 -2.903 -3.681 1.00 63.88 372 ALA A N 1
ATOM 2949 C CA . ALA A 1 372 ? 11.545 -3.454 -2.390 1.00 63.88 372 ALA A CA 1
ATOM 2950 C C . ALA A 1 372 ? 10.897 -2.673 -1.233 1.00 63.88 372 ALA A C 1
ATOM 2952 O O . ALA A 1 372 ? 10.421 -3.262 -0.269 1.00 63.88 372 ALA A O 1
ATOM 2953 N N . ARG A 1 373 ? 10.770 -1.347 -1.370 1.00 63.19 373 ARG A N 1
ATOM 2954 C CA . ARG A 1 373 ? 10.098 -0.494 -0.379 1.00 63.19 373 ARG A CA 1
ATOM 2955 C C . ARG A 1 373 ? 8.593 -0.744 -0.266 1.00 63.19 373 ARG A C 1
ATOM 2957 O O . ARG A 1 373 ? 8.077 -0.717 0.844 1.00 63.19 373 ARG A O 1
ATOM 2964 N N . ASN A 1 374 ? 7.896 -1.066 -1.357 1.00 61.59 374 ASN A N 1
ATOM 2965 C CA . ASN A 1 374 ? 6.495 -1.502 -1.269 1.00 61.59 374 ASN A CA 1
ATOM 2966 C C . ASN A 1 374 ? 6.345 -2.783 -0.429 1.00 61.59 374 ASN A C 1
ATOM 2968 O O . ASN A 1 374 ? 5.356 -2.928 0.281 1.00 61.59 374 ASN A O 1
ATOM 2972 N N . HIS A 1 375 ? 7.343 -3.672 -0.445 1.00 63.09 375 HIS A N 1
ATOM 2973 C CA . HIS A 1 375 ? 7.318 -4.913 0.335 1.00 63.09 375 HIS A CA 1
ATOM 2974 C C . HIS A 1 375 ? 7.544 -4.684 1.837 1.00 63.09 375 HIS A C 1
ATOM 2976 O O . HIS A 1 375 ? 7.160 -5.532 2.633 1.00 63.09 375 HIS A O 1
ATOM 2982 N N . ILE A 1 376 ? 8.101 -3.538 2.253 1.00 65.94 376 ILE A N 1
ATOM 2983 C CA . ILE A 1 376 ? 8.237 -3.181 3.680 1.00 65.94 376 ILE A CA 1
ATOM 2984 C C . ILE A 1 376 ? 6.858 -3.079 4.350 1.00 65.94 376 ILE A C 1
ATOM 2986 O O . ILE A 1 376 ? 6.709 -3.375 5.532 1.00 65.94 376 ILE A O 1
ATOM 2990 N N . TRP A 1 377 ? 5.839 -2.705 3.576 1.00 62.66 377 TRP A N 1
ATOM 2991 C CA . TRP A 1 377 ? 4.453 -2.622 4.027 1.00 62.66 377 TRP A CA 1
ATOM 2992 C C . TRP A 1 377 ? 3.702 -3.948 3.953 1.00 62.66 377 TRP A C 1
ATOM 2994 O O . TRP A 1 377 ? 2.550 -4.010 4.382 1.00 62.66 377 TRP A O 1
ATOM 3004 N N . ALA A 1 378 ? 4.321 -5.010 3.429 1.00 58.72 378 ALA A N 1
ATOM 3005 C CA . ALA A 1 378 ? 3.679 -6.310 3.336 1.00 58.72 378 ALA A CA 1
ATOM 3006 C C . ALA A 1 378 ? 3.358 -6.823 4.751 1.00 58.72 378 ALA A C 1
ATOM 3008 O O . ALA A 1 378 ? 4.243 -7.198 5.517 1.00 58.72 378 ALA A O 1
ATOM 3009 N N . GLY A 1 379 ? 2.070 -6.804 5.106 1.00 64.25 379 GLY A N 1
ATOM 3010 C CA . GLY A 1 379 ? 1.571 -7.219 6.421 1.00 64.25 379 GLY A CA 1
ATOM 3011 C C . GLY A 1 379 ? 1.389 -6.093 7.446 1.00 64.25 379 GLY A C 1
ATOM 3012 O O . GLY A 1 379 ? 0.961 -6.367 8.570 1.00 64.25 379 GLY A O 1
ATOM 3013 N N . VAL A 1 380 ? 1.654 -4.837 7.082 1.00 79.12 380 VAL A N 1
ATOM 3014 C CA . VAL A 1 380 ? 1.358 -3.673 7.927 1.00 79.12 380 VAL A CA 1
ATOM 3015 C C . VAL A 1 380 ? 0.007 -3.096 7.536 1.00 79.12 380 VAL A C 1
ATOM 3017 O O . VAL A 1 380 ? -0.245 -2.819 6.367 1.00 79.12 380 VAL A O 1
ATOM 3020 N N . HIS A 1 381 ? -0.865 -2.891 8.520 1.00 81.69 381 HIS A N 1
ATOM 3021 C CA . HIS A 1 381 ? -2.199 -2.362 8.268 1.00 81.69 381 HIS A CA 1
ATOM 3022 C C . HIS A 1 381 ? -2.681 -1.444 9.387 1.00 81.69 381 HIS A C 1
ATOM 3024 O O . HIS A 1 381 ? -2.208 -1.486 10.523 1.00 81.69 381 HIS A O 1
ATOM 3030 N N . VAL A 1 382 ? -3.658 -0.624 9.024 1.00 88.62 382 VAL A N 1
ATOM 3031 C CA . VAL A 1 382 ? -4.548 0.110 9.921 1.00 88.62 382 VAL A CA 1
ATOM 3032 C C . VAL A 1 382 ? -5.985 -0.200 9.524 1.00 88.62 382 VAL A C 1
ATOM 3034 O O . VAL A 1 382 ? -6.232 -0.676 8.416 1.00 88.62 382 VAL A O 1
ATOM 3037 N N . TRP A 1 383 ? -6.951 0.074 10.392 1.00 88.94 383 TRP A N 1
ATOM 3038 C CA . TRP A 1 383 ? -8.358 -0.068 10.031 1.00 88.94 383 TRP A CA 1
ATOM 3039 C C . TRP A 1 383 ? -8.947 1.287 9.676 1.00 88.94 383 TRP A C 1
ATOM 3041 O O . TRP A 1 383 ? -8.882 2.199 10.491 1.00 88.94 383 TRP A O 1
ATOM 3051 N N . LEU A 1 384 ? -9.535 1.420 8.491 1.00 87.81 384 LEU A N 1
ATOM 3052 C CA . LEU A 1 384 ? -10.332 2.581 8.102 1.00 87.81 384 LEU A CA 1
ATOM 3053 C C . LEU A 1 384 ? -11.809 2.274 8.350 1.00 87.81 384 LEU A C 1
ATOM 3055 O O . LEU A 1 384 ? -12.310 1.255 7.872 1.00 87.81 384 LEU A O 1
ATOM 3059 N N . VAL A 1 385 ? -12.501 3.154 9.071 1.00 86.81 385 VAL A N 1
ATOM 3060 C CA . VAL A 1 385 ? -13.943 3.062 9.326 1.00 86.81 385 VAL A CA 1
ATOM 3061 C C . VAL A 1 385 ? -14.656 4.227 8.645 1.00 86.81 385 VAL A C 1
ATOM 3063 O O . VAL A 1 385 ? -14.443 5.390 8.994 1.00 86.81 385 VAL A O 1
ATOM 3066 N N . ASP A 1 386 ? -15.535 3.899 7.701 1.00 79.75 386 ASP A N 1
ATOM 3067 C CA . ASP A 1 386 ? -16.424 4.843 7.033 1.00 79.75 386 ASP A CA 1
ATOM 3068 C C . ASP A 1 386 ? -17.679 5.054 7.888 1.00 79.75 386 ASP A C 1
ATOM 3070 O O . ASP A 1 386 ? -18.606 4.236 7.914 1.00 79.75 386 ASP A O 1
ATOM 3074 N N . SER A 1 387 ? -17.720 6.174 8.613 1.00 78.12 387 SER A N 1
ATOM 3075 C CA . SER A 1 387 ? -18.810 6.448 9.559 1.00 78.12 387 SER A CA 1
ATOM 3076 C C . SER A 1 387 ? -20.180 6.572 8.883 1.00 78.12 387 SER A C 1
ATOM 3078 O O . SER A 1 387 ? -21.212 6.359 9.527 1.00 78.12 387 SER A O 1
ATOM 3080 N N . LEU A 1 388 ? -20.226 6.967 7.606 1.00 70.62 388 LEU A N 1
ATOM 3081 C CA . LEU A 1 388 ? -21.468 7.127 6.853 1.00 70.62 388 LEU A CA 1
ATOM 3082 C C . LEU A 1 388 ? -21.996 5.764 6.416 1.00 70.62 388 LEU A C 1
ATOM 3084 O O . LEU A 1 388 ? -23.186 5.494 6.587 1.00 70.62 388 LEU A O 1
ATOM 3088 N N . ALA A 1 389 ? -21.120 4.890 5.927 1.00 68.31 389 ALA A N 1
ATOM 3089 C CA . ALA A 1 389 ? -21.480 3.529 5.559 1.00 68.31 389 ALA A CA 1
ATOM 3090 C C . ALA A 1 389 ? -21.956 2.721 6.774 1.00 68.31 389 ALA A C 1
ATOM 3092 O O . ALA A 1 389 ? -23.038 2.136 6.717 1.00 68.31 389 ALA A O 1
ATOM 3093 N N . VAL A 1 390 ? -21.241 2.776 7.907 1.00 72.12 390 VAL A N 1
ATOM 3094 C CA . VAL A 1 390 ? -21.670 2.096 9.149 1.00 72.12 390 VAL A CA 1
ATOM 3095 C C . VAL A 1 390 ? -23.078 2.539 9.571 1.00 72.12 390 VAL A C 1
ATOM 3097 O O . VAL A 1 390 ? -23.892 1.720 10.003 1.00 72.12 390 VAL A O 1
ATOM 3100 N N . ARG A 1 391 ? -23.404 3.832 9.416 1.00 67.62 391 ARG A N 1
ATOM 3101 C CA . ARG A 1 391 ? -24.751 4.364 9.688 1.00 67.62 391 ARG A CA 1
ATOM 3102 C C . ARG A 1 391 ? -25.788 3.862 8.689 1.00 67.62 391 ARG A C 1
ATOM 3104 O O . ARG A 1 391 ? -26.883 3.489 9.101 1.00 67.62 391 ARG A O 1
ATOM 3111 N N . ARG A 1 392 ? -25.452 3.866 7.397 1.00 63.72 392 ARG A N 1
ATOM 3112 C CA . ARG A 1 392 ? -26.347 3.469 6.302 1.00 63.72 392 ARG A CA 1
ATOM 3113 C C . ARG A 1 392 ? -26.760 2.002 6.394 1.00 63.72 392 ARG A C 1
ATOM 3115 O O . ARG A 1 392 ? -27.922 1.697 6.150 1.00 63.72 392 ARG A O 1
ATOM 3122 N N . PHE A 1 393 ? -25.829 1.124 6.755 1.00 56.94 393 PHE A N 1
ATOM 3123 C CA . PHE A 1 393 ? -26.054 -0.322 6.825 1.00 56.94 393 PHE A CA 1
ATOM 3124 C C . PHE A 1 393 ? -26.421 -0.814 8.236 1.00 56.94 393 PHE A C 1
ATOM 3126 O O . PHE A 1 393 ? -26.529 -2.014 8.480 1.00 56.94 393 PHE A O 1
ATOM 3133 N N . SER A 1 394 ? -26.668 0.100 9.181 1.00 54.94 394 SER A N 1
ATOM 3134 C CA . SER A 1 394 ? -27.075 -0.250 10.544 1.00 54.94 394 SER A CA 1
ATOM 3135 C C . SER A 1 394 ? -28.369 -1.076 10.559 1.00 54.94 394 SER A C 1
ATOM 3137 O O . SER A 1 394 ? -29.413 -0.619 10.096 1.00 54.94 394 SER A O 1
ATOM 3139 N N . GLY A 1 395 ? -28.298 -2.301 11.093 1.00 47.53 395 GLY A N 1
ATOM 3140 C CA . GLY A 1 395 ? -29.439 -3.221 11.192 1.00 47.53 395 GLY A CA 1
ATOM 3141 C C . GLY A 1 395 ? -29.721 -4.049 9.933 1.00 47.53 395 GLY A C 1
ATOM 3142 O O . GLY A 1 395 ? -30.761 -4.702 9.877 1.00 47.53 395 GLY A O 1
ATOM 3143 N N . THR A 1 396 ? -28.820 -4.036 8.946 1.00 43.94 396 THR A N 1
ATOM 3144 C CA . THR A 1 396 ? -28.899 -4.888 7.752 1.00 43.94 396 THR A CA 1
ATOM 3145 C C . THR A 1 396 ? -27.815 -5.963 7.856 1.00 43.94 396 THR A C 1
ATOM 3147 O O . THR A 1 396 ? -26.660 -5.694 7.555 1.00 43.94 396 THR A O 1
ATOM 3150 N N . GLU A 1 397 ? -28.163 -7.160 8.339 1.00 41.94 397 GLU A N 1
ATOM 3151 C CA . GLU A 1 397 ? -27.312 -8.348 8.182 1.00 41.94 397 GLU A CA 1
ATOM 3152 C C . GLU A 1 397 ? -27.544 -8.877 6.769 1.00 41.94 397 GLU A C 1
ATOM 3154 O O . GLU A 1 397 ? -28.483 -9.629 6.513 1.00 41.94 397 GLU A O 1
ATOM 3159 N N . ASP A 1 398 ? -26.750 -8.393 5.828 1.00 39.94 398 ASP A N 1
ATOM 3160 C CA . ASP A 1 398 ? -26.687 -8.950 4.487 1.00 39.94 398 ASP A CA 1
ATOM 3161 C C . ASP A 1 398 ? -25.283 -9.509 4.337 1.00 39.94 398 ASP A C 1
ATOM 3163 O O . ASP A 1 398 ? -24.312 -8.775 4.529 1.00 39.94 398 ASP A O 1
ATOM 3167 N N . GLU A 1 399 ? -25.180 -10.805 4.047 1.00 37.91 399 GLU A N 1
ATOM 3168 C CA . GLU A 1 399 ? -23.885 -11.439 3.830 1.00 37.91 399 GLU A CA 1
ATOM 3169 C C . GLU A 1 399 ? -23.119 -10.656 2.750 1.00 37.91 399 GLU A C 1
ATOM 3171 O O . GLU A 1 399 ? -21.918 -10.464 2.892 1.00 37.91 399 GLU A O 1
ATOM 3176 N N . ASP A 1 400 ? -23.800 -10.059 1.769 1.00 37.72 400 ASP A N 1
ATOM 3177 C CA . ASP A 1 400 ? -23.182 -9.416 0.611 1.00 37.72 400 ASP A CA 1
ATOM 3178 C C . ASP A 1 400 ? -22.829 -7.918 0.782 1.00 37.72 400 ASP A C 1
ATOM 3180 O O . ASP A 1 400 ? -22.266 -7.322 -0.141 1.00 37.72 400 ASP A O 1
ATOM 3184 N N . ASN A 1 401 ? -23.100 -7.277 1.932 1.00 41.09 401 ASN A N 1
ATOM 3185 C CA . ASN A 1 401 ? -22.896 -5.824 2.090 1.00 41.09 401 ASN A CA 1
ATOM 3186 C C . ASN A 1 401 ? -21.571 -5.416 2.754 1.00 41.09 401 ASN A C 1
ATOM 3188 O O . ASN A 1 401 ? -21.037 -6.056 3.655 1.00 41.09 401 ASN A O 1
ATOM 3192 N N . TYR A 1 402 ? -21.048 -4.270 2.311 1.00 54.97 402 TYR A N 1
ATOM 3193 C CA . TYR A 1 402 ? -19.943 -3.570 2.956 1.00 54.97 402 TYR A CA 1
ATOM 3194 C C . TYR A 1 402 ? -20.365 -3.019 4.326 1.00 54.97 402 TYR A C 1
ATOM 3196 O O . TYR A 1 402 ? -21.124 -2.057 4.428 1.00 54.97 402 TYR A O 1
ATOM 3204 N N . ASP A 1 403 ? -19.793 -3.592 5.378 1.00 61.81 403 ASP A N 1
ATOM 3205 C CA . ASP A 1 403 ? -20.097 -3.287 6.780 1.00 61.81 403 ASP A CA 1
ATOM 3206 C C . ASP A 1 403 ? -19.607 -1.913 7.282 1.00 61.81 403 ASP A C 1
ATOM 3208 O O . ASP A 1 403 ? -19.903 -1.519 8.414 1.00 61.81 403 ASP A O 1
ATOM 3212 N N . GLY A 1 404 ? -18.858 -1.161 6.468 1.00 69.31 404 GLY A N 1
ATOM 3213 C CA . GLY A 1 404 ? -18.378 0.176 6.828 1.00 69.31 404 GLY A CA 1
ATOM 3214 C C . GLY A 1 404 ? -16.976 0.244 7.441 1.00 69.31 404 GLY A C 1
ATOM 3215 O O . GLY A 1 404 ? -16.582 1.308 7.907 1.00 69.31 404 GLY A O 1
ATOM 3216 N N . TRP A 1 405 ? -16.194 -0.841 7.444 1.00 75.62 405 TRP A N 1
ATOM 3217 C CA . TRP A 1 405 ? -14.777 -0.800 7.837 1.00 75.62 405 TRP A CA 1
ATOM 3218 C C . TRP A 1 405 ? -13.898 -1.760 7.035 1.00 75.62 405 TRP A C 1
ATOM 3220 O O . TRP A 1 405 ? -14.372 -2.774 6.521 1.00 75.62 405 TRP A O 1
ATOM 3230 N N . MET A 1 406 ? -12.603 -1.451 6.936 1.00 75.31 406 MET A N 1
ATOM 3231 C CA . MET A 1 406 ? -11.646 -2.217 6.132 1.00 75.31 406 MET A CA 1
ATOM 3232 C C . MET A 1 406 ? -10.211 -2.135 6.666 1.00 75.31 406 MET A C 1
ATOM 3234 O O . MET A 1 406 ? -9.846 -1.150 7.306 1.00 75.31 406 MET A O 1
ATOM 3238 N N . ARG A 1 407 ? -9.382 -3.144 6.361 1.00 77.06 407 ARG A N 1
ATOM 3239 C CA . ARG A 1 407 ? -7.921 -3.058 6.523 1.00 77.06 407 ARG A CA 1
ATOM 3240 C C . ARG A 1 407 ? -7.340 -2.218 5.394 1.00 77.06 407 ARG A C 1
ATOM 3242 O O . ARG A 1 407 ? -7.670 -2.450 4.239 1.00 77.06 407 ARG A O 1
ATOM 3249 N N . LEU A 1 408 ? -6.464 -1.281 5.716 1.00 74.81 408 LEU A N 1
ATOM 3250 C CA . LEU A 1 408 ? -5.815 -0.401 4.756 1.00 74.81 408 LEU A CA 1
ATOM 3251 C C . LEU A 1 408 ? -4.306 -0.411 4.999 1.00 74.81 408 LEU A C 1
ATOM 3253 O O . LEU A 1 408 ? -3.861 -0.320 6.147 1.00 74.81 408 LEU A O 1
ATOM 3257 N N . SER A 1 409 ? -3.520 -0.511 3.927 1.00 77.00 409 SER A N 1
ATOM 3258 C CA . SER A 1 409 ? -2.082 -0.280 4.030 1.00 77.00 409 SER A CA 1
ATOM 3259 C C . SER A 1 409 ? -1.840 1.209 4.285 1.00 77.00 409 SER A C 1
ATOM 3261 O O . SER A 1 409 ? -2.487 2.056 3.663 1.00 77.00 409 SER A O 1
ATOM 3263 N N . PRO A 1 410 ? -0.901 1.582 5.168 1.00 77.88 410 PRO A N 1
ATOM 3264 C CA . PRO A 1 410 ? -0.613 2.990 5.422 1.00 77.88 410 PRO A CA 1
ATOM 3265 C C . PRO A 1 410 ? -0.207 3.795 4.181 1.00 77.88 410 PRO A C 1
ATOM 3267 O O . PRO A 1 410 ? -0.399 5.010 4.163 1.00 77.88 410 PRO A O 1
ATOM 3270 N N . HIS A 1 411 ? 0.314 3.139 3.139 1.00 72.75 411 HIS A N 1
ATOM 3271 C CA . HIS A 1 411 ? 0.614 3.783 1.859 1.00 72.75 411 HIS A CA 1
ATOM 3272 C C . HIS A 1 411 ? -0.632 4.391 1.187 1.00 72.75 411 HIS A C 1
ATOM 3274 O O . HIS A 1 411 ? -0.531 5.445 0.562 1.00 72.75 411 HIS A O 1
ATOM 3280 N N . ASP A 1 412 ? -1.806 3.787 1.368 1.00 73.81 412 ASP A N 1
ATOM 3281 C CA . ASP A 1 412 ? -3.030 4.160 0.647 1.00 73.81 412 ASP A CA 1
ATOM 3282 C C . ASP A 1 412 ? -3.887 5.179 1.414 1.00 73.81 412 ASP A C 1
ATOM 3284 O O . ASP A 1 412 ? -4.934 5.622 0.940 1.00 73.81 412 ASP A O 1
ATOM 3288 N N . LEU A 1 413 ? -3.434 5.601 2.601 1.00 79.62 413 LEU A N 1
ATOM 3289 C CA . LEU A 1 413 ? -4.138 6.570 3.444 1.00 79.62 413 LEU A CA 1
ATOM 3290 C C . LEU A 1 413 ? -4.362 7.912 2.745 1.00 79.62 413 LEU A C 1
ATOM 3292 O O . LEU A 1 413 ? -5.405 8.535 2.946 1.00 79.62 413 LEU A O 1
ATOM 3296 N N . ALA A 1 414 ? -3.391 8.363 1.949 1.00 76.69 414 ALA A N 1
ATOM 3297 C CA . ALA A 1 414 ? -3.518 9.603 1.196 1.00 76.69 414 ALA A CA 1
ATOM 3298 C C . ALA A 1 414 ? -4.582 9.476 0.103 1.00 76.69 414 ALA A C 1
ATOM 3300 O O . ALA A 1 414 ? -5.476 10.314 0.033 1.00 76.69 414 ALA A O 1
ATOM 3301 N N . ASP A 1 415 ? -4.532 8.408 -0.691 1.00 73.62 415 ASP A N 1
ATOM 3302 C CA . ASP A 1 415 ? -5.485 8.183 -1.780 1.00 73.62 415 ASP A CA 1
ATOM 3303 C C . ASP A 1 415 ? -6.921 8.078 -1.259 1.00 73.62 415 ASP A C 1
ATOM 3305 O O . ASP A 1 415 ? -7.802 8.785 -1.748 1.00 73.62 415 ASP A O 1
ATOM 3309 N N . ALA A 1 416 ? -7.132 7.307 -0.187 1.00 75.56 416 ALA A N 1
ATOM 3310 C CA . ALA A 1 416 ? -8.439 7.183 0.456 1.00 75.56 416 ALA A CA 1
ATOM 3311 C C . ALA A 1 416 ? -8.984 8.526 0.984 1.00 75.56 416 ALA A C 1
ATOM 3313 O O . ALA A 1 416 ? -10.193 8.759 0.960 1.00 75.56 416 ALA A O 1
ATOM 3314 N N . TRP A 1 417 ? -8.108 9.430 1.440 1.00 79.62 417 TRP A N 1
ATOM 3315 C CA . TRP A 1 417 ? -8.521 10.736 1.959 1.00 79.62 417 TRP A CA 1
ATOM 3316 C C . TRP A 1 417 ? -8.887 11.707 0.833 1.00 79.62 417 TRP A C 1
ATOM 3318 O O . TRP A 1 417 ? -9.941 12.342 0.873 1.00 79.62 417 TRP A O 1
ATOM 3328 N N . PHE A 1 418 ? -8.006 11.829 -0.164 1.00 72.62 418 PHE A N 1
ATOM 3329 C CA . PHE A 1 418 ? -8.116 12.806 -1.248 1.00 72.62 418 PHE A CA 1
ATOM 3330 C C . PHE A 1 418 ? -9.260 12.481 -2.218 1.00 72.62 418 PHE A C 1
ATOM 3332 O O . PHE A 1 418 ? -10.003 13.384 -2.602 1.00 72.62 418 PHE A O 1
ATOM 3339 N N . GLU A 1 419 ? -9.526 11.198 -2.492 1.00 68.44 419 GLU A N 1
ATOM 3340 C CA . GLU A 1 419 ? -10.682 10.782 -3.304 1.00 68.44 419 GLU A CA 1
ATOM 3341 C C . GLU A 1 419 ? -12.015 11.289 -2.720 1.00 68.44 419 GLU A C 1
ATOM 3343 O O . GLU A 1 419 ? -12.913 11.725 -3.449 1.00 68.44 419 GLU A O 1
ATOM 3348 N N . LYS A 1 420 ? -12.144 11.297 -1.387 1.00 67.56 420 LYS A N 1
ATOM 3349 C CA . LYS A 1 420 ? -13.340 11.818 -0.709 1.00 67.56 420 LYS A CA 1
ATOM 3350 C C . LYS A 1 420 ? -13.486 13.335 -0.834 1.00 67.56 420 LYS A C 1
ATOM 3352 O O . LYS A 1 420 ? -14.599 13.850 -0.736 1.00 67.56 420 LYS A O 1
ATOM 3357 N N . VAL A 1 421 ? -12.394 14.063 -1.059 1.00 61.44 421 VAL A N 1
ATOM 3358 C CA . VAL A 1 421 ? -12.440 15.509 -1.312 1.00 61.44 421 VAL A CA 1
ATOM 3359 C C . VAL A 1 421 ? -12.994 15.800 -2.710 1.00 61.44 421 VAL A C 1
ATOM 3361 O O . VAL A 1 421 ? -13.874 16.661 -2.854 1.00 61.44 421 VAL A O 1
ATOM 3364 N N . GLU A 1 422 ? -12.489 15.078 -3.718 1.00 55.06 422 GLU A N 1
ATOM 3365 C CA . GLU A 1 422 ? -12.820 15.241 -5.141 1.00 55.06 422 GLU A CA 1
ATOM 3366 C C . GLU A 1 422 ? -14.304 14.937 -5.414 1.00 55.06 422 GLU A C 1
ATOM 3368 O O . GLU A 1 422 ? -14.990 15.661 -6.141 1.00 55.06 422 GLU A O 1
ATOM 3373 N N . ARG A 1 423 ? -14.845 13.894 -4.777 1.00 53.88 423 ARG A N 1
ATOM 3374 C CA . ARG A 1 423 ? -16.191 13.376 -5.060 1.00 53.88 423 ARG A CA 1
ATOM 3375 C C . ARG A 1 423 ? -17.235 13.964 -4.108 1.00 53.88 423 ARG A C 1
ATOM 3377 O O . ARG A 1 423 ? -17.633 13.350 -3.123 1.00 53.88 423 ARG A O 1
ATOM 3384 N N . SER A 1 424 ? -17.697 15.174 -4.425 1.00 43.66 424 SER A N 1
ATOM 3385 C CA . SER A 1 424 ? -18.752 15.888 -3.688 1.00 43.66 424 SER A CA 1
ATOM 3386 C C . SER A 1 424 ? -20.034 15.057 -3.463 1.00 43.66 424 SER A C 1
ATOM 3388 O O . SER A 1 424 ? -20.626 14.545 -4.417 1.00 43.66 424 SER A O 1
ATOM 3390 N N . SER A 1 425 ? -20.484 15.018 -2.204 1.00 44.97 425 SER A N 1
ATOM 3391 C CA . SER A 1 425 ? -21.883 15.102 -1.731 1.00 44.97 425 SER A CA 1
ATOM 3392 C C . SER A 1 425 ? -22.968 14.102 -2.172 1.00 44.97 425 SER A C 1
ATOM 3394 O O . SER A 1 425 ? -24.106 14.206 -1.713 1.00 44.97 425 SER A O 1
ATOM 3396 N N . SER A 1 426 ? -22.691 13.109 -3.014 1.00 41.72 426 SER A N 1
ATOM 3397 C CA . SER A 1 426 ? -23.739 12.175 -3.455 1.00 41.72 426 SER A CA 1
ATOM 3398 C C . SER A 1 426 ? -23.977 11.046 -2.433 1.00 41.72 426 SER A C 1
ATOM 3400 O O . SER A 1 426 ? -23.139 10.168 -2.256 1.00 41.72 426 SER A O 1
ATOM 3402 N N . GLU A 1 427 ? -25.160 11.010 -1.809 1.00 40.84 427 GLU A N 1
ATOM 3403 C CA . GLU A 1 427 ? -25.646 9.941 -0.906 1.00 40.84 427 GLU A CA 1
ATOM 3404 C C . GLU A 1 427 ? -25.744 8.541 -1.573 1.00 40.84 427 GLU A C 1
ATOM 3406 O O . GLU A 1 427 ? -26.139 7.557 -0.944 1.00 40.84 427 GLU A O 1
ATOM 3411 N N . ASN A 1 428 ? -25.380 8.408 -2.853 1.00 40.69 428 ASN A N 1
ATOM 3412 C CA . ASN A 1 428 ? -25.555 7.196 -3.656 1.00 40.69 428 ASN A CA 1
ATOM 3413 C C . ASN A 1 428 ? -24.356 6.239 -3.677 1.00 40.69 428 ASN A C 1
ATOM 3415 O O . ASN A 1 428 ? -24.411 5.243 -4.394 1.00 40.69 428 ASN A O 1
ATOM 3419 N N . TRP A 1 429 ? -23.293 6.488 -2.916 1.00 46.19 429 TRP A N 1
ATOM 3420 C CA . TRP A 1 429 ? -22.106 5.637 -3.004 1.00 46.19 429 TRP A CA 1
ATOM 3421 C C . TRP A 1 429 ? -22.211 4.408 -2.092 1.00 46.19 429 TRP A C 1
ATOM 3423 O O . TRP A 1 429 ? -22.293 4.511 -0.867 1.00 46.19 429 TRP A O 1
ATOM 3433 N N . THR A 1 430 ? -22.251 3.239 -2.730 1.00 40.06 430 THR A N 1
ATOM 3434 C CA . THR A 1 430 ? -22.150 1.905 -2.132 1.00 40.06 430 THR A CA 1
ATOM 3435 C C . THR A 1 430 ? -20.777 1.334 -2.473 1.00 40.06 430 THR A C 1
ATOM 3437 O O . THR A 1 430 ? -20.422 1.261 -3.649 1.00 40.06 430 THR A O 1
ATOM 3440 N N . PHE A 1 431 ? -20.007 0.927 -1.467 1.00 42.69 431 PHE A N 1
ATOM 3441 C CA . PHE A 1 431 ? -18.861 0.044 -1.675 1.00 42.69 431 PHE A CA 1
ATOM 3442 C C . PHE A 1 431 ? -19.429 -1.345 -2.033 1.00 42.69 431 PHE A C 1
ATOM 3444 O O . PHE A 1 431 ? -20.237 -1.872 -1.270 1.00 42.69 431 PHE A O 1
ATOM 3451 N N . GLU A 1 432 ? -19.094 -1.912 -3.198 1.00 36.22 432 GLU A N 1
ATOM 3452 C CA . GLU A 1 432 ? -19.529 -3.273 -3.569 1.00 36.22 432 GLU A CA 1
ATOM 3453 C C . GLU A 1 432 ? -18.554 -4.303 -2.970 1.00 36.22 432 GLU A C 1
ATOM 3455 O O . GLU A 1 432 ? -17.336 -4.180 -3.132 1.00 36.22 432 GLU A O 1
ATOM 3460 N N . ARG A 1 433 ? -19.089 -5.316 -2.270 1.00 36.88 433 ARG A N 1
ATOM 3461 C CA . ARG A 1 433 ? -18.334 -6.513 -1.876 1.00 36.88 433 ARG A CA 1
ATOM 3462 C C . ARG A 1 433 ? -17.995 -7.293 -3.146 1.00 36.88 433 ARG A C 1
ATOM 3464 O O . ARG A 1 433 ? -18.873 -7.554 -3.965 1.00 36.88 433 ARG A O 1
ATOM 3471 N N . VAL A 1 434 ? -16.736 -7.689 -3.301 1.00 36.84 434 VAL A N 1
ATOM 3472 C CA . VAL A 1 434 ? -16.326 -8.656 -4.329 1.00 36.84 434 VAL A CA 1
ATOM 3473 C C . VAL A 1 434 ? -15.976 -9.959 -3.637 1.00 36.84 434 VAL A C 1
ATOM 3475 O O . VAL A 1 434 ? -15.212 -9.956 -2.671 1.00 36.84 434 VAL A O 1
ATOM 3478 N N . ASP A 1 435 ? -16.558 -11.060 -4.111 1.00 31.84 435 ASP A N 1
ATOM 3479 C CA . ASP A 1 435 ? -16.269 -12.388 -3.581 1.00 31.84 435 ASP A CA 1
ATOM 3480 C C . ASP A 1 435 ? -14.811 -12.777 -3.813 1.00 31.84 435 ASP A C 1
ATOM 3482 O O . ASP A 1 435 ? -14.199 -12.481 -4.842 1.00 31.84 435 ASP A O 1
ATOM 3486 N N . ILE A 1 436 ? -14.265 -13.468 -2.820 1.00 42.81 436 ILE A N 1
ATOM 3487 C CA . ILE A 1 436 ? -12.861 -13.843 -2.742 1.00 42.81 436 ILE A CA 1
ATOM 3488 C C . ILE A 1 436 ? -12.785 -15.368 -2.804 1.00 42.81 436 ILE A C 1
ATOM 3490 O O . ILE A 1 436 ? -13.662 -16.028 -2.239 1.00 42.81 436 ILE A O 1
ATOM 3494 N N . PRO A 1 437 ? -11.741 -15.954 -3.416 1.00 34.59 437 PRO A N 1
ATOM 3495 C CA . PRO A 1 437 ? -11.462 -17.375 -3.269 1.00 34.59 437 PRO A CA 1
ATOM 3496 C C . PRO A 1 437 ? -11.488 -17.820 -1.797 1.00 34.59 437 PRO A C 1
ATOM 3498 O O . PRO A 1 437 ? -10.988 -17.141 -0.889 1.00 34.59 437 PRO A O 1
ATOM 3501 N N . GLU A 1 438 ? -12.124 -18.968 -1.587 1.00 28.67 438 GLU A N 1
ATOM 3502 C CA . GLU A 1 438 ? -12.394 -19.594 -0.295 1.00 28.67 438 GLU A CA 1
ATOM 3503 C C . GLU A 1 438 ? -11.102 -19.755 0.539 1.00 28.67 438 GLU A C 1
ATOM 3505 O O . GLU A 1 438 ? -10.074 -20.192 0.025 1.00 28.67 438 GLU A O 1
ATOM 3510 N N . GLY A 1 439 ? -11.143 -19.413 1.836 1.00 32.97 439 GLY A N 1
ATOM 3511 C CA . GLY A 1 439 ? -10.034 -19.654 2.783 1.00 32.97 439 GLY A CA 1
ATOM 3512 C C . GLY A 1 439 ? -9.154 -18.450 3.141 1.00 32.97 439 GLY A C 1
ATOM 3513 O O . GLY A 1 439 ? -8.107 -18.612 3.761 1.00 32.97 439 GLY A O 1
ATOM 3514 N N . SER A 1 440 ? -9.569 -17.243 2.769 1.00 35.78 440 SER A N 1
ATOM 3515 C CA . SER A 1 440 ? -8.687 -16.078 2.747 1.00 35.78 440 SER A CA 1
ATOM 3516 C C . SER A 1 440 ? -8.946 -15.060 3.885 1.00 35.78 440 SER A C 1
ATOM 3518 O O . SER A 1 440 ? -8.038 -14.347 4.306 1.00 35.78 440 SER A O 1
ATOM 3520 N N . GLY A 1 441 ? -10.146 -15.033 4.473 1.00 36.00 441 GLY A N 1
ATOM 3521 C CA . GLY A 1 441 ? -10.400 -14.400 5.780 1.00 36.00 441 GLY A CA 1
ATOM 3522 C C . GLY A 1 441 ? -10.231 -12.873 5.877 1.00 36.00 441 GLY A C 1
ATOM 3523 O O . GLY A 1 441 ? -10.132 -12.358 6.985 1.00 36.00 441 GLY A O 1
ATOM 3524 N N . GLU A 1 442 ? -10.205 -12.130 4.766 1.00 36.62 442 GLU A N 1
ATOM 3525 C CA . GLU A 1 442 ? -10.037 -10.662 4.781 1.00 36.62 442 GLU A CA 1
ATOM 3526 C C . GLU A 1 442 ? -11.077 -9.980 3.891 1.00 36.62 442 GLU A C 1
ATOM 3528 O O . GLU A 1 442 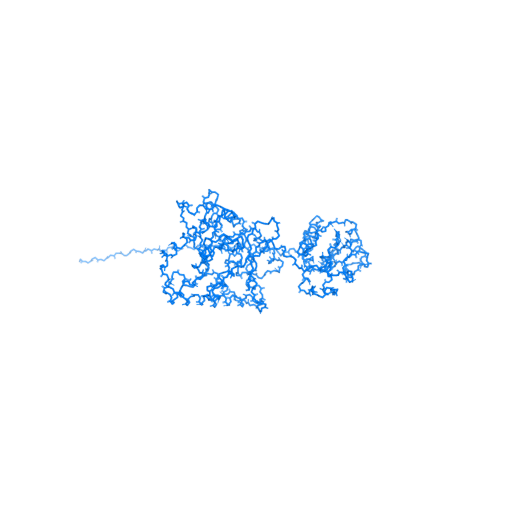? -11.346 -10.482 2.806 1.00 36.62 442 GLU A O 1
ATOM 3533 N N . LYS A 1 443 ? -11.650 -8.855 4.346 1.00 38.91 443 LYS A N 1
ATOM 3534 C CA . LYS A 1 443 ? -12.693 -8.072 3.649 1.00 38.91 443 LYS A CA 1
ATOM 3535 C C . LYS A 1 443 ? -12.070 -7.228 2.521 1.00 38.91 443 LYS A C 1
ATOM 3537 O O . LYS A 1 443 ? -11.046 -6.603 2.785 1.00 38.91 443 LYS A O 1
ATOM 3542 N N . TRP A 1 444 ? -12.679 -7.214 1.320 1.00 37.44 444 TRP A N 1
ATOM 3543 C CA . TRP A 1 444 ? -12.203 -6.504 0.109 1.00 37.44 444 TRP A CA 1
ATOM 3544 C C . TRP A 1 444 ? -13.139 -5.399 -0.432 1.00 37.44 444 TRP A C 1
ATOM 3546 O O . TRP A 1 444 ? -14.338 -5.415 -0.172 1.00 37.44 444 TRP A O 1
ATOM 3556 N N . TYR A 1 445 ? -12.566 -4.501 -1.248 1.00 41.09 445 TYR A N 1
ATOM 3557 C CA . TYR A 1 445 ? -13.106 -3.349 -1.972 1.00 41.09 445 TYR A CA 1
ATOM 3558 C C . TYR A 1 445 ? -12.705 -3.437 -3.451 1.00 41.09 445 TYR A C 1
ATOM 3560 O O . TYR A 1 445 ? -11.546 -3.721 -3.769 1.00 41.09 445 TYR A O 1
ATOM 3568 N N . THR A 1 446 ? -13.633 -3.076 -4.342 1.00 30.88 446 THR A N 1
ATOM 3569 C CA . THR A 1 446 ? -13.324 -2.593 -5.695 1.00 30.88 446 THR A CA 1
ATOM 3570 C C . THR A 1 446 ? -14.150 -1.351 -6.025 1.00 30.88 446 THR A C 1
ATOM 3572 O O . THR A 1 446 ? -15.340 -1.289 -5.719 1.00 30.88 446 THR A O 1
ATOM 3575 N N . GLN A 1 447 ? -13.520 -0.381 -6.685 1.00 35.44 447 GLN A N 1
ATOM 3576 C CA . GLN A 1 447 ? -14.142 0.836 -7.210 1.00 35.44 447 GLN A CA 1
ATOM 3577 C C . GLN A 1 447 ? -15.063 0.519 -8.404 1.00 35.44 447 GLN A C 1
ATOM 3579 O O . GLN A 1 447 ? -14.713 -0.328 -9.228 1.00 35.44 447 GLN A O 1
ATOM 3584 N N . ARG A 1 448 ? -16.190 1.233 -8.537 1.00 29.20 448 ARG A N 1
ATOM 3585 C CA . ARG A 1 448 ? -16.874 1.401 -9.832 1.00 29.20 448 ARG A CA 1
ATOM 3586 C C . ARG A 1 448 ? -16.350 2.617 -10.576 1.00 29.20 448 ARG A C 1
ATOM 3588 O O . ARG A 1 448 ? -16.201 3.674 -9.919 1.00 29.20 448 ARG A O 1
#

Foldseek 3Di:
DDDDDDDDDDDDDDDDDDDDDDDDDDDDDDQLLPDCCQVPPVNVQCLQQVLLCVLLVQFVAHRADEDVVQQVVQAVQVVPPDAQPLDQDDPPDQFAKDKAKADSHNNRRSVCLLVLLVVDDLVVQADDPSNSSNQQSNFRPWHYKHKYWDQGPVRMIMIMMTIPPYTRPGPCRNVGGGRGDPPPLAADDDDDDPDDPQLVVVLVLLQVLLVLLLVLCVVQVFPLQRSAFEFEEEEQADPPVLVVLVVLLVCLLLVCLLQVSLLVNVAGDDDDDSPSSNSNSVRYDYHYDDDNPDPLSNDQDPLPDDLVSLLSVLVVLVVVLCVRGNDRPPPRCQNLHSQKHKYQHNQLSVLSSPQDPDDDDSDHDDPVSNVVVVCSQVSHWIKMFRSLLSVVCPPPPDVFADSRMFTHGSNCRSVVSSVSSVDDDDPPDGFGWDDDPPPSSHTDTDDD

pLDDT: mean 70.83, std 20.98, range [26.17, 98.75]

Radius of gyration: 28.9 Å; chains: 1; bounding box: 66×100×82 Å

Organism: NCBI:txid145971